Protein AF-A0A7R9A141-F1 (afdb_monomer_lite)

pLDDT: mean 70.67, std 22.71, range [20.81, 96.38]

Organism: NCBI:txid69355

Radius of gyration: 39.09 Å; chains: 1; bounding box: 108×70×106 Å

Secondary structure (DSSP, 8-state):
--------------EEEEEEEEE---SHHHHHHHHHHHHTSTTEEEEEEETTTTEEEEEE-TTT--HHHHHHHHHHTT-EEEEEEEEEE------SPPEEEEEEEEE---SHHHHHHHHHHHHTSTTEEEEEEETTTTEEEEEEETTT--HHHHHHHHHTTT-EEEE----PPPEE--PPP----------------PPPPP--S-PPP--TTEEEEEEETTTTEEEEEE-TTT--HHHHHHHHHHTT--EEEEEE--SSSEEEEEEE------SSSSTTTSSSS-SSS-SS---------PPPPP-----EEEEEEEE---SHHHHHHHHHHHHTSTTEEEEEEETTTTEEEEEE-TTT--HHHHHHHHHHTTGGGT---EEEE---SHHHHHHHHHHHHHHHHHHHHHHHHHHHHHHHHHHHHHHH----EEETTEEHHHHHHHHHHHHIIIIITHHHHHHHHHHHHTT---HHHHHHHHHHHHHHHHHHHHHHHHHHT-SSPPP--TTHHHHHHHHHHHHHHHHHHHHHHTTSTTS---S---S---S--SSHHHHHHHHHHHHTS-SEEEEEEE-TTS-EEEEEEEEGGG--TT-EEEE-TTPBP-SEEEEEE--EEEE-HHHH--SSPEEE-TT-EE-TT-EE-SS-EEEEEEE-GGGSHHHHHHHHHHHHHT---HHHHHHHHHHHHHHHHHHHHHHHHHHHHHHHHHH-GGGT-TT-SS-S--HHHHHHHH-

Foldseek 3Di:
DDDDDDDDDPDQQWKKKWKKQKAPDDDVVLQCVLQVVQVPDPFWDHWHADPVRSMIMTIGRCVRANPVRSQVVSVVVVIHMDTDDMGIDRDPDDDDWFWWKFKKQKADDDDVVLQVVLQVQLVPDPFWPHWHADPVRSMIMTTGTPVRDDPVVSQVSSVVVVIHMDTDPDDDIDTDDDDDDDDDDDDDDDDDDDDDDDDDDDDDDPDDPDDPWWDDWDDDPVQQKIKTKGQVVRDDPVVVQVVVVVVVWNWDFDDWDPDRIIITMIHTDDDDDDPPPPPPPPVPPPDPPPDDDDDDDDDDDDDDDDDDADKDKFKKAKPQDDDVVLQVLLFVQQCVDPFWPGKGADPVRSMIMTIGRQVRDAPLRSQVCNQVVCVVPVRGMHMDGDPPDDVVVVVVLVVQLVVLVVLLVLLCVLLVVLVVLVVCCVPVVDQDAPFQQHTPNLVSLLVSLVCNLPVSLVVLVVVQVVCVVVVFFFPSVLLNVVLVCLNVVQVVSSVVRRVVSHNDYDDGNSSVRSVSSNVVSVVSSVVSCVVVVLVPPPDDPDDDDDDDPDDDPPRNVLNVLLVVLVVLADQKWKFFDADPVRDTPDIDIDGLQRDGAFTKTKAAAFGFANAKWFFQDKWWWKAPCSPPVDPGTDIHDHGDIDAGSIGTHDMMTTTGHHDGDCRGPSNVVSVVSVVVVPPPDVVSVVNGVCSRVVVVVVVVVVVVVLVVLLVVLVVDVCVQPVPPDDPPDDSVVSSVVRD

Structure (mmCIF, N/CA/C/O backbone):
data_AF-A0A7R9A141-F1
#
_entry.id   AF-A0A7R9A141-F1
#
loop_
_atom_site.group_PDB
_atom_site.id
_atom_site.type_symbol
_atom_site.label_atom_id
_atom_site.label_alt_id
_atom_site.label_comp_id
_atom_site.label_asym_id
_atom_site.label_entity_id
_atom_site.label_seq_id
_atom_site.pdbx_PDB_ins_code
_atom_site.Cartn_x
_atom_site.Cartn_y
_atom_site.Cartn_z
_atom_site.occupancy
_atom_site.B_iso_or_equiv
_atom_site.auth_seq_id
_atom_site.auth_comp_id
_atom_site.auth_asym_id
_atom_site.auth_atom_id
_atom_site.pdbx_PDB_model_num
ATOM 1 N N . MET A 1 1 ? -61.158 17.390 47.732 1.00 35.72 1 MET A N 1
ATOM 2 C CA . MET A 1 1 ? -62.314 16.562 47.347 1.00 35.72 1 MET A CA 1
ATOM 3 C C . MET A 1 1 ? -61.801 15.451 46.471 1.00 35.72 1 MET A C 1
ATOM 5 O O . MET A 1 1 ? -61.044 15.692 45.544 1.00 35.72 1 MET A O 1
ATOM 9 N N . GLU A 1 2 ? -62.133 14.261 46.924 1.00 28.91 2 GLU A N 1
ATOM 10 C CA . GLU A 1 2 ? -61.836 12.931 46.427 1.00 28.91 2 GLU A CA 1
ATOM 11 C C . GLU A 1 2 ? -62.301 12.627 44.994 1.00 28.91 2 GLU A C 1
ATOM 13 O O . GLU A 1 2 ? -63.285 13.195 44.532 1.00 28.91 2 GLU A O 1
ATOM 18 N N . PHE A 1 3 ? -61.649 11.590 44.438 1.00 25.16 3 PHE A N 1
ATOM 19 C CA . PHE A 1 3 ? -62.140 10.593 43.466 1.00 25.16 3 PHE A CA 1
ATOM 20 C C . PHE A 1 3 ? -62.285 11.016 41.986 1.00 25.16 3 PHE A C 1
ATOM 22 O O . PHE A 1 3 ? -62.711 12.120 41.697 1.00 25.16 3 PHE A O 1
ATOM 29 N N . LYS A 1 4 ? -62.072 10.178 40.955 1.00 25.84 4 LYS A N 1
ATOM 30 C CA . LYS A 1 4 ? -61.408 8.870 40.699 1.00 25.84 4 LYS A CA 1
ATOM 31 C C . LYS A 1 4 ? -61.807 8.472 39.255 1.00 25.84 4 LYS A C 1
ATOM 33 O O . LYS A 1 4 ? -62.944 8.742 38.897 1.00 25.84 4 LYS A O 1
ATOM 38 N N . ALA A 1 5 ? -60.951 7.717 38.551 1.00 26.98 5 ALA A N 1
ATOM 39 C CA . ALA A 1 5 ? -61.259 6.838 37.399 1.00 26.98 5 ALA A CA 1
ATOM 40 C C . ALA A 1 5 ? -61.773 7.525 36.105 1.00 26.98 5 ALA A C 1
ATOM 42 O O . ALA A 1 5 ? -62.697 8.315 36.118 1.00 26.98 5 ALA A O 1
ATOM 43 N N . GLU A 1 6 ? -61.176 7.284 34.939 1.00 24.45 6 GLU A N 1
ATOM 44 C CA . GLU A 1 6 ? -61.294 5.990 34.262 1.00 24.45 6 GLU A CA 1
ATOM 45 C C . GLU A 1 6 ? -59.982 5.577 33.572 1.00 24.45 6 GLU A C 1
ATOM 47 O O . GLU A 1 6 ? -59.576 6.131 32.552 1.00 24.45 6 GLU A O 1
ATOM 52 N N . MET A 1 7 ? -59.320 4.561 34.131 1.00 24.98 7 MET A N 1
ATOM 53 C CA . MET A 1 7 ? -58.367 3.744 33.387 1.00 24.98 7 MET A CA 1
ATOM 54 C C . MET A 1 7 ? -59.153 2.852 32.423 1.00 24.98 7 MET A C 1
ATOM 56 O O . MET A 1 7 ? -59.833 1.928 32.869 1.00 24.98 7 MET A O 1
ATOM 60 N N . ARG A 1 8 ? -59.009 3.060 31.111 1.00 24.72 8 ARG A N 1
ATOM 61 C CA . ARG A 1 8 ? -59.159 1.962 30.149 1.00 24.72 8 ARG A CA 1
ATOM 62 C C . ARG A 1 8 ? -57.782 1.381 29.882 1.00 24.72 8 ARG A C 1
ATOM 64 O O . ARG A 1 8 ? -56.940 2.020 29.263 1.00 24.72 8 ARG A O 1
ATOM 71 N N . LYS A 1 9 ? -57.588 0.164 30.390 1.00 24.95 9 LYS A N 1
ATOM 72 C CA . LYS A 1 9 ? -56.552 -0.771 29.960 1.00 24.95 9 LYS A CA 1
ATOM 73 C C . LYS A 1 9 ? -56.586 -0.866 28.432 1.00 24.95 9 LYS A C 1
ATOM 75 O O . LYS A 1 9 ? -57.572 -1.350 27.882 1.00 24.95 9 LYS A O 1
ATOM 80 N N . THR A 1 10 ? -55.542 -0.420 27.750 1.00 27.39 10 THR A N 1
ATOM 81 C CA . THR A 1 10 ? -55.168 -1.035 26.478 1.00 27.39 10 THR A CA 1
ATOM 82 C C . THR A 1 10 ? -54.403 -2.291 26.857 1.00 27.39 10 THR A C 1
ATOM 84 O O . THR A 1 10 ? -53.277 -2.209 27.333 1.00 27.39 10 THR A O 1
ATOM 87 N N . GLU A 1 11 ? -55.078 -3.434 26.793 1.00 33.53 11 GLU A N 1
ATOM 88 C CA . GLU A 1 11 ? -54.416 -4.734 26.840 1.00 33.53 11 GLU A CA 1
ATOM 89 C C . GLU A 1 11 ? -53.457 -4.797 25.647 1.00 33.53 11 GLU A C 1
ATOM 91 O O . GLU A 1 11 ? -53.874 -4.593 24.503 1.00 33.53 11 GLU A O 1
ATOM 96 N N . ASP A 1 12 ? -52.171 -5.003 25.923 1.00 36.50 12 ASP A N 1
ATOM 97 C CA . ASP A 1 12 ? -51.152 -5.200 24.900 1.00 36.50 12 ASP A CA 1
ATOM 98 C C . ASP A 1 12 ? -51.543 -6.422 24.056 1.00 36.50 12 ASP A C 1
ATOM 100 O O . ASP A 1 12 ? -51.614 -7.552 24.539 1.00 36.50 12 ASP A O 1
ATOM 104 N N . CYS A 1 13 ? -51.881 -6.188 22.788 1.00 43.84 13 CYS A N 1
ATOM 105 C CA . CYS A 1 13 ? -52.300 -7.234 21.863 1.00 43.84 13 CYS A CA 1
ATOM 106 C C . CYS A 1 13 ? -51.045 -7.936 21.326 1.00 43.84 13 CYS A C 1
ATOM 108 O O . CYS A 1 13 ? -50.529 -7.570 20.268 1.00 43.84 13 CYS A O 1
ATOM 110 N N . GLU A 1 14 ? -50.517 -8.904 22.080 1.00 58.31 14 GLU A N 1
ATOM 111 C CA . GLU A 1 14 ? -49.423 -9.769 21.627 1.00 58.31 14 GLU A CA 1
ATOM 112 C C . GLU A 1 14 ? -49.873 -10.529 20.371 1.00 58.31 14 GLU A C 1
ATOM 114 O O . GLU A 1 14 ? -50.858 -11.265 20.388 1.00 58.31 14 GLU A O 1
ATOM 119 N N . LEU A 1 15 ? -49.185 -10.331 19.246 1.00 72.31 15 LEU A N 1
ATOM 120 C CA . LEU A 1 15 ? -49.476 -11.032 17.996 1.00 72.31 15 LEU A CA 1
ATOM 121 C C . LEU A 1 15 ? -48.422 -12.117 17.799 1.00 72.31 15 LEU A C 1
ATOM 123 O O . LEU A 1 15 ? -47.222 -11.865 17.848 1.00 72.31 15 LEU A O 1
ATOM 127 N N . THR A 1 16 ? -48.878 -13.340 17.568 1.00 75.81 16 THR A N 1
ATOM 128 C CA . THR A 1 16 ? -48.029 -14.511 17.339 1.00 75.81 16 THR A CA 1
ATOM 129 C C . THR A 1 16 ? -48.124 -14.927 15.879 1.00 75.81 16 THR A C 1
ATOM 131 O O . THR A 1 16 ? -49.177 -14.811 15.252 1.00 75.81 16 THR A O 1
ATOM 134 N N . GLN A 1 17 ? -47.019 -15.385 15.306 1.00 85.12 17 GLN A N 1
ATOM 135 C CA . GLN A 1 17 ? -46.953 -15.900 13.949 1.00 85.12 17 GLN A CA 1
ATOM 136 C C . GLN A 1 17 ? -46.653 -17.396 13.978 1.00 85.12 17 GLN A C 1
ATOM 138 O O . GLN A 1 17 ? -45.692 -17.824 14.608 1.00 85.12 17 GLN A O 1
ATOM 143 N N . CYS A 1 18 ? -47.443 -18.199 13.267 1.00 83.62 18 CYS A N 1
ATOM 144 C CA . CYS A 1 18 ? -47.147 -19.611 13.061 1.00 83.62 18 CYS A CA 1
ATOM 145 C C . CYS A 1 18 ? -46.864 -19.911 11.589 1.00 83.62 18 CYS A C 1
ATOM 147 O O . CYS A 1 18 ? -47.471 -19.351 10.668 1.00 83.62 18 CYS A O 1
ATOM 149 N N . LYS A 1 19 ? -45.912 -20.819 11.377 1.00 89.56 19 LYS A N 1
ATOM 150 C CA . LYS A 1 19 ? -45.545 -21.358 10.072 1.00 89.56 19 LYS A CA 1
ATOM 151 C C . LYS A 1 19 ? -46.063 -22.785 9.968 1.00 89.56 19 LYS A C 1
ATOM 153 O O . LYS A 1 19 ? -45.715 -23.639 10.782 1.00 89.56 19 LYS A O 1
ATOM 158 N N . LEU A 1 20 ? -46.879 -23.044 8.955 1.00 89.12 20 LEU A N 1
ATOM 159 C CA . LEU A 1 20 ? -47.494 -24.334 8.670 1.00 89.12 20 LEU A CA 1
ATOM 160 C C . LEU A 1 20 ? -47.002 -24.852 7.320 1.00 89.12 20 LEU A C 1
ATOM 162 O O . LEU A 1 20 ? -46.901 -24.101 6.352 1.00 89.12 20 LEU A O 1
ATOM 166 N N . ARG A 1 21 ? -46.735 -26.148 7.229 1.00 89.81 21 ARG A N 1
ATOM 167 C CA . ARG A 1 21 ? -46.636 -26.860 5.956 1.00 89.81 21 ARG A CA 1
ATOM 168 C C . ARG A 1 21 ? -48.025 -27.352 5.573 1.00 89.81 21 ARG A C 1
ATOM 170 O O . ARG A 1 21 ? -48.675 -27.963 6.412 1.00 89.81 21 ARG A O 1
ATOM 177 N N . ILE A 1 22 ? -48.469 -27.073 4.352 1.00 92.31 22 ILE A N 1
ATOM 178 C CA . ILE A 1 22 ? -49.815 -27.398 3.866 1.00 92.31 22 ILE A CA 1
ATOM 179 C C . ILE A 1 22 ? -49.682 -28.281 2.624 1.00 92.31 22 ILE A C 1
ATOM 181 O O . ILE A 1 22 ? -49.314 -27.816 1.544 1.00 92.31 22 ILE A O 1
ATOM 185 N N . ASP A 1 23 ? -49.975 -29.565 2.778 1.00 87.44 23 ASP A N 1
ATOM 186 C CA . ASP A 1 23 ? -49.982 -30.550 1.706 1.00 87.44 23 ASP A CA 1
ATOM 187 C C . ASP A 1 23 ? -51.404 -30.707 1.116 1.00 87.44 23 ASP A C 1
ATOM 189 O O . ASP A 1 23 ? -52.415 -30.397 1.746 1.00 87.44 23 ASP A O 1
ATOM 193 N N . GLY A 1 24 ? -51.490 -31.110 -0.157 1.00 84.88 24 GLY A N 1
ATOM 194 C CA . GLY A 1 24 ? -52.760 -31.228 -0.897 1.00 84.88 24 GLY A CA 1
ATOM 195 C C . GLY A 1 24 ? -53.168 -30.002 -1.732 1.00 84.88 24 GLY A C 1
ATOM 196 O O . GLY A 1 24 ? -54.146 -30.070 -2.474 1.00 84.88 24 GLY A O 1
ATOM 197 N N . MET A 1 25 ? -52.414 -28.895 -1.695 1.00 90.38 25 MET A N 1
ATOM 198 C CA . MET A 1 25 ? -52.639 -27.761 -2.605 1.00 90.38 25 MET A CA 1
ATOM 199 C C . MET A 1 25 ? -52.146 -28.087 -4.024 1.00 90.38 25 MET A C 1
ATOM 201 O O . MET A 1 25 ? -50.964 -28.362 -4.224 1.00 90.38 25 MET A O 1
ATOM 205 N N . THR A 1 26 ? -53.037 -28.029 -5.017 1.00 84.19 26 THR A N 1
ATOM 206 C CA . THR A 1 26 ? -52.725 -28.372 -6.421 1.00 84.19 26 THR A CA 1
ATOM 207 C C . THR A 1 26 ? -52.767 -27.176 -7.375 1.00 84.19 26 THR A C 1
ATOM 209 O O . THR A 1 26 ? -52.235 -27.259 -8.480 1.00 84.19 26 THR A O 1
ATOM 212 N N . CYS A 1 27 ? -53.363 -26.048 -6.973 1.00 88.25 27 CYS A N 1
ATOM 213 C CA . CYS A 1 27 ? -53.435 -24.839 -7.796 1.00 88.25 27 CYS A CA 1
ATOM 214 C C . CYS A 1 27 ? -53.602 -23.555 -6.962 1.00 88.25 27 CYS A C 1
ATOM 216 O O . CYS A 1 27 ? -53.890 -23.591 -5.765 1.00 88.25 27 CYS A O 1
ATOM 218 N N . GLN A 1 28 ? -53.471 -22.394 -7.613 1.00 86.50 28 GLN A N 1
ATOM 219 C CA . GLN A 1 28 ? -53.653 -21.073 -6.989 1.00 86.50 28 GLN A CA 1
ATOM 220 C C . GLN A 1 28 ? -55.082 -20.832 -6.466 1.00 86.50 28 GLN A C 1
ATOM 222 O O . GLN A 1 28 ? -55.290 -20.002 -5.582 1.00 86.50 28 GLN A O 1
ATOM 227 N N . SER A 1 29 ? -56.075 -21.578 -6.956 1.00 88.62 29 SER A N 1
ATOM 228 C CA . SER A 1 29 ? -57.437 -21.525 -6.415 1.00 88.62 29 SER A CA 1
ATOM 229 C C . SER A 1 29 ? -57.513 -22.107 -4.994 1.00 88.62 29 SER A C 1
ATOM 231 O O . SER A 1 29 ? -58.254 -21.575 -4.171 1.00 88.62 29 SER A O 1
ATOM 233 N N . CYS A 1 30 ? -56.703 -23.125 -4.661 1.00 87.50 30 CYS A N 1
ATOM 234 C CA . CYS A 1 30 ? -56.578 -23.654 -3.294 1.00 87.50 30 CYS A CA 1
ATOM 235 C C . CYS A 1 30 ? -55.985 -22.606 -2.341 1.00 87.50 30 CYS A C 1
ATOM 237 O O . CYS A 1 30 ? -56.501 -22.404 -1.246 1.00 87.50 30 CYS A O 1
ATOM 239 N N . VAL A 1 31 ? -54.951 -21.887 -2.793 1.00 90.06 31 VAL A N 1
ATOM 240 C CA . VAL A 1 31 ? -54.298 -20.803 -2.038 1.00 90.06 31 VAL A CA 1
ATOM 241 C C . VAL A 1 31 ? -55.303 -19.704 -1.693 1.00 90.06 31 VAL A C 1
ATOM 243 O O . VAL A 1 31 ? -55.437 -19.331 -0.529 1.00 90.06 31 VAL A O 1
ATOM 246 N N . LYS A 1 32 ? -56.071 -19.239 -2.688 1.00 88.38 32 LYS A N 1
ATOM 247 C CA . LYS A 1 32 ? -57.111 -18.219 -2.487 1.00 88.38 32 LYS A CA 1
ATOM 248 C C . LYS A 1 32 ? -58.218 -18.688 -1.543 1.00 88.38 32 LYS A C 1
ATOM 250 O O . LYS A 1 32 ? -58.680 -17.892 -0.731 1.00 88.38 32 LYS A O 1
ATOM 255 N N . ASN A 1 33 ? -58.617 -19.960 -1.620 1.00 90.81 33 ASN A N 1
ATOM 256 C CA . ASN A 1 33 ? -59.613 -20.533 -0.714 1.00 90.81 33 ASN A CA 1
ATOM 257 C C . ASN A 1 33 ? -59.126 -20.502 0.747 1.00 90.81 33 ASN A C 1
ATOM 259 O O . ASN A 1 33 ? -59.831 -20.004 1.626 1.00 90.81 33 ASN A O 1
ATOM 263 N N . ILE A 1 34 ? -57.892 -20.957 0.995 1.00 90.31 34 ILE A N 1
ATOM 264 C CA . ILE A 1 34 ? -57.280 -20.975 2.333 1.00 90.31 34 ILE A CA 1
ATOM 265 C C . ILE A 1 34 ? -57.113 -19.548 2.876 1.00 90.31 34 ILE A C 1
ATOM 267 O O . ILE A 1 34 ? -57.523 -19.271 4.002 1.00 90.31 34 ILE A O 1
ATOM 271 N N . GLN A 1 35 ? -56.572 -18.623 2.075 1.00 91.81 35 GLN A N 1
ATOM 272 C CA . GLN A 1 35 ? -56.386 -17.226 2.487 1.00 91.81 35 GLN A CA 1
ATOM 273 C C . GLN A 1 35 ? -57.711 -16.514 2.768 1.00 91.81 35 GLN A C 1
ATOM 275 O O . GLN A 1 35 ? -57.818 -15.803 3.764 1.00 91.81 35 GLN A O 1
ATOM 280 N N . GLY A 1 36 ? -58.722 -16.721 1.920 1.00 85.31 36 GLY A N 1
ATOM 281 C CA . GLY A 1 36 ? -60.043 -16.124 2.099 1.00 85.31 36 GLY A CA 1
ATOM 282 C C . GLY A 1 36 ? -60.745 -16.643 3.351 1.00 85.31 36 GLY A C 1
ATOM 283 O O . GLY A 1 36 ? -61.258 -15.854 4.137 1.00 85.31 36 GLY A O 1
ATOM 284 N N . THR A 1 37 ? -60.717 -17.957 3.583 1.00 86.19 37 THR A N 1
ATOM 285 C CA . THR A 1 37 ? -61.417 -18.570 4.721 1.00 86.19 37 THR A CA 1
ATOM 286 C C . THR A 1 37 ? -60.749 -18.219 6.048 1.00 86.19 37 THR A C 1
ATOM 288 O O . THR A 1 37 ? -61.425 -17.757 6.965 1.00 86.19 37 THR A O 1
ATOM 291 N N . LEU A 1 38 ? -59.421 -18.355 6.152 1.00 88.44 38 LEU A N 1
ATOM 292 C CA . LEU A 1 38 ? -58.694 -17.990 7.373 1.00 88.44 38 LEU A CA 1
ATOM 293 C C . LEU A 1 38 ? -58.725 -16.478 7.634 1.00 88.44 38 LEU A C 1
ATOM 295 O O . LEU A 1 38 ? -58.816 -16.064 8.784 1.00 88.44 38 LEU A O 1
ATOM 299 N N . GLY A 1 39 ? -58.717 -15.646 6.589 1.00 85.12 39 GLY A N 1
ATOM 300 C CA . GLY A 1 39 ? -58.806 -14.190 6.733 1.00 85.12 39 GLY A CA 1
ATOM 301 C C . GLY A 1 39 ? -60.127 -13.693 7.334 1.00 85.12 39 GLY A C 1
ATOM 302 O O . GLY A 1 39 ? -60.173 -12.582 7.849 1.00 85.12 39 GLY A O 1
ATOM 303 N N . THR A 1 40 ? -61.192 -14.504 7.303 1.00 83.56 40 THR A N 1
ATOM 304 C CA . THR A 1 40 ? -62.494 -14.159 7.912 1.00 83.56 40 THR A CA 1
ATOM 305 C C . THR A 1 40 ? -62.623 -14.551 9.385 1.00 83.56 40 THR A C 1
ATOM 307 O O . THR A 1 40 ? -63.607 -14.184 10.026 1.00 83.56 40 THR A O 1
ATOM 310 N N . LEU A 1 41 ? -61.656 -15.289 9.944 1.00 84.19 41 LEU A N 1
ATOM 311 C CA . LEU A 1 41 ? -61.719 -15.757 11.328 1.00 84.19 41 LEU A CA 1
ATOM 312 C C . LEU A 1 41 ? -61.328 -14.652 12.313 1.00 84.19 41 LEU A C 1
ATOM 314 O O . LEU A 1 41 ? -60.280 -14.015 12.191 1.00 84.19 41 LEU A O 1
ATOM 318 N N . SER A 1 42 ? -62.156 -14.467 13.343 1.00 78.12 42 SER A N 1
ATOM 319 C CA . SER A 1 42 ? -61.872 -13.554 14.449 1.00 78.12 42 SER A CA 1
ATOM 320 C C . SER A 1 42 ? -60.611 -13.998 15.191 1.00 78.12 42 SER A C 1
ATOM 322 O O . SER A 1 42 ? -60.575 -15.094 15.742 1.00 78.12 42 SER A O 1
ATOM 324 N N . GLY A 1 43 ? -59.589 -13.144 15.212 1.00 78.81 43 GLY A N 1
ATOM 325 C CA . GLY A 1 43 ? -58.301 -13.428 15.849 1.00 78.81 43 GLY A CA 1
ATOM 326 C C . GLY A 1 43 ? -57.136 -13.574 14.871 1.00 78.81 43 GLY A C 1
ATOM 327 O O . GLY A 1 43 ? -55.992 -13.492 15.308 1.00 78.81 43 GLY A O 1
ATOM 328 N N . ILE A 1 44 ? -57.386 -13.708 13.563 1.00 82.06 44 ILE A N 1
ATOM 329 C CA . ILE A 1 44 ? -56.342 -13.750 12.529 1.00 82.06 44 ILE A CA 1
ATOM 330 C C . ILE A 1 44 ? -56.150 -12.354 11.919 1.00 82.06 44 ILE A C 1
ATOM 332 O O . ILE A 1 44 ? -57.108 -11.721 11.486 1.00 82.06 44 ILE A O 1
ATOM 336 N N . LYS A 1 45 ? -54.903 -11.864 11.878 1.00 83.12 45 LYS A N 1
ATOM 337 C CA . LYS A 1 45 ? -54.549 -10.541 11.334 1.00 83.12 45 LYS A CA 1
ATOM 338 C C . LYS A 1 45 ? -54.048 -10.628 9.894 1.00 83.12 45 LYS A C 1
ATOM 340 O O . LYS A 1 45 ? -54.441 -9.816 9.063 1.00 83.12 45 LYS A O 1
ATOM 345 N N . THR A 1 46 ? -53.177 -11.592 9.589 1.00 82.25 46 THR A N 1
ATOM 346 C CA . THR A 1 46 ? -52.640 -11.788 8.231 1.00 82.25 46 THR A CA 1
ATOM 347 C C . THR A 1 46 ? -52.445 -13.269 7.905 1.00 82.25 46 THR A C 1
ATOM 349 O O . THR A 1 46 ? -52.084 -14.068 8.767 1.00 82.25 46 THR A O 1
ATOM 352 N N . VAL A 1 47 ? -52.681 -13.634 6.639 1.00 85.75 47 VAL A N 1
ATOM 353 C CA . VAL A 1 47 ? -52.541 -15.005 6.118 1.00 85.75 47 VAL A CA 1
ATOM 354 C C . VAL A 1 47 ? -51.821 -14.964 4.772 1.00 85.75 47 VAL A C 1
ATOM 356 O O . VAL A 1 47 ? -52.331 -14.416 3.791 1.00 85.75 47 VAL A O 1
ATOM 359 N N . LYS A 1 48 ? -50.640 -15.574 4.694 1.00 88.75 48 LYS A N 1
ATOM 360 C CA . LYS A 1 48 ? -49.872 -15.723 3.450 1.00 88.75 48 LYS A CA 1
ATOM 361 C C . LYS A 1 48 ? -49.652 -17.198 3.161 1.00 88.75 48 LYS A C 1
ATOM 363 O O . LYS A 1 48 ? -49.134 -17.909 4.009 1.00 88.75 48 LYS A O 1
ATOM 368 N N . VAL A 1 49 ? -50.022 -17.658 1.970 1.00 89.25 49 VAL A N 1
ATOM 369 C CA . VAL A 1 49 ? -49.857 -19.060 1.563 1.00 89.25 49 VAL A CA 1
ATOM 370 C C . VAL A 1 49 ? -49.072 -19.113 0.255 1.00 89.25 49 VAL A C 1
ATOM 372 O O . VAL A 1 49 ? -49.420 -18.443 -0.714 1.00 89.25 49 VAL A O 1
ATOM 375 N N . ASN A 1 50 ? -47.997 -19.895 0.241 1.00 87.44 50 ASN A N 1
ATOM 376 C CA . ASN A 1 50 ? -47.111 -20.107 -0.894 1.00 87.44 50 ASN A CA 1
ATOM 377 C C . ASN A 1 50 ? -47.317 -21.522 -1.454 1.00 87.44 50 ASN A C 1
ATOM 379 O O . ASN A 1 50 ? -47.014 -22.516 -0.790 1.00 87.44 50 ASN A O 1
ATOM 383 N N . LEU A 1 51 ? -47.818 -21.609 -2.691 1.00 85.94 51 LEU A N 1
ATOM 384 C CA . LEU A 1 51 ? -48.062 -22.878 -3.381 1.00 85.94 51 LEU A CA 1
ATOM 385 C C . LEU A 1 51 ? -46.767 -23.630 -3.712 1.00 85.94 51 LEU A C 1
ATOM 387 O O . LEU A 1 51 ? -46.733 -24.850 -3.584 1.00 85.94 51 LEU A O 1
ATOM 391 N N . ALA A 1 52 ? -45.720 -22.915 -4.138 1.00 79.00 52 ALA A N 1
ATOM 392 C CA . ALA A 1 52 ? -44.470 -23.523 -4.600 1.00 79.00 52 ALA A CA 1
ATOM 393 C C . ALA A 1 52 ? -43.704 -24.177 -3.445 1.00 79.00 52 ALA A C 1
ATOM 395 O O . ALA A 1 52 ? -43.178 -25.277 -3.582 1.00 79.00 52 ALA A O 1
ATOM 396 N N . GLU A 1 53 ? -43.701 -23.520 -2.286 1.00 81.81 53 GLU A N 1
ATOM 397 C CA . GLU A 1 53 ? -43.031 -24.021 -1.084 1.00 81.81 53 GLU A CA 1
ATOM 398 C C . GLU A 1 53 ? -43.934 -24.907 -0.216 1.00 81.81 53 GLU A C 1
ATOM 400 O O . GLU A 1 53 ? -43.455 -25.505 0.745 1.00 81.81 53 GLU A O 1
ATOM 405 N N . LYS A 1 54 ? -45.235 -25.002 -0.536 1.00 87.69 54 LYS A N 1
ATOM 406 C CA . LYS A 1 54 ? -46.260 -25.653 0.299 1.00 87.69 54 LYS A CA 1
ATOM 407 C C . LYS A 1 54 ? -46.284 -25.120 1.740 1.00 87.69 54 LYS A C 1
ATOM 409 O O . LYS A 1 54 ? -46.467 -25.874 2.697 1.00 87.69 54 LYS A O 1
ATOM 414 N N . LEU A 1 55 ? -46.079 -23.814 1.903 1.00 88.38 55 LEU A N 1
ATOM 415 C CA . LEU A 1 55 ? -45.966 -23.152 3.204 1.00 88.38 55 LEU A CA 1
ATOM 416 C C . LEU A 1 55 ? -47.075 -22.119 3.402 1.00 88.38 55 LEU A C 1
ATOM 418 O O . LEU A 1 55 ? -47.361 -21.326 2.512 1.00 88.38 55 LEU A O 1
ATOM 422 N N . GLY A 1 56 ? -47.667 -22.099 4.591 1.00 87.56 56 GLY A N 1
ATOM 423 C CA . GLY A 1 56 ? -48.582 -21.069 5.069 1.00 87.56 56 GLY A CA 1
ATOM 424 C C . GLY A 1 56 ? -47.993 -20.347 6.278 1.00 87.56 56 GLY A C 1
ATOM 425 O O . GLY A 1 56 ? -47.492 -20.983 7.198 1.00 87.56 56 GLY A O 1
ATOM 426 N N . ILE A 1 57 ? -48.046 -19.021 6.282 1.00 89.44 57 ILE A N 1
ATOM 427 C CA . ILE A 1 57 ? -47.635 -18.164 7.392 1.00 89.44 57 ILE A CA 1
ATOM 428 C C . ILE A 1 57 ? -48.870 -17.396 7.860 1.00 89.44 57 ILE A C 1
ATOM 430 O O . ILE A 1 57 ? -49.488 -16.674 7.072 1.00 89.44 57 ILE A O 1
ATOM 434 N N . VAL A 1 58 ? -49.228 -17.556 9.133 1.00 87.69 58 VAL A N 1
ATOM 435 C CA . VAL A 1 58 ? -50.423 -16.952 9.732 1.00 87.69 58 VAL A CA 1
ATOM 436 C C . VAL A 1 58 ? -50.022 -16.144 10.955 1.00 87.69 58 VAL A C 1
ATOM 438 O O . VAL A 1 58 ? -49.399 -16.681 11.863 1.00 87.69 58 VAL A O 1
ATOM 441 N N . THR A 1 59 ? -50.395 -14.866 10.993 1.00 85.12 59 THR A N 1
ATOM 442 C CA . THR A 1 59 ? -50.240 -14.011 12.177 1.00 85.12 59 THR A CA 1
ATOM 443 C C . THR A 1 59 ? -51.596 -13.839 12.852 1.00 85.12 59 THR A C 1
ATOM 445 O O . THR A 1 59 ? -52.550 -13.380 12.220 1.00 85.12 59 THR A O 1
ATOM 448 N N . TYR A 1 60 ? -51.686 -14.195 14.130 1.00 84.81 60 TYR A N 1
ATOM 449 C CA . TYR A 1 60 ? -52.919 -14.235 14.913 1.00 84.81 60 TYR A CA 1
ATOM 450 C C . TYR A 1 60 ? -52.686 -13.785 16.359 1.00 84.81 60 TYR A C 1
ATOM 452 O O . TYR A 1 60 ? -51.557 -13.719 16.836 1.00 84.81 60 TYR A O 1
ATOM 460 N N . ASN A 1 61 ? -53.764 -13.452 17.061 1.00 83.06 61 ASN A N 1
ATOM 461 C CA . ASN A 1 61 ? -53.725 -13.178 18.492 1.00 83.06 61 ASN A CA 1
ATOM 462 C C . ASN A 1 61 ? -53.928 -14.501 19.267 1.00 83.06 61 ASN A C 1
ATOM 464 O O . ASN A 1 61 ? -55.014 -15.083 19.159 1.00 83.06 61 ASN A O 1
ATOM 468 N N . PRO A 1 62 ? -52.941 -14.966 20.062 1.00 79.75 62 PRO A N 1
ATOM 46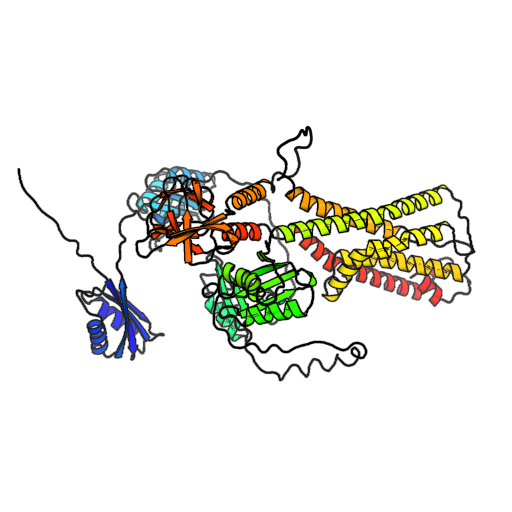9 C CA . PRO A 1 62 ? -53.016 -16.221 20.810 1.00 79.75 62 PRO A CA 1
ATOM 470 C C . PRO A 1 62 ? -54.105 -16.214 21.895 1.00 79.75 62 PRO A C 1
ATOM 472 O O . PRO A 1 62 ? -54.494 -17.275 22.376 1.00 79.75 62 PRO A O 1
ATOM 475 N N . SER A 1 63 ? -54.631 -15.039 22.259 1.00 77.25 63 SER A N 1
ATOM 476 C CA . SER A 1 63 ? -55.739 -14.897 23.212 1.00 77.25 63 SER A CA 1
ATOM 477 C C . SER A 1 63 ? -57.104 -15.246 22.604 1.00 77.25 63 SER A C 1
ATOM 479 O O . SER A 1 63 ? -58.049 -15.501 23.345 1.00 77.25 63 SER A O 1
ATOM 481 N N . LEU A 1 64 ? -57.225 -15.231 21.268 1.00 79.69 64 LEU A N 1
ATOM 482 C CA . LEU A 1 64 ? -58.487 -15.459 20.547 1.00 79.69 64 LEU A CA 1
ATOM 483 C C . LEU A 1 64 ? -58.500 -16.759 19.741 1.00 79.69 64 LEU A C 1
ATOM 485 O O . LEU A 1 64 ? -59.562 -17.351 19.579 1.00 79.69 64 LEU A O 1
ATOM 489 N N . ILE A 1 65 ? -57.352 -17.188 19.218 1.00 83.38 65 ILE A N 1
ATOM 490 C CA . ILE A 1 65 ? -57.231 -18.400 18.404 1.00 83.38 65 ILE A CA 1
ATOM 491 C C . ILE A 1 65 ? -55.842 -19.010 18.603 1.00 83.38 65 ILE A C 1
ATOM 493 O O . ILE A 1 65 ? -54.857 -18.286 18.717 1.00 83.38 65 ILE A O 1
ATOM 497 N N . SER A 1 66 ? -55.744 -20.339 18.664 1.00 86.44 66 SER A N 1
ATOM 498 C CA . SER A 1 66 ? -54.459 -21.031 18.874 1.00 86.44 66 SER A CA 1
ATOM 499 C C . SER A 1 66 ? -53.847 -21.557 17.569 1.00 86.44 66 SER A C 1
ATOM 501 O O . SER A 1 66 ? -54.566 -21.869 16.619 1.00 86.44 66 SER A O 1
ATOM 503 N N . ALA A 1 67 ? -52.522 -21.759 17.527 1.00 85.31 67 ALA A N 1
ATOM 504 C CA . ALA A 1 67 ? -51.830 -22.340 16.363 1.00 85.31 67 ALA A CA 1
ATOM 505 C C . ALA A 1 67 ? -52.423 -23.694 15.928 1.00 85.31 67 ALA A C 1
ATOM 507 O O . ALA A 1 67 ? -52.492 -24.017 14.740 1.00 85.31 67 ALA A O 1
ATOM 508 N N . LYS A 1 68 ? -52.858 -24.495 16.911 1.00 86.00 68 LYS A N 1
ATOM 509 C CA . LYS A 1 68 ? -53.487 -25.804 16.695 1.00 86.00 68 LYS A CA 1
ATOM 510 C C . LYS A 1 68 ? -54.852 -25.662 16.033 1.00 86.00 68 LYS A C 1
ATOM 512 O O . LYS A 1 68 ? -55.144 -26.404 15.108 1.00 86.00 68 LYS A O 1
ATOM 517 N N . GLU A 1 69 ? -55.632 -24.671 16.439 1.00 87.38 69 GLU A N 1
ATOM 518 C CA . GLU A 1 69 ? -56.949 -24.388 15.867 1.00 87.38 69 GLU A CA 1
ATOM 519 C C . GLU A 1 69 ? -56.850 -23.852 14.431 1.00 87.38 69 GLU A C 1
ATOM 521 O O . GLU A 1 69 ? -57.627 -24.252 13.566 1.00 87.38 69 GLU A O 1
ATOM 526 N N . VAL A 1 70 ? -55.828 -23.039 14.133 1.00 88.94 70 VAL A N 1
ATOM 527 C CA . VAL A 1 70 ? -55.507 -22.621 12.755 1.00 88.94 70 VAL A CA 1
ATOM 528 C C . VAL A 1 70 ? -55.169 -23.832 11.879 1.00 88.94 70 VAL A C 1
ATOM 530 O O . VAL A 1 70 ? -55.668 -23.942 10.759 1.00 88.94 70 VAL A O 1
ATOM 533 N N . ARG A 1 71 ? -54.354 -24.766 12.384 1.00 92.25 71 ARG A N 1
ATOM 534 C CA . ARG A 1 71 ? -54.034 -26.022 11.689 1.00 92.25 71 ARG A CA 1
ATOM 535 C C . ARG A 1 71 ? -55.285 -26.871 11.458 1.00 92.25 71 ARG A C 1
ATOM 537 O O . ARG A 1 71 ? -55.501 -27.338 10.343 1.00 92.25 71 ARG A O 1
ATOM 544 N N . ASP A 1 72 ? -56.096 -27.068 12.492 1.00 89.94 72 ASP A N 1
ATOM 545 C CA . ASP A 1 72 ? -57.289 -27.916 12.428 1.00 89.94 72 ASP A CA 1
ATOM 546 C C . ASP A 1 72 ? -58.305 -27.350 11.434 1.00 89.94 72 ASP A C 1
ATOM 548 O O . ASP A 1 72 ? -58.866 -28.091 10.633 1.00 89.94 72 ASP A O 1
ATOM 552 N N . ARG A 1 73 ? -58.412 -26.020 11.346 1.00 89.44 73 ARG A N 1
ATOM 553 C CA . ARG A 1 73 ? -59.270 -25.375 10.355 1.00 89.44 73 ARG A CA 1
ATOM 554 C C . ARG A 1 73 ? -58.789 -25.550 8.915 1.00 89.44 73 ARG A C 1
ATOM 556 O O . ARG A 1 73 ? -59.617 -25.593 8.012 1.00 89.44 73 ARG A O 1
ATOM 563 N N . ILE A 1 74 ? -57.480 -25.662 8.685 1.00 91.44 74 ILE A N 1
ATOM 564 C CA . ILE A 1 74 ? -56.933 -25.998 7.360 1.00 91.44 74 ILE A CA 1
ATOM 565 C C . ILE A 1 74 ? -57.208 -27.476 7.030 1.00 91.44 74 ILE A C 1
ATOM 567 O O . ILE A 1 74 ? -57.589 -27.779 5.897 1.00 91.44 74 ILE A O 1
ATOM 571 N N . ASN A 1 75 ? -57.113 -28.367 8.024 1.00 91.00 75 ASN A N 1
ATOM 572 C CA . ASN A 1 75 ? -57.478 -29.782 7.882 1.00 91.00 75 ASN A CA 1
ATOM 573 C C . ASN A 1 75 ? -58.964 -29.961 7.532 1.00 91.00 75 ASN A C 1
ATOM 575 O O . ASN A 1 75 ? -59.288 -30.724 6.622 1.00 91.00 75 ASN A O 1
ATOM 579 N N . ASP A 1 76 ? -59.857 -29.193 8.162 1.00 89.88 76 ASP A N 1
ATOM 580 C CA . ASP A 1 76 ? -61.301 -29.208 7.880 1.00 89.88 76 ASP A CA 1
ATOM 581 C C . ASP A 1 76 ? -61.643 -28.732 6.458 1.00 89.88 76 ASP A C 1
ATOM 583 O O . ASP A 1 76 ? -62.676 -29.101 5.898 1.00 89.88 76 ASP A O 1
ATOM 587 N N . MET A 1 77 ? -60.768 -27.929 5.842 1.00 86.44 77 MET A N 1
ATOM 588 C CA . MET A 1 77 ? -60.891 -27.507 4.441 1.00 86.44 77 MET A CA 1
ATOM 589 C C . MET A 1 77 ? -60.412 -28.576 3.444 1.00 86.44 77 MET A C 1
ATOM 591 O O . MET A 1 77 ? -60.481 -28.348 2.234 1.00 86.44 77 MET A O 1
ATOM 595 N N . GLY A 1 78 ? -59.944 -29.731 3.931 1.00 86.00 78 GLY A N 1
ATOM 596 C CA . GLY A 1 78 ? -59.464 -30.849 3.120 1.00 86.00 78 GLY A CA 1
ATOM 597 C C . GLY A 1 78 ? -57.981 -30.775 2.741 1.00 86.00 78 GLY A C 1
ATOM 598 O O . GLY A 1 78 ? -57.578 -31.442 1.790 1.00 86.00 78 GLY A O 1
ATOM 599 N N . PHE A 1 79 ? -57.174 -29.973 3.448 1.00 90.94 79 PHE A N 1
ATOM 600 C CA . PHE A 1 79 ? -55.726 -29.854 3.227 1.00 90.94 79 PHE A CA 1
ATOM 601 C C . PHE A 1 79 ? -54.945 -30.331 4.451 1.00 90.94 79 PHE A C 1
ATOM 603 O O . PHE A 1 79 ? -55.245 -29.918 5.563 1.00 90.94 79 PHE A O 1
ATOM 610 N N . GLU A 1 80 ? -53.907 -31.146 4.270 1.00 88.69 80 GLU A N 1
ATOM 611 C CA . GLU A 1 80 ? -53.120 -31.669 5.393 1.00 88.69 80 GLU A CA 1
ATOM 612 C C . GLU A 1 80 ? -52.120 -30.616 5.897 1.00 88.69 80 GLU A C 1
ATOM 614 O O . GLU A 1 80 ? -51.130 -30.312 5.230 1.00 88.69 80 GLU A O 1
ATOM 619 N N . ALA A 1 81 ? -52.360 -30.053 7.084 1.00 90.31 81 ALA A N 1
ATOM 620 C CA . ALA A 1 81 ? -51.519 -29.024 7.688 1.00 90.31 81 ALA A CA 1
ATOM 621 C C . ALA A 1 81 ? -50.668 -29.546 8.859 1.00 90.31 81 ALA A C 1
ATOM 623 O O . ALA A 1 81 ? -51.168 -30.148 9.811 1.00 90.31 81 ALA A O 1
ATOM 624 N N . SER A 1 82 ? -49.369 -29.235 8.833 1.00 87.88 82 SER A N 1
ATOM 625 C CA . SER A 1 82 ? -48.390 -29.552 9.884 1.00 87.88 82 SER A CA 1
ATOM 626 C C . SER A 1 82 ? -47.733 -28.276 10.419 1.00 87.88 82 SER A C 1
ATOM 628 O O . SER A 1 82 ? -47.226 -27.473 9.641 1.00 87.88 82 SER A O 1
ATOM 630 N N . LEU A 1 83 ? -47.705 -28.080 11.739 1.00 86.56 83 LEU A N 1
ATOM 631 C CA . LEU A 1 83 ? -47.047 -26.929 12.377 1.00 86.56 83 LEU A CA 1
ATOM 632 C C . LEU A 1 83 ? -45.520 -27.096 12.349 1.00 86.56 83 LEU A C 1
ATOM 634 O O . LEU A 1 83 ? -45.016 -28.147 12.739 1.00 86.56 83 LEU A O 1
ATOM 638 N N . LEU A 1 84 ? -44.799 -26.067 11.898 1.00 74.94 84 LEU A N 1
ATOM 639 C CA . LEU A 1 84 ? -43.336 -26.057 11.828 1.00 74.94 84 LEU A CA 1
ATOM 640 C C . LEU A 1 84 ? -42.710 -25.219 12.951 1.00 74.94 84 LEU A C 1
ATOM 642 O O . LEU A 1 84 ? -41.795 -25.704 13.608 1.00 74.94 84 LEU A O 1
ATOM 646 N N . ILE A 1 85 ? -43.161 -23.970 13.146 1.00 67.62 85 ILE A N 1
ATOM 647 C CA . ILE A 1 85 ? -42.582 -22.997 14.099 1.00 67.62 85 ILE A CA 1
ATOM 648 C C . ILE A 1 85 ? -43.672 -22.002 14.550 1.00 67.62 85 ILE A C 1
ATOM 650 O O . ILE A 1 85 ? -44.531 -21.641 13.742 1.00 67.62 85 ILE A O 1
ATOM 654 N N . GLU A 1 86 ? -43.631 -21.556 15.810 1.00 66.19 86 GLU A N 1
ATOM 655 C CA . GLU A 1 86 ? -44.467 -20.486 16.383 1.00 66.19 86 GLU A CA 1
ATOM 656 C C . GLU A 1 86 ? -43.551 -19.407 17.003 1.00 66.19 86 GLU A C 1
ATOM 658 O O . GLU A 1 86 ? -42.697 -19.730 17.827 1.00 66.19 86 GLU A O 1
ATOM 663 N N . GLU A 1 87 ? -43.687 -18.146 16.575 1.00 57.94 87 GLU A N 1
ATOM 664 C CA . GLU A 1 87 ? -42.863 -16.996 16.990 1.00 57.94 87 GLU A CA 1
ATOM 665 C C . GLU A 1 87 ? -43.758 -15.858 17.516 1.00 57.94 87 GLU A C 1
ATOM 667 O O . GLU A 1 87 ? -44.679 -15.413 16.828 1.00 57.94 87 GLU A O 1
ATOM 672 N N . THR A 1 88 ? -43.509 -15.370 18.734 1.00 43.84 88 THR A N 1
ATOM 673 C CA . THR A 1 88 ? -44.286 -14.287 19.370 1.00 43.84 88 THR A CA 1
ATOM 674 C C . THR A 1 88 ? -43.628 -12.928 19.118 1.00 43.84 88 THR A C 1
ATOM 676 O O . THR A 1 88 ? -42.440 -12.763 19.392 1.00 43.84 88 THR A O 1
ATOM 679 N N . PHE A 1 89 ? -44.390 -11.939 18.637 1.00 47.84 89 PHE A N 1
ATOM 680 C CA . PHE A 1 89 ? -43.916 -10.567 18.429 1.00 47.84 89 PHE A CA 1
ATOM 681 C C . PHE A 1 89 ? -44.598 -9.590 19.405 1.00 47.84 89 PHE A C 1
ATOM 683 O O . PHE A 1 89 ? -45.825 -9.496 19.451 1.00 47.84 89 PHE A O 1
ATOM 690 N N . CYS A 1 90 ? -43.800 -8.805 20.138 1.00 31.22 90 CYS A N 1
ATOM 691 C CA . CYS A 1 90 ? -44.263 -7.637 20.898 1.00 31.22 90 CYS A CA 1
ATOM 692 C C . CYS A 1 90 ? -44.009 -6.368 20.071 1.00 31.22 90 CYS A C 1
ATOM 694 O O . CYS A 1 90 ? -42.858 -5.977 19.865 1.00 31.22 90 CYS A O 1
ATOM 696 N N . ASP A 1 91 ? -45.072 -5.732 19.578 1.00 29.08 91 ASP A N 1
ATOM 697 C CA . ASP A 1 91 ? -44.978 -4.577 18.681 1.00 29.08 91 ASP A CA 1
ATOM 698 C C . ASP A 1 91 ? -45.086 -3.263 19.471 1.00 29.08 91 ASP A C 1
ATOM 700 O O . ASP A 1 91 ? -46.172 -2.743 19.716 1.00 29.08 91 ASP A O 1
ATOM 704 N N . ASN A 1 92 ? -43.946 -2.722 19.903 1.00 29.98 92 ASN A N 1
ATOM 705 C CA . ASN A 1 92 ? -43.867 -1.418 20.566 1.00 29.98 92 ASN A CA 1
ATOM 706 C C . ASN A 1 92 ? -43.560 -0.320 19.535 1.00 29.98 92 ASN A C 1
ATOM 708 O O . ASN A 1 92 ? -42.473 0.259 19.536 1.00 29.98 92 ASN A O 1
ATOM 712 N N . ARG A 1 93 ? -44.488 -0.055 18.605 1.00 33.91 93 ARG A N 1
ATOM 713 C CA . ARG A 1 93 ? -44.380 1.074 17.661 1.00 33.91 93 ARG A CA 1
ATOM 714 C C . ARG A 1 93 ? -45.737 1.630 17.229 1.00 33.91 93 ARG A C 1
ATOM 716 O O . ARG A 1 93 ? -46.234 1.239 16.184 1.00 33.91 93 ARG A O 1
ATOM 723 N N . VAL A 1 94 ? -46.243 2.655 17.924 1.00 32.66 94 VAL A N 1
ATOM 724 C CA . VAL A 1 94 ? -46.866 3.824 17.266 1.00 32.66 94 VAL A CA 1
ATOM 725 C C . VAL A 1 94 ? -46.668 5.079 18.125 1.00 32.66 94 VAL A C 1
ATOM 727 O O . VAL A 1 94 ? -47.299 5.202 19.166 1.00 32.66 94 VAL A O 1
ATOM 730 N N . SER A 1 95 ? -45.843 6.020 17.645 1.00 34.97 95 SER A N 1
ATOM 731 C CA . SER A 1 95 ? -46.174 7.459 17.549 1.00 34.97 95 SER A CA 1
ATOM 732 C C . SER A 1 95 ? -44.956 8.280 17.086 1.00 34.97 95 SER A C 1
ATOM 734 O O . SER A 1 95 ? -44.266 8.883 17.906 1.00 34.97 95 SER A O 1
ATOM 736 N N . GLN A 1 96 ? -44.693 8.338 15.776 1.00 34.47 96 GLN A N 1
ATOM 737 C CA . GLN A 1 96 ? -43.929 9.436 15.160 1.00 34.47 96 GLN A CA 1
ATOM 738 C C . GLN A 1 96 ? -44.539 9.792 13.788 1.00 34.47 96 GLN A C 1
ATOM 740 O O . GLN A 1 96 ? -45.056 8.895 13.118 1.00 34.47 96 GLN A O 1
ATOM 745 N N . PRO A 1 97 ? -44.544 11.080 13.389 1.00 37.69 97 PRO A N 1
ATOM 746 C CA . PRO A 1 97 ? -45.203 11.543 12.169 1.00 37.69 97 PRO A CA 1
ATOM 747 C C . PRO A 1 97 ? -44.516 10.985 10.916 1.00 37.69 97 PRO A C 1
ATOM 749 O O . PRO A 1 97 ? -43.299 11.083 10.769 1.00 37.69 97 PRO A O 1
ATOM 752 N N . VAL A 1 98 ? -45.309 10.396 10.020 1.00 54.84 98 VAL A N 1
ATOM 753 C CA . VAL A 1 98 ? -44.827 9.772 8.783 1.00 54.84 98 VAL A CA 1
ATOM 754 C C . VAL A 1 98 ? -44.754 10.825 7.679 1.00 54.84 98 VAL A C 1
ATOM 756 O O . VAL A 1 98 ? -45.778 11.396 7.285 1.00 54.84 98 VAL A O 1
ATOM 759 N N . ASN A 1 99 ? -43.542 11.049 7.170 1.00 63.25 99 ASN A N 1
ATOM 760 C CA . ASN A 1 99 ? -43.304 11.792 5.938 1.00 63.25 99 ASN A CA 1
ATOM 761 C C . ASN A 1 99 ? -43.681 10.894 4.748 1.00 63.25 99 ASN A C 1
ATOM 763 O O . ASN A 1 99 ? -43.198 9.765 4.646 1.00 63.25 99 ASN A O 1
ATOM 767 N N . LEU A 1 100 ? -44.575 11.374 3.885 1.00 69.94 100 LEU A N 1
ATOM 768 C CA . LEU A 1 100 ? -45.053 10.689 2.683 1.00 69.94 100 LEU A CA 1
ATOM 769 C C . LEU A 1 100 ? -44.604 11.456 1.441 1.00 69.94 100 LEU A C 1
ATOM 771 O O . LEU A 1 100 ? -44.478 12.676 1.474 1.00 69.94 100 LEU A O 1
ATOM 775 N N . GLN A 1 101 ? -44.413 10.744 0.334 1.00 79.88 101 GLN A N 1
ATOM 776 C CA . GLN A 1 101 ? -44.075 11.335 -0.959 1.00 79.88 101 GLN A CA 1
ATOM 777 C C . GLN A 1 101 ? -45.263 11.250 -1.925 1.00 79.88 101 GLN A C 1
ATOM 779 O O . GLN A 1 101 ? -45.861 10.182 -2.078 1.00 79.88 101 GLN A O 1
ATOM 784 N N . CYS A 1 102 ? -45.584 12.345 -2.619 1.00 78.50 102 CYS A N 1
ATOM 785 C CA . CYS A 1 102 ? -46.511 12.352 -3.754 1.00 78.50 102 CYS A CA 1
ATOM 786 C C . CYS A 1 102 ? -45.848 12.878 -5.034 1.00 78.50 102 CYS A C 1
ATOM 788 O O . CYS A 1 102 ? -44.888 13.651 -5.001 1.00 78.50 102 CYS A O 1
ATOM 790 N N . LYS A 1 103 ? -46.376 12.439 -6.182 1.00 85.25 103 LYS A N 1
ATOM 791 C CA . LYS A 1 103 ? -45.994 12.930 -7.510 1.00 85.25 103 LYS A CA 1
ATOM 792 C C . LYS A 1 103 ? -47.149 13.697 -8.141 1.00 85.25 103 LYS A C 1
ATOM 794 O O . LYS A 1 103 ? -48.277 13.203 -8.200 1.00 85.25 103 LYS A O 1
ATOM 799 N N . VAL A 1 104 ? -46.834 14.888 -8.628 1.00 88.12 104 VAL A N 1
ATOM 800 C CA . VAL A 1 104 ? -47.759 15.841 -9.236 1.00 88.12 104 VAL A CA 1
ATOM 801 C C . VAL A 1 104 ? -47.314 16.096 -10.669 1.00 88.12 104 VAL A C 1
ATOM 803 O O . VAL A 1 104 ? -46.146 16.375 -10.924 1.00 88.12 104 VAL A O 1
ATOM 806 N N . PHE A 1 105 ? -48.230 16.003 -11.620 1.00 90.38 105 PHE A N 1
ATOM 807 C CA . PHE A 1 105 ? -47.994 16.415 -12.998 1.00 90.38 105 PHE A CA 1
ATOM 808 C C . PHE A 1 105 ? -48.324 17.904 -13.135 1.00 90.38 105 PHE A C 1
ATOM 810 O O . PHE A 1 105 ? -49.396 18.310 -12.700 1.00 90.38 105 PHE A O 1
ATOM 817 N N . ILE A 1 106 ? -47.413 18.713 -13.687 1.00 91.12 106 ILE A N 1
ATOM 818 C CA . ILE A 1 106 ? -47.520 20.182 -13.717 1.00 91.12 106 ILE A CA 1
ATOM 819 C C . ILE A 1 106 ? -47.426 20.685 -15.164 1.00 91.12 106 ILE A C 1
ATOM 821 O O . ILE A 1 106 ? -46.366 20.624 -15.796 1.00 91.12 106 ILE A O 1
ATOM 825 N N . GLU A 1 107 ? -48.521 21.231 -15.686 1.00 85.44 107 GLU A N 1
ATOM 826 C CA . GLU A 1 107 ? -48.587 21.864 -17.004 1.00 85.44 107 GLU A CA 1
ATOM 827 C C . GLU A 1 107 ? -48.377 23.388 -16.935 1.00 85.44 107 GLU A C 1
ATOM 829 O O . GLU A 1 107 ? -48.591 24.039 -15.916 1.00 85.44 107 GLU A O 1
ATOM 834 N N . GLY A 1 108 ? -47.912 23.978 -18.043 1.00 82.19 108 GLY A N 1
ATOM 835 C CA . GLY A 1 108 ? -47.660 25.424 -18.152 1.00 82.19 108 GLY A CA 1
ATOM 836 C C . GLY A 1 108 ? -46.229 25.878 -17.824 1.00 82.19 108 GLY A C 1
ATOM 837 O O . GLY A 1 108 ? -45.896 27.041 -18.042 1.00 82.19 108 GLY A O 1
ATOM 838 N N . MET A 1 109 ? -45.339 24.982 -17.379 1.00 87.88 109 MET A N 1
ATOM 839 C CA . MET A 1 109 ? -43.919 25.316 -17.190 1.00 87.88 109 MET A CA 1
ATOM 840 C C . MET A 1 109 ? -43.190 25.440 -18.537 1.00 87.88 109 MET A C 1
ATOM 842 O O . MET A 1 109 ? -43.096 24.474 -19.295 1.00 87.88 109 MET A O 1
ATOM 846 N N . THR A 1 110 ? -42.638 26.621 -18.830 1.00 80.50 110 THR A N 1
ATOM 847 C CA . THR A 1 110 ? -41.960 26.914 -20.113 1.00 80.50 110 THR A CA 1
ATOM 848 C C . THR A 1 110 ? -40.446 27.076 -19.990 1.00 80.50 110 THR A C 1
ATOM 850 O O . THR A 1 110 ? -39.729 26.965 -20.985 1.00 80.50 110 THR A O 1
ATOM 853 N N . CYS A 1 111 ? -39.926 27.308 -18.784 1.00 84.62 111 CYS A N 1
ATOM 854 C CA . CYS A 1 111 ? -38.501 27.525 -18.551 1.00 84.62 111 CYS A CA 1
ATOM 855 C C . CYS A 1 111 ? -38.094 27.223 -17.100 1.00 84.62 111 CYS A C 1
ATOM 857 O O . CYS A 1 111 ? -38.923 26.976 -16.225 1.00 84.62 111 CYS A O 1
ATOM 859 N N . MET A 1 112 ? -36.784 27.261 -16.837 1.00 82.56 112 MET A N 1
ATOM 860 C CA . MET A 1 112 ? -36.210 26.952 -15.521 1.00 82.56 112 MET A CA 1
ATOM 861 C C . MET A 1 112 ? -36.578 27.974 -14.433 1.00 82.56 112 MET A C 1
ATOM 863 O O . MET A 1 112 ? -36.490 27.660 -13.250 1.00 82.56 112 MET A O 1
ATOM 867 N N . SER A 1 113 ? -37.000 29.190 -14.800 1.00 83.31 113 SER A N 1
ATOM 868 C CA . SER A 1 113 ? -37.499 30.151 -13.812 1.00 83.31 113 SER A CA 1
ATOM 869 C C . SER A 1 113 ? -38.866 29.747 -13.254 1.00 83.31 113 SER A C 1
ATOM 871 O O . SER A 1 113 ? -39.073 29.934 -12.064 1.00 83.31 113 SER A O 1
ATOM 873 N N . CYS A 1 114 ? -39.747 29.108 -14.041 1.00 85.06 114 CYS A N 1
ATOM 874 C CA . CYS A 1 114 ? -41.007 28.547 -13.528 1.00 85.06 114 CYS A CA 1
ATOM 875 C C . CYS A 1 114 ? -40.752 27.453 -12.480 1.00 85.06 114 CYS A C 1
ATOM 877 O O . CYS A 1 114 ? -41.392 27.444 -11.436 1.00 85.06 114 CYS A O 1
ATOM 879 N N . VAL A 1 115 ? -39.772 26.579 -12.739 1.00 90.31 115 VAL A N 1
ATOM 880 C CA . VAL A 1 115 ? -39.358 25.504 -11.818 1.00 90.31 115 VAL A CA 1
ATOM 881 C C . VAL A 1 115 ? -38.936 26.082 -10.468 1.00 90.31 115 VAL A C 1
ATOM 883 O O . VAL A 1 115 ? -39.450 25.664 -9.437 1.00 90.31 115 VAL A O 1
ATOM 886 N N . ARG A 1 116 ? -38.061 27.098 -10.475 1.00 87.56 116 ARG A N 1
ATOM 887 C CA . ARG A 1 116 ? -37.591 27.745 -9.241 1.00 87.56 116 ARG A CA 1
ATOM 888 C C . ARG A 1 116 ? -38.708 28.446 -8.484 1.00 87.56 116 ARG A C 1
ATOM 890 O O . ARG A 1 116 ? -38.771 28.315 -7.271 1.00 87.56 116 ARG A O 1
ATOM 897 N N . SER A 1 117 ? -39.597 29.153 -9.185 1.00 87.81 117 SER A N 1
ATOM 898 C CA . SER A 1 117 ? -40.735 29.810 -8.537 1.00 87.81 117 SER A CA 1
ATOM 899 C C . SER A 1 117 ? -41.618 28.804 -7.799 1.00 87.81 117 SER A C 1
ATOM 901 O O . SER A 1 117 ? -42.001 29.068 -6.662 1.00 87.81 117 SER A O 1
ATOM 903 N N . ILE A 1 118 ? -41.896 27.648 -8.415 1.00 90.25 118 ILE A N 1
ATOM 904 C CA . ILE A 1 118 ? -42.679 26.568 -7.798 1.00 90.25 118 ILE A CA 1
ATOM 905 C C . ILE A 1 118 ? -41.931 25.974 -6.596 1.00 90.25 118 ILE A C 1
ATOM 907 O O . ILE A 1 118 ? -42.512 25.878 -5.518 1.00 90.25 118 ILE A O 1
ATOM 911 N N . GLU A 1 119 ? -40.649 25.624 -6.739 1.00 92.06 119 GLU A N 1
ATOM 912 C CA . GLU A 1 119 ? -39.852 25.052 -5.641 1.00 92.06 119 GLU A CA 1
ATOM 913 C C . GLU A 1 119 ? -39.748 26.009 -4.442 1.00 92.06 119 GLU A C 1
ATOM 915 O O . GLU A 1 119 ? -39.989 25.599 -3.307 1.00 92.06 119 GLU A O 1
ATOM 920 N N . GLU A 1 120 ? -39.483 27.298 -4.675 1.00 86.94 120 GLU A N 1
ATOM 921 C CA . GLU A 1 120 ? -39.395 28.304 -3.611 1.00 86.94 120 GLU A CA 1
ATOM 922 C C . GLU A 1 120 ? -40.733 28.488 -2.894 1.00 86.94 120 GLU A C 1
ATOM 924 O O . GLU A 1 120 ? -40.786 28.426 -1.668 1.00 86.94 120 GLU A O 1
ATOM 929 N N . LYS A 1 121 ? -41.839 28.664 -3.625 1.00 87.25 121 LYS A N 1
ATOM 930 C CA . LYS A 1 121 ? -43.132 28.946 -2.992 1.00 87.25 121 LYS A CA 1
ATOM 931 C C . LYS A 1 121 ? -43.685 27.738 -2.239 1.00 87.25 121 LYS A C 1
ATOM 933 O O . LYS A 1 121 ? -44.154 27.889 -1.112 1.00 87.25 121 LYS A O 1
ATOM 938 N N . ILE A 1 122 ? -43.593 26.549 -2.823 1.00 89.06 122 ILE A N 1
ATOM 939 C CA . ILE A 1 122 ? -44.142 25.326 -2.236 1.00 89.06 122 ILE A CA 1
ATOM 940 C C . ILE A 1 122 ? -43.281 24.850 -1.056 1.00 89.06 122 ILE A C 1
ATOM 942 O O . ILE A 1 122 ? -43.830 24.387 -0.060 1.00 89.06 122 ILE A O 1
ATOM 946 N N . SER A 1 123 ? -41.961 25.084 -1.076 1.00 88.31 123 SER A N 1
ATOM 947 C CA . SER A 1 123 ? -41.095 24.819 0.089 1.00 88.31 123 SER A CA 1
ATOM 948 C C . SER A 1 123 ? -41.448 25.654 1.331 1.00 88.31 123 SER A C 1
ATOM 950 O O . SER A 1 123 ? -41.164 25.232 2.448 1.00 88.31 123 SER A O 1
ATOM 952 N N . THR A 1 124 ? -42.101 26.814 1.163 1.00 84.81 124 THR A N 1
ATOM 953 C CA . THR A 1 124 ? -42.511 27.678 2.288 1.00 84.81 124 THR A CA 1
ATOM 954 C C . THR A 1 124 ? -43.837 27.283 2.944 1.00 84.81 124 THR A C 1
ATOM 956 O O . THR A 1 124 ? -44.203 27.870 3.964 1.00 84.81 124 THR A O 1
ATOM 959 N N . LEU A 1 125 ? -44.577 26.316 2.388 1.00 83.31 125 LEU A N 1
ATOM 960 C CA . LEU A 1 125 ? -45.863 25.892 2.946 1.00 83.31 125 LEU A CA 1
ATOM 961 C C . LEU A 1 125 ? -45.672 24.985 4.177 1.00 83.31 125 LEU A C 1
ATOM 963 O O . LEU A 1 125 ? -44.831 24.080 4.161 1.00 83.31 125 LEU A O 1
ATOM 967 N N . PRO A 1 126 ? -46.464 25.183 5.249 1.00 75.56 126 PRO A N 1
ATOM 968 C CA . PRO A 1 126 ? -46.338 24.397 6.468 1.00 75.56 126 PRO A CA 1
ATOM 969 C C . PRO A 1 126 ? -46.724 22.937 6.210 1.00 75.56 126 PRO A C 1
ATOM 971 O O . PRO A 1 126 ? -47.853 22.639 5.834 1.00 75.56 126 PRO A O 1
ATOM 974 N N . GLY A 1 127 ? -45.785 22.022 6.454 1.00 76.50 127 GLY A N 1
ATOM 975 C CA . GLY A 1 127 ? -45.989 20.584 6.267 1.00 76.50 127 GLY A CA 1
ATOM 976 C C . GLY A 1 127 ? -45.264 19.984 5.062 1.00 76.50 127 GLY A C 1
ATOM 977 O O . GLY A 1 127 ? -45.326 18.767 4.903 1.00 76.50 127 GLY A O 1
ATOM 978 N N . ILE A 1 128 ? -44.543 20.776 4.258 1.00 80.88 128 ILE A N 1
ATOM 979 C CA . ILE A 1 128 ? -43.650 20.267 3.205 1.00 80.88 128 ILE A CA 1
ATOM 980 C C . ILE A 1 128 ? -42.228 20.113 3.746 1.00 80.88 128 ILE A C 1
ATOM 982 O O . ILE A 1 128 ? -41.678 21.030 4.347 1.00 80.88 128 ILE A O 1
ATOM 986 N N . VAL A 1 129 ? -41.636 18.942 3.512 1.00 79.06 129 VAL A N 1
ATOM 987 C CA . VAL A 1 129 ? -40.244 18.618 3.857 1.00 79.06 129 VAL A CA 1
ATOM 988 C C . VAL A 1 129 ? -39.323 18.912 2.678 1.00 79.06 129 VAL A C 1
ATOM 990 O O . VAL A 1 129 ? -38.252 19.488 2.852 1.00 79.06 129 VAL A O 1
ATOM 993 N N . ARG A 1 130 ? -39.732 18.524 1.464 1.00 79.19 130 ARG A N 1
ATOM 994 C CA . ARG A 1 130 ? -38.931 18.704 0.250 1.00 79.19 130 ARG A CA 1
ATOM 995 C C . ARG A 1 130 ? -39.815 18.751 -0.990 1.00 79.19 130 ARG A C 1
ATOM 997 O O . ARG A 1 130 ? -40.798 18.027 -1.081 1.00 79.19 130 ARG A O 1
ATOM 1004 N N . ILE A 1 131 ? -39.430 19.556 -1.975 1.00 86.69 131 ILE A N 1
ATOM 1005 C CA . ILE A 1 131 ? -40.013 19.544 -3.319 1.00 86.69 131 ILE A CA 1
ATOM 1006 C C . ILE A 1 131 ? -38.899 19.509 -4.368 1.00 86.69 131 ILE A C 1
ATOM 1008 O O . ILE A 1 131 ? -37.855 20.134 -4.193 1.00 86.69 131 ILE A O 1
ATOM 1012 N N . SER A 1 132 ? -39.109 18.758 -5.448 1.00 86.75 132 SER A N 1
ATOM 1013 C CA . SER A 1 132 ? -38.249 18.770 -6.631 1.00 86.75 132 SER A CA 1
ATOM 1014 C C . SER A 1 132 ? -39.086 18.718 -7.902 1.00 86.75 132 SER A C 1
ATOM 1016 O O . SER A 1 132 ? -39.931 17.835 -8.048 1.00 86.75 132 SER A O 1
ATOM 1018 N N . VAL A 1 133 ? -38.845 19.644 -8.833 1.00 89.44 133 VAL A N 1
ATOM 1019 C CA . VAL A 1 133 ? -39.627 19.774 -10.069 1.00 89.44 133 VAL A CA 1
ATOM 1020 C C . VAL A 1 133 ? -38.756 19.539 -11.307 1.00 89.44 133 VAL A C 1
ATOM 1022 O O . VAL A 1 133 ? -37.701 20.139 -11.500 1.00 89.44 133 VAL A O 1
ATOM 1025 N N . ASN A 1 134 ? -39.209 18.655 -12.195 1.00 87.00 134 ASN A N 1
ATOM 1026 C CA . ASN A 1 134 ? -38.512 18.268 -13.415 1.00 87.00 134 ASN A CA 1
ATOM 1027 C C . ASN A 1 134 ? -39.204 18.841 -14.661 1.00 87.00 134 ASN A C 1
ATOM 1029 O O . ASN A 1 134 ? -40.218 18.319 -15.128 1.00 87.00 134 ASN A O 1
ATOM 1033 N N . LEU A 1 135 ? -38.593 19.866 -15.265 1.00 87.75 135 LEU A N 1
ATOM 1034 C CA . LEU A 1 135 ? -39.117 20.534 -16.464 1.00 87.75 135 LEU A CA 1
ATOM 1035 C C . LEU A 1 135 ? -39.246 19.606 -17.684 1.00 87.75 135 LEU A C 1
ATOM 1037 O O . LEU A 1 135 ? -40.183 19.749 -18.462 1.00 87.75 135 LEU A O 1
ATOM 1041 N N . LYS A 1 136 ? -38.316 18.656 -17.870 1.00 82.06 136 LYS A N 1
ATOM 1042 C CA . LYS A 1 136 ? -38.336 17.744 -19.030 1.00 82.06 136 LYS A CA 1
ATOM 1043 C C . LYS A 1 136 ? -39.472 16.730 -18.938 1.00 82.06 136 LYS A C 1
ATOM 1045 O O . LYS A 1 136 ? -40.012 16.341 -19.967 1.00 82.06 136 LYS A O 1
ATOM 1050 N N . ARG A 1 137 ? -39.798 16.292 -17.718 1.00 79.94 137 ARG A N 1
ATOM 1051 C CA . ARG A 1 137 ? -40.868 15.322 -17.453 1.00 79.94 137 ARG A CA 1
ATOM 1052 C C . ARG A 1 137 ? -42.221 15.965 -17.153 1.00 79.94 137 ARG A C 1
ATOM 1054 O O . ARG A 1 137 ? -43.217 15.262 -17.209 1.00 79.94 137 ARG A O 1
ATOM 1061 N N . LYS A 1 138 ? -42.257 17.279 -16.889 1.00 87.00 138 LYS A N 1
ATOM 1062 C CA . LYS A 1 138 ? -43.441 17.997 -16.382 1.00 87.00 138 LYS A CA 1
ATOM 1063 C C . LYS A 1 138 ? -43.970 17.394 -15.069 1.00 87.00 138 LYS A C 1
ATOM 1065 O O . LYS A 1 138 ? -45.169 17.348 -14.832 1.00 87.00 138 LYS A O 1
ATOM 1070 N N . GLU A 1 139 ? -43.063 16.919 -14.217 1.00 88.25 139 GLU A N 1
ATOM 1071 C CA . GLU A 1 139 ? -43.381 16.206 -12.970 1.00 88.25 139 GLU A CA 1
ATOM 1072 C C . GLU A 1 139 ? -42.750 16.923 -11.769 1.00 88.25 139 GLU A C 1
ATOM 1074 O O . GLU A 1 139 ? -41.579 17.295 -11.822 1.00 88.25 139 GLU A O 1
ATOM 1079 N N . GLY A 1 140 ? -43.500 17.083 -10.681 1.00 87.06 140 GLY A N 1
ATOM 1080 C CA . GLY A 1 140 ? -43.035 17.519 -9.367 1.00 87.06 140 GLY A CA 1
ATOM 1081 C C . GLY A 1 140 ? -43.158 16.390 -8.345 1.00 87.06 140 GLY A C 1
ATOM 1082 O O . GLY A 1 140 ? -44.190 15.733 -8.265 1.00 87.06 140 GLY A O 1
ATOM 1083 N N . THR A 1 141 ? -42.106 16.139 -7.570 1.00 87.62 141 THR A N 1
ATOM 1084 C CA . THR A 1 141 ? -42.112 15.192 -6.444 1.00 87.62 141 THR A CA 1
ATOM 1085 C C . THR A 1 141 ? -42.077 15.980 -5.141 1.00 87.62 141 THR A C 1
ATOM 1087 O O . THR A 1 141 ? -41.201 16.831 -4.978 1.00 87.62 141 THR A O 1
ATOM 1090 N N . VAL A 1 142 ? -43.027 15.724 -4.239 1.00 85.75 142 VAL A N 1
ATOM 1091 C CA . VAL A 1 142 ? -43.199 16.466 -2.982 1.00 85.75 142 VAL A CA 1
ATOM 1092 C C . VAL A 1 142 ? -43.231 15.500 -1.806 1.00 85.75 142 VAL A C 1
ATOM 1094 O O . VAL A 1 142 ? -44.077 14.609 -1.755 1.00 85.75 142 VAL A O 1
ATOM 1097 N N . ASP A 1 143 ? -42.333 15.715 -0.852 1.00 84.81 143 ASP A N 1
ATOM 1098 C CA . ASP A 1 143 ? -42.293 15.032 0.434 1.00 84.81 143 ASP A CA 1
ATOM 1099 C C . ASP A 1 143 ? -43.011 15.916 1.460 1.00 84.81 143 ASP A C 1
ATOM 1101 O O . ASP A 1 143 ? -42.615 17.063 1.688 1.00 84.81 143 ASP A O 1
ATOM 1105 N N . TYR A 1 144 ? -44.078 15.407 2.068 1.00 80.75 144 TYR A N 1
ATOM 1106 C CA . TYR A 1 144 ? -44.931 16.151 2.990 1.00 80.75 144 TYR A CA 1
ATOM 1107 C C . TYR A 1 144 ? -45.313 15.313 4.210 1.00 80.75 144 TYR A C 1
ATOM 1109 O O . TYR A 1 144 ? -45.348 14.082 4.184 1.00 80.75 144 TYR A O 1
ATOM 1117 N N . ASN A 1 145 ? -45.625 15.992 5.306 1.00 76.38 145 ASN A N 1
ATOM 1118 C CA . ASN A 1 145 ? -46.107 15.356 6.518 1.00 76.38 145 ASN A CA 1
ATOM 1119 C C . ASN A 1 145 ? -47.623 15.134 6.426 1.00 76.38 145 ASN A C 1
ATOM 1121 O O . ASN A 1 145 ? -48.403 16.088 6.346 1.00 76.38 145 ASN A O 1
ATOM 1125 N N . SER A 1 146 ? -48.034 13.866 6.483 1.00 71.81 146 SER A N 1
ATOM 1126 C CA . SER A 1 146 ? -49.435 13.436 6.346 1.00 71.81 146 SER A CA 1
ATOM 1127 C C . SER A 1 146 ? -50.391 14.001 7.402 1.00 71.81 146 SER A C 1
ATOM 1129 O O . SER A 1 146 ? -51.598 14.037 7.175 1.00 71.81 146 SER A O 1
ATOM 1131 N N . SER A 1 147 ? -49.863 14.484 8.531 1.00 67.62 147 SER A N 1
ATOM 1132 C CA . SER A 1 147 ? -50.652 15.082 9.613 1.00 67.62 147 SER A CA 1
ATOM 1133 C C . SER A 1 147 ? -50.976 16.567 9.402 1.00 67.62 147 SER A C 1
ATOM 1135 O O . SER A 1 147 ? -51.843 17.092 10.096 1.00 67.62 147 SER A O 1
ATOM 1137 N N . MET A 1 148 ? -50.272 17.263 8.496 1.00 67.12 148 MET A N 1
ATOM 1138 C CA . MET A 1 148 ? -50.395 18.721 8.305 1.00 67.12 148 MET A CA 1
ATOM 1139 C C . MET A 1 148 ? -50.825 19.132 6.894 1.00 67.12 148 MET A C 1
ATOM 1141 O O . MET A 1 148 ? -51.379 20.214 6.726 1.00 67.12 148 MET A O 1
ATOM 1145 N N . MET A 1 149 ? -50.578 18.289 5.891 1.00 77.00 149 MET A N 1
ATOM 1146 C CA . MET A 1 149 ? -50.738 18.634 4.481 1.00 77.00 149 MET A CA 1
ATOM 1147 C C . MET A 1 149 ? -51.343 17.457 3.714 1.00 77.00 149 MET A C 1
ATOM 1149 O O . MET A 1 149 ? -50.970 16.306 3.941 1.00 77.00 149 MET A O 1
ATOM 1153 N N . THR A 1 150 ? -52.258 17.730 2.783 1.00 81.38 150 THR A N 1
ATOM 1154 C CA . THR A 1 150 ? -52.817 16.714 1.882 1.00 81.38 150 THR A CA 1
ATOM 1155 C C . THR A 1 150 ? -52.249 16.871 0.470 1.00 81.38 150 THR A C 1
ATOM 1157 O O . THR A 1 150 ? -51.945 17.986 0.044 1.00 81.38 150 THR A O 1
ATOM 1160 N N . PRO A 1 151 ? -52.122 15.777 -0.304 1.00 80.81 151 PRO A N 1
ATOM 1161 C CA . PRO A 1 151 ? -51.596 15.846 -1.667 1.00 80.81 151 PRO A CA 1
ATOM 1162 C C . PRO A 1 151 ? -52.500 16.667 -2.602 1.00 80.81 151 PRO A C 1
ATOM 1164 O O . PRO A 1 151 ? -52.010 17.247 -3.566 1.00 80.81 151 PRO A O 1
ATOM 1167 N N . SER A 1 152 ? -53.801 16.771 -2.304 1.00 82.25 152 SER A N 1
ATOM 1168 C CA . SER A 1 152 ? -54.711 17.668 -3.025 1.00 82.25 152 SER A CA 1
ATOM 1169 C C . SER A 1 152 ? -54.377 19.140 -2.771 1.00 82.25 152 SER A C 1
ATOM 1171 O O . SER A 1 152 ? -54.247 19.891 -3.726 1.00 82.25 152 SER A O 1
ATOM 1173 N N . ALA A 1 153 ? -54.112 19.524 -1.516 1.00 84.88 153 ALA A N 1
ATOM 1174 C CA . ALA A 1 153 ? -53.760 20.900 -1.160 1.00 84.88 153 ALA A CA 1
ATOM 1175 C C . ALA A 1 153 ? -52.428 21.356 -1.784 1.00 84.88 153 ALA A C 1
ATOM 1177 O O . ALA A 1 153 ? -52.244 22.536 -2.067 1.00 84.88 153 ALA A O 1
ATOM 1178 N N . VAL A 1 154 ? -51.500 20.423 -2.032 1.00 86.69 154 VAL A N 1
ATOM 1179 C CA . VAL A 1 154 ? -50.269 20.695 -2.796 1.00 86.69 154 VAL A CA 1
ATOM 1180 C C . VAL A 1 154 ? -50.590 21.067 -4.246 1.00 86.69 154 VAL A C 1
ATOM 1182 O O . VAL A 1 154 ? -49.964 21.974 -4.787 1.00 86.69 154 VAL A O 1
ATOM 1185 N N . CYS A 1 155 ? -51.550 20.386 -4.878 1.00 87.94 155 CYS A N 1
ATOM 1186 C CA . CYS A 1 155 ? -51.962 20.705 -6.247 1.00 87.94 155 CYS A CA 1
ATOM 1187 C C . CYS A 1 155 ? -52.683 22.051 -6.300 1.00 87.94 155 CYS A C 1
ATOM 1189 O O . CYS A 1 155 ? -52.307 22.886 -7.115 1.00 87.94 155 CYS A O 1
ATOM 1191 N N . ASP A 1 156 ? -53.602 22.301 -5.363 1.00 86.31 156 ASP A N 1
ATOM 1192 C CA . ASP A 1 156 ? -54.328 23.573 -5.262 1.00 86.31 156 ASP A CA 1
ATOM 1193 C C . ASP A 1 156 ? -53.356 24.761 -5.111 1.00 86.31 156 ASP A C 1
ATOM 1195 O O . ASP A 1 156 ? -53.501 25.789 -5.770 1.00 86.31 156 ASP A O 1
ATOM 1199 N N . ALA A 1 157 ? -52.298 24.600 -4.308 1.00 88.31 157 ALA A N 1
ATOM 1200 C CA . ALA A 1 157 ? -51.275 25.630 -4.135 1.00 88.31 157 ALA A CA 1
ATOM 1201 C C . ALA A 1 157 ? -50.451 25.898 -5.407 1.00 88.31 157 ALA A C 1
ATOM 1203 O O . ALA A 1 157 ? -49.992 27.021 -5.613 1.00 88.31 157 ALA A O 1
ATOM 1204 N N . ILE A 1 158 ? -50.241 24.888 -6.255 1.00 91.00 158 ILE A N 1
ATOM 1205 C CA . ILE A 1 158 ? -49.555 25.043 -7.547 1.00 91.00 158 ILE A CA 1
ATOM 1206 C C . ILE A 1 158 ? -50.508 25.671 -8.582 1.00 91.00 158 ILE A C 1
ATOM 1208 O O . ILE A 1 158 ? -50.083 26.542 -9.349 1.00 91.00 158 ILE A O 1
ATOM 1212 N N . ASP A 1 159 ? -51.795 25.320 -8.540 1.00 88.31 159 ASP A N 1
ATOM 1213 C CA . ASP A 1 159 ? -52.849 25.911 -9.372 1.00 88.31 159 ASP A CA 1
ATOM 1214 C C . ASP A 1 159 ? -53.026 27.412 -9.094 1.00 88.31 159 ASP A C 1
ATOM 1216 O O . ASP A 1 159 ? -53.108 28.213 -10.029 1.00 88.31 159 ASP A O 1
ATOM 1220 N N . GLU A 1 160 ? -52.984 27.832 -7.824 1.00 87.50 160 GLU A N 1
ATOM 1221 C CA . GLU A 1 160 ? -53.019 29.249 -7.425 1.00 87.50 160 GLU A CA 1
ATOM 1222 C C . GLU A 1 160 ? -51.823 30.059 -7.957 1.00 87.50 160 GLU A C 1
ATOM 1224 O O . GLU A 1 160 ? -51.917 31.278 -8.130 1.00 87.50 160 GLU A O 1
ATOM 1229 N N . MET A 1 161 ? -50.703 29.397 -8.268 1.00 82.94 161 MET A N 1
ATOM 1230 C CA . MET A 1 161 ? -49.541 30.022 -8.909 1.00 82.94 161 MET A CA 1
ATOM 1231 C C . MET A 1 161 ? -49.689 30.159 -10.432 1.00 82.94 161 MET A C 1
ATOM 1233 O O . MET A 1 161 ? -48.798 30.707 -11.085 1.00 82.94 161 MET A O 1
ATOM 1237 N N . GLY A 1 162 ? -50.805 29.691 -10.998 1.00 81.88 162 GLY A N 1
ATOM 1238 C CA . GLY A 1 162 ? -51.105 29.748 -12.427 1.00 81.88 162 GLY A CA 1
ATOM 1239 C C . GLY A 1 162 ? -50.567 28.563 -13.235 1.00 81.88 162 GLY A C 1
ATOM 1240 O O . GLY A 1 162 ? -50.483 28.670 -14.460 1.00 81.88 162 GLY A O 1
ATOM 1241 N N . PHE A 1 163 ? -50.200 27.452 -12.584 1.00 89.06 163 PHE A N 1
ATOM 1242 C CA . PHE A 1 163 ? -49.743 26.219 -13.235 1.00 89.06 163 PHE A CA 1
ATOM 1243 C C . PHE A 1 163 ? -50.733 25.090 -12.976 1.00 89.06 163 PHE A C 1
ATOM 1245 O O . PHE A 1 163 ? -51.025 24.813 -11.827 1.00 89.06 163 PHE A O 1
ATOM 1252 N N . GLN A 1 164 ? -51.205 24.408 -14.020 1.00 87.31 164 GLN A N 1
ATOM 1253 C CA . GLN A 1 164 ? -52.198 23.341 -13.863 1.00 87.31 164 GLN A CA 1
ATOM 1254 C C . GLN A 1 164 ? -51.548 22.081 -13.277 1.00 87.31 164 GLN A C 1
ATOM 1256 O O . GLN A 1 164 ? -50.684 21.481 -13.920 1.00 87.31 164 GLN A O 1
ATOM 1261 N N . ALA A 1 165 ? -51.958 21.675 -12.078 1.00 89.06 165 ALA A N 1
ATOM 1262 C CA . ALA A 1 165 ? -51.418 20.540 -11.343 1.00 89.06 165 ALA A CA 1
ATOM 1263 C C . ALA A 1 165 ? -52.422 19.378 -11.256 1.00 89.06 165 ALA A C 1
ATOM 1265 O O . ALA A 1 165 ? -53.608 19.554 -10.999 1.00 89.06 165 ALA A O 1
ATOM 1266 N N . THR A 1 166 ? -51.968 18.140 -11.467 1.00 85.94 166 THR A N 1
ATOM 1267 C CA . THR A 1 166 ? -52.816 16.941 -11.343 1.00 85.94 166 THR A CA 1
ATOM 1268 C C . THR A 1 166 ? -52.083 15.812 -10.625 1.00 85.94 166 THR A C 1
ATOM 1270 O O . THR A 1 166 ? -50.923 15.519 -10.918 1.00 85.94 166 THR A O 1
ATOM 1273 N N . LEU A 1 167 ? -52.766 15.139 -9.694 1.00 85.19 167 LEU A N 1
ATOM 1274 C CA . LEU A 1 167 ? -52.220 13.984 -8.976 1.00 85.19 167 LEU A CA 1
ATOM 1275 C C . LEU A 1 167 ? -52.145 12.748 -9.873 1.00 85.19 167 LEU A C 1
ATOM 1277 O O . LEU A 1 167 ? -53.135 12.335 -10.477 1.00 85.19 167 LEU A O 1
ATOM 1281 N N . GLN A 1 168 ? -50.981 12.103 -9.897 1.00 72.44 168 GLN A N 1
ATOM 1282 C CA . GLN A 1 168 ? -50.797 10.852 -10.625 1.00 72.44 168 GLN A CA 1
ATOM 1283 C C . GLN A 1 168 ? -51.304 9.680 -9.759 1.00 72.44 168 GLN A C 1
ATOM 1285 O O . GLN A 1 168 ? -50.624 9.232 -8.836 1.00 72.44 168 GLN A O 1
ATOM 1290 N N . GLN A 1 169 ? -52.528 9.195 -10.011 1.00 41.28 169 GLN A N 1
ATOM 1291 C CA . GLN A 1 169 ? -53.087 8.032 -9.305 1.00 41.28 169 GLN A CA 1
ATOM 1292 C C . GLN A 1 169 ? -52.403 6.742 -9.781 1.00 41.28 169 GLN A C 1
ATOM 1294 O O . GLN A 1 169 ? -52.574 6.328 -10.925 1.00 41.28 169 GLN A O 1
ATOM 1299 N N . GLY A 1 170 ? -51.620 6.109 -8.902 1.00 39.06 170 GLY A N 1
ATOM 1300 C CA . GLY A 1 170 ? -50.964 4.831 -9.207 1.00 39.06 170 GLY A CA 1
ATOM 1301 C C . GLY A 1 170 ? -49.932 4.315 -8.201 1.00 39.06 170 GLY A C 1
ATOM 1302 O O . GLY A 1 170 ? -49.378 3.246 -8.428 1.00 39.06 170 GLY A O 1
ATOM 1303 N N . PHE A 1 171 ? -49.670 5.018 -7.096 1.00 33.47 171 PHE A N 1
ATOM 1304 C CA . PHE A 1 171 ? -48.712 4.574 -6.080 1.00 33.47 171 PHE A CA 1
ATOM 1305 C C . PHE A 1 171 ? -49.309 4.744 -4.679 1.00 33.47 171 PHE A C 1
ATOM 1307 O O . PHE A 1 171 ? -49.707 5.846 -4.306 1.00 33.47 171 PHE A O 1
ATOM 1314 N N . GLU A 1 172 ? -49.389 3.651 -3.914 1.00 29.58 172 GLU A N 1
ATOM 1315 C CA . GLU A 1 172 ? -49.617 3.713 -2.466 1.00 29.58 172 GLU A CA 1
ATOM 1316 C C . GLU A 1 172 ? -48.479 4.513 -1.814 1.00 29.58 172 GLU A C 1
ATOM 1318 O O . GLU A 1 172 ? -47.312 4.373 -2.188 1.00 29.58 172 GLU A O 1
ATOM 1323 N N . CYS A 1 173 ? -48.825 5.394 -0.873 1.00 32.03 173 CYS A N 1
ATOM 1324 C CA . CYS A 1 173 ? -47.880 6.311 -0.247 1.00 32.03 173 CYS A CA 1
ATOM 1325 C C . CYS A 1 173 ? -46.776 5.538 0.493 1.00 32.03 173 CYS A C 1
ATOM 1327 O O . CYS A 1 173 ? -47.054 4.785 1.426 1.00 32.03 173 CYS A O 1
ATOM 1329 N N . ILE A 1 174 ? -45.520 5.745 0.092 1.00 41.25 174 ILE A N 1
ATOM 1330 C CA . ILE A 1 174 ? -44.358 5.115 0.726 1.00 41.25 174 ILE A CA 1
ATOM 1331 C C . ILE A 1 174 ? -44.003 5.921 1.991 1.00 41.25 174 ILE A C 1
ATOM 1333 O O . ILE A 1 174 ? -43.792 7.132 1.880 1.00 41.25 174 ILE A O 1
ATOM 1337 N N . PRO A 1 175 ? -43.922 5.299 3.184 1.00 34.34 175 PRO A N 1
ATOM 1338 C CA . PRO A 1 175 ? -43.395 5.950 4.379 1.00 34.34 175 PRO A CA 1
ATOM 1339 C C . PRO A 1 175 ? -41.898 6.224 4.206 1.00 34.34 175 PRO A C 1
ATOM 1341 O O . PRO A 1 175 ? -41.122 5.295 3.977 1.00 34.34 175 PRO A O 1
ATOM 1344 N N . ILE A 1 176 ? -41.471 7.476 4.361 1.00 40.59 176 ILE A N 1
ATOM 1345 C CA . ILE A 1 176 ? -40.050 7.824 4.431 1.00 40.59 176 ILE A CA 1
ATOM 1346 C C . ILE A 1 176 ? -39.586 7.585 5.873 1.00 40.59 176 ILE A C 1
ATOM 1348 O O . ILE A 1 176 ? -40.021 8.268 6.802 1.00 40.59 176 ILE A O 1
ATOM 1352 N N . LEU A 1 177 ? -38.709 6.599 6.075 1.00 34.56 177 LEU A N 1
ATOM 1353 C CA . LEU A 1 177 ? -37.976 6.434 7.332 1.00 34.56 177 LEU A CA 1
ATOM 1354 C C . LEU A 1 177 ? -37.002 7.611 7.481 1.00 34.56 177 LEU A C 1
ATOM 1356 O O . LEU A 1 177 ? -36.145 7.815 6.623 1.00 34.56 177 LEU A O 1
ATOM 1360 N N . ASN A 1 178 ? -37.142 8.392 8.555 1.00 29.69 178 ASN A N 1
ATOM 1361 C CA . ASN A 1 178 ? -36.262 9.526 8.842 1.00 29.69 178 ASN A CA 1
ATOM 1362 C C . ASN A 1 178 ? -34.813 9.043 9.045 1.00 29.69 178 ASN A C 1
ATOM 1364 O O . ASN A 1 178 ? -34.496 8.448 10.073 1.00 29.69 178 ASN A O 1
ATOM 1368 N N . GLY A 1 179 ? -33.934 9.330 8.083 1.00 31.08 179 GLY A N 1
ATOM 1369 C CA . GLY A 1 179 ? -32.503 9.515 8.337 1.00 31.08 179 GLY A CA 1
ATOM 1370 C C . GLY A 1 179 ? -32.246 10.958 8.798 1.00 31.08 179 GLY A C 1
ATOM 1371 O O . GLY A 1 179 ? -33.043 11.841 8.464 1.00 31.08 179 GLY A O 1
ATOM 1372 N N . PRO A 1 180 ? -31.193 11.232 9.586 1.00 29.20 180 PRO A N 1
ATOM 1373 C CA . PRO A 1 180 ? -30.944 12.576 10.090 1.00 29.20 180 PRO A CA 1
ATOM 1374 C C . PRO A 1 180 ? -30.579 13.542 8.953 1.00 29.20 180 PRO A C 1
ATOM 1376 O O . PRO A 1 180 ? -29.850 13.204 8.021 1.00 29.20 180 PRO A O 1
ATOM 1379 N N . ALA A 1 181 ? -31.146 14.745 9.050 1.00 25.84 181 ALA A N 1
ATOM 1380 C CA . ALA A 1 181 ? -31.032 15.848 8.109 1.00 25.84 181 ALA A CA 1
ATOM 1381 C C . ALA A 1 181 ? -29.603 16.414 8.025 1.00 25.84 181 ALA A C 1
ATOM 1383 O O . ALA A 1 181 ? -28.949 16.621 9.044 1.00 25.84 181 ALA A O 1
ATOM 1384 N N . GLY A 1 182 ? -29.163 16.728 6.805 1.00 25.55 182 GLY A N 1
ATOM 1385 C CA . GLY A 1 182 ? -27.968 17.519 6.527 1.00 25.55 182 GLY A CA 1
ATOM 1386 C C . GLY A 1 182 ? -28.290 18.571 5.472 1.00 25.55 182 GLY A C 1
ATOM 1387 O O . GLY A 1 182 ? -28.540 18.232 4.315 1.00 25.55 182 GLY A O 1
ATOM 1388 N N . ASP A 1 183 ? -28.318 19.833 5.898 1.00 26.56 183 ASP A N 1
ATOM 1389 C CA . ASP A 1 183 ? -28.528 21.004 5.052 1.00 26.56 183 ASP A CA 1
ATOM 1390 C C . ASP A 1 183 ? -27.333 21.270 4.125 1.00 26.56 183 ASP A C 1
ATOM 1392 O O . ASP A 1 183 ? -26.165 21.259 4.514 1.00 26.56 183 ASP A O 1
ATOM 1396 N N . THR A 1 184 ? -27.681 21.555 2.876 1.00 24.05 184 THR A N 1
ATOM 1397 C CA . THR A 1 184 ? -26.846 21.980 1.747 1.00 24.05 184 THR A CA 1
ATOM 1398 C C . THR A 1 184 ? -26.569 23.483 1.725 1.00 24.05 184 THR A C 1
ATOM 1400 O O . THR A 1 184 ? -27.513 24.250 1.886 1.00 24.05 184 THR A O 1
ATOM 1403 N N . LYS A 1 185 ? -25.351 23.878 1.313 1.00 20.81 185 LYS A N 1
ATOM 1404 C CA . LYS A 1 185 ? -24.987 24.998 0.395 1.00 20.81 185 LYS A CA 1
ATOM 1405 C C . LYS A 1 185 ? -23.590 24.637 -0.171 1.00 20.81 185 LYS A C 1
ATOM 1407 O O . LYS A 1 185 ? -22.754 24.227 0.616 1.00 20.81 185 LYS A O 1
ATOM 1412 N N . GLU A 1 186 ? -23.233 24.612 -1.459 1.00 21.55 186 GLU A N 1
ATOM 1413 C CA . GLU A 1 186 ? -23.503 25.471 -2.621 1.00 21.55 186 GLU A CA 1
ATOM 1414 C C . GLU A 1 186 ? -23.267 24.714 -3.960 1.00 21.55 186 GLU A C 1
ATOM 1416 O O . GLU A 1 186 ? -22.668 23.643 -4.015 1.00 21.55 186 GLU A O 1
ATOM 1421 N N . SER A 1 187 ? -23.776 25.301 -5.046 1.00 21.14 187 SER A N 1
ATOM 1422 C CA . SER A 1 187 ? -23.990 24.788 -6.412 1.00 21.14 187 SER A CA 1
ATOM 1423 C C . SER A 1 187 ? -22.763 24.599 -7.332 1.00 21.14 187 SER A C 1
ATOM 1425 O O . SER A 1 187 ? -21.843 25.414 -7.277 1.00 21.14 187 SER A O 1
ATOM 1427 N N . PRO A 1 188 ? -22.835 23.693 -8.338 1.00 23.45 188 PRO A N 1
ATOM 1428 C CA . PRO A 1 188 ? -21.975 23.691 -9.522 1.00 23.45 188 PRO A CA 1
ATOM 1429 C C . PRO A 1 188 ? -22.691 24.235 -10.781 1.00 23.45 188 PRO A C 1
ATOM 1431 O O . PRO A 1 188 ? -23.880 24.016 -11.014 1.00 23.45 188 PRO A O 1
ATOM 1434 N N . THR A 1 189 ? -21.966 24.926 -11.658 1.00 22.91 189 THR A N 1
ATOM 1435 C CA . THR A 1 189 ? -22.305 25.127 -13.087 1.00 22.91 189 THR A CA 1
ATOM 1436 C C . THR A 1 189 ? -20.983 25.467 -13.801 1.00 22.91 189 THR A C 1
ATOM 1438 O O . THR A 1 189 ? -20.185 26.199 -13.237 1.00 22.91 189 THR A O 1
ATOM 1441 N N . LYS A 1 190 ? -20.607 24.980 -14.991 1.00 23.52 190 LYS A N 1
ATOM 1442 C CA . LYS A 1 190 ? -21.348 24.633 -16.211 1.00 23.52 190 LYS A CA 1
ATOM 1443 C C . LYS A 1 190 ? -20.605 23.577 -17.054 1.00 23.52 190 LYS A C 1
ATOM 1445 O O . LYS A 1 190 ? -19.385 23.550 -17.120 1.00 23.52 190 LYS A O 1
ATOM 1450 N N . LEU A 1 191 ? -21.442 22.813 -17.755 1.00 23.06 191 LEU A N 1
ATOM 1451 C CA . LEU A 1 191 ? -21.290 22.012 -18.980 1.00 23.06 191 LEU A CA 1
ATOM 1452 C C . LEU A 1 191 ? -20.239 22.457 -20.019 1.00 23.06 191 LEU A C 1
ATOM 1454 O O . LEU A 1 191 ? -20.149 23.649 -20.302 1.00 23.06 191 LEU A O 1
ATOM 1458 N N . LEU A 1 192 ? -19.714 21.481 -20.784 1.00 22.06 192 LEU A N 1
ATOM 1459 C CA . LEU A 1 192 ? -19.920 21.463 -22.244 1.00 22.06 192 LEU A CA 1
ATOM 1460 C C . LEU A 1 192 ? -19.795 20.060 -22.898 1.00 22.06 192 LEU A C 1
ATOM 1462 O O . LEU A 1 192 ? -18.786 19.381 -22.766 1.00 22.06 192 LEU A O 1
ATOM 1466 N N . SER A 1 193 ? -20.860 19.709 -23.634 1.00 21.62 193 SER A N 1
ATOM 1467 C CA . SER A 1 193 ? -20.945 18.984 -24.922 1.00 21.62 193 SER A CA 1
ATOM 1468 C C . SER A 1 193 ? -20.281 17.612 -25.154 1.00 21.62 193 SER A C 1
ATOM 1470 O O . SER A 1 193 ? -19.068 17.488 -25.272 1.00 21.62 193 SER A O 1
ATOM 1472 N N . SER A 1 194 ? -21.136 16.627 -25.460 1.00 24.72 194 SER A N 1
ATOM 1473 C CA . SER A 1 194 ? -20.886 15.515 -26.399 1.00 24.72 194 SER A CA 1
ATOM 1474 C C . SER A 1 194 ? -20.686 16.020 -27.846 1.00 24.72 194 SER A C 1
ATOM 1476 O O . SER A 1 194 ? -21.273 17.056 -28.176 1.00 24.72 194 SER A O 1
ATOM 1478 N N . PRO A 1 195 ? -19.990 15.283 -28.741 1.00 26.94 195 PRO A N 1
ATOM 1479 C CA . PRO A 1 195 ? -20.708 14.305 -29.579 1.00 26.94 195 PRO A CA 1
ATOM 1480 C C . PRO A 1 195 ? -19.931 13.012 -29.952 1.00 26.94 195 PRO A C 1
ATOM 1482 O O . PRO A 1 195 ? -18.718 13.011 -30.107 1.00 26.94 195 PRO A O 1
ATOM 1485 N N . SER A 1 196 ? -20.706 11.930 -30.130 1.00 25.84 196 SER A N 1
ATOM 1486 C CA . SER A 1 196 ? -20.543 10.778 -31.052 1.00 25.84 196 SER A CA 1
ATOM 1487 C C . SER A 1 196 ? -19.170 10.106 -31.264 1.00 25.84 196 SER A C 1
ATOM 1489 O O . SER A 1 196 ? -18.280 10.688 -31.876 1.00 25.84 196 SER A O 1
ATOM 1491 N N . PHE A 1 197 ? -19.094 8.797 -30.972 1.00 22.84 197 PHE A N 1
ATOM 1492 C CA . PHE A 1 197 ? -18.109 7.875 -31.562 1.00 22.84 197 PHE A CA 1
ATOM 1493 C C . PHE A 1 197 ? -18.787 6.696 -32.295 1.00 22.84 197 PHE A C 1
ATOM 1495 O O . PHE A 1 197 ? -19.890 6.301 -31.907 1.00 22.84 197 PHE A O 1
ATOM 1502 N N . PRO A 1 198 ? -18.151 6.160 -33.358 1.00 24.33 198 PRO A N 1
ATOM 1503 C CA . PRO A 1 198 ? -18.710 5.162 -34.259 1.00 24.33 198 PRO A CA 1
ATOM 1504 C C . PRO A 1 198 ? -18.521 3.719 -33.762 1.00 24.33 198 PRO A C 1
ATOM 1506 O O . PRO A 1 198 ? -17.711 3.412 -32.892 1.00 24.33 198 PRO A O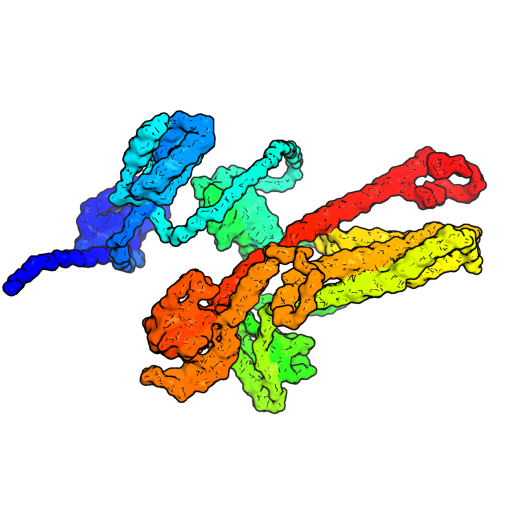 1
ATOM 1509 N N . SER A 1 199 ? -19.304 2.844 -34.383 1.00 23.47 199 SER A N 1
ATOM 1510 C CA . SER A 1 199 ? -19.366 1.384 -34.290 1.00 23.47 199 SER A CA 1
ATOM 1511 C C . SER A 1 199 ? -18.017 0.646 -34.347 1.00 23.47 199 SER A C 1
ATOM 1513 O O . SER A 1 199 ? -17.237 0.849 -35.277 1.00 23.47 199 SER A O 1
ATOM 1515 N N . PHE A 1 200 ? -17.815 -0.303 -33.423 1.00 24.67 200 PHE A N 1
ATOM 1516 C CA . PHE A 1 200 ? -16.768 -1.334 -33.484 1.00 24.67 200 PHE A CA 1
ATOM 1517 C C . PHE A 1 200 ? -17.221 -2.563 -34.303 1.00 24.67 200 PHE A C 1
ATOM 1519 O O . PHE A 1 200 ? -18.392 -2.941 -34.216 1.00 24.67 200 PHE A O 1
ATOM 1526 N N . PRO A 1 201 ? -16.317 -3.228 -35.052 1.00 23.47 201 PRO A N 1
ATOM 1527 C CA . PRO A 1 201 ? -16.593 -4.495 -35.722 1.00 23.47 201 PRO A CA 1
ATOM 1528 C C . PRO A 1 201 ? -16.443 -5.710 -34.785 1.00 23.47 201 PRO A C 1
ATOM 1530 O O . PRO A 1 201 ? -15.561 -5.780 -33.932 1.00 23.47 201 PRO A O 1
ATOM 1533 N N . SER A 1 202 ? -17.322 -6.686 -35.009 1.00 24.17 202 SER A N 1
ATOM 1534 C CA . SER A 1 202 ? -17.403 -8.046 -34.452 1.00 24.17 202 SER A CA 1
ATOM 1535 C C . SER A 1 202 ? -16.187 -8.922 -34.808 1.00 24.17 202 SER A C 1
ATOM 1537 O O . SER A 1 202 ? -15.791 -8.941 -35.974 1.00 24.17 202 SER A O 1
ATOM 1539 N N . SER A 1 203 ? -15.614 -9.736 -33.905 1.00 23.59 203 SER A N 1
ATOM 1540 C CA . SER A 1 203 ? -15.950 -11.169 -33.644 1.00 23.59 203 SER A CA 1
ATOM 1541 C C . SER A 1 203 ? -14.800 -11.843 -32.843 1.00 23.59 203 SER A C 1
ATOM 1543 O O . SER A 1 203 ? -13.704 -11.287 -32.842 1.00 23.59 203 SER A O 1
ATOM 1545 N N . PRO A 1 204 ? -14.898 -13.097 -32.336 1.00 29.14 204 PRO A N 1
ATOM 1546 C CA . PRO A 1 204 ? -16.012 -13.787 -31.694 1.00 29.14 204 PRO A CA 1
ATOM 1547 C C . PRO A 1 204 ? -15.585 -14.329 -30.305 1.00 29.14 204 PRO A C 1
ATOM 1549 O O . PRO A 1 204 ? -14.727 -15.203 -30.192 1.00 29.14 204 PRO A O 1
ATOM 1552 N N . VAL A 1 205 ? -16.240 -13.894 -29.233 1.00 23.66 205 VAL A N 1
ATOM 1553 C CA . VAL A 1 205 ? -16.296 -14.672 -27.985 1.00 23.66 205 VAL A CA 1
ATOM 1554 C C . VAL A 1 205 ? -17.759 -15.039 -27.815 1.00 23.66 205 VAL A C 1
ATOM 1556 O O . VAL A 1 205 ? -18.611 -14.164 -27.944 1.00 23.66 205 VAL A O 1
ATOM 1559 N N . LYS A 1 206 ? -18.043 -16.338 -27.648 1.00 25.73 206 LYS A N 1
ATOM 1560 C CA . LYS A 1 206 ? -19.396 -16.907 -27.535 1.00 25.73 206 LYS A CA 1
ATOM 1561 C C . LYS A 1 206 ? -20.293 -15.984 -26.706 1.00 25.73 206 LYS A C 1
ATOM 1563 O O . LYS A 1 206 ? -20.101 -15.852 -25.502 1.00 25.73 206 LYS A O 1
ATOM 1568 N N . SER A 1 207 ? -21.239 -15.341 -27.381 1.00 26.00 207 SER A N 1
ATOM 1569 C CA . SER A 1 207 ? -22.246 -14.476 -26.785 1.00 26.00 207 SER A CA 1
ATOM 1570 C C . SER A 1 207 ? -23.103 -15.290 -25.819 1.00 26.00 207 SER A C 1
ATOM 1572 O O . SER A 1 207 ? -23.737 -16.260 -26.244 1.00 26.00 207 SER A O 1
ATOM 1574 N N . LEU A 1 208 ? -23.148 -14.891 -24.544 1.00 31.05 208 LEU A N 1
ATOM 1575 C CA . LEU A 1 208 ? -24.303 -15.205 -23.705 1.00 31.05 208 LEU A CA 1
ATOM 1576 C C . LEU A 1 208 ? -25.543 -14.613 -24.401 1.00 31.05 208 LEU A C 1
ATOM 1578 O O . LEU A 1 208 ? -25.455 -13.488 -24.906 1.00 31.05 208 LEU A O 1
ATOM 1582 N N . PRO A 1 209 ? -26.678 -15.327 -24.478 1.00 31.69 209 PRO A N 1
ATOM 1583 C CA . PRO A 1 209 ? -27.914 -14.703 -24.914 1.00 31.69 209 PRO A CA 1
ATOM 1584 C C . PRO A 1 209 ? -28.236 -13.552 -23.957 1.00 31.69 209 PRO A C 1
ATOM 1586 O O . PRO A 1 209 ? -28.094 -13.674 -22.742 1.00 31.69 209 PRO A O 1
ATOM 1589 N N . SER A 1 210 ? -28.622 -12.418 -24.532 1.00 39.69 210 SER A N 1
ATOM 1590 C CA . SER A 1 210 ? -29.103 -11.242 -23.821 1.00 39.69 210 SER A CA 1
ATOM 1591 C C . SER A 1 210 ? -30.375 -11.599 -23.052 1.00 39.69 210 SER A C 1
ATOM 1593 O O . SER A 1 210 ? -31.474 -11.527 -23.606 1.00 39.69 210 SER A O 1
ATOM 1595 N N . GLU A 1 211 ? -30.240 -12.013 -21.796 1.00 46.06 211 GLU A N 1
ATOM 1596 C CA . GLU A 1 211 ? -31.375 -12.010 -20.882 1.00 46.06 211 GLU A CA 1
ATOM 1597 C C . GLU A 1 211 ? -31.812 -10.559 -20.652 1.00 46.06 211 GLU A C 1
ATOM 1599 O O . GLU A 1 211 ? -30.991 -9.655 -20.460 1.00 46.06 211 GLU A O 1
ATOM 1604 N N . SER A 1 212 ? -33.120 -10.320 -20.746 1.00 47.75 212 SER A N 1
ATOM 1605 C CA . SER A 1 212 ? -33.727 -9.006 -20.553 1.00 47.75 212 SER A CA 1
ATOM 1606 C C . SER A 1 212 ? -33.366 -8.470 -19.168 1.00 47.75 212 SER A C 1
ATOM 1608 O O . SER A 1 212 ? -33.817 -9.022 -18.170 1.00 47.75 212 SER A O 1
ATOM 1610 N N . GLY A 1 213 ? -32.560 -7.406 -19.115 1.00 53.62 213 GLY A N 1
ATOM 1611 C CA . GLY A 1 213 ? -32.216 -6.713 -17.871 1.00 53.62 213 GLY A CA 1
ATOM 1612 C C . GLY A 1 213 ? -30.727 -6.653 -17.518 1.00 53.62 213 GLY A C 1
ATOM 1613 O O . GLY A 1 213 ? -30.398 -5.959 -16.567 1.00 53.62 213 GLY A O 1
ATOM 1614 N N . VAL A 1 214 ? -29.808 -7.301 -18.249 1.00 56.03 214 VAL A N 1
ATOM 1615 C CA . VAL A 1 214 ? -28.353 -7.187 -17.987 1.00 56.03 214 VAL A CA 1
ATOM 1616 C C . VAL A 1 214 ? -27.690 -6.213 -18.967 1.00 56.03 214 VAL A C 1
ATOM 1618 O O . VAL A 1 214 ? -27.739 -6.406 -20.179 1.00 56.03 214 VAL A O 1
ATOM 1621 N N . TYR A 1 215 ? -27.046 -5.170 -18.439 1.00 52.25 215 TYR A N 1
ATOM 1622 C CA . TYR A 1 215 ? -26.422 -4.093 -19.215 1.00 52.25 215 TYR A CA 1
ATOM 1623 C C . TYR A 1 215 ? -24.965 -4.388 -19.594 1.00 52.25 215 TYR A C 1
ATOM 1625 O O . TYR A 1 215 ? -24.542 -4.087 -20.709 1.00 52.25 215 TYR A O 1
ATOM 1633 N N . SER A 1 216 ? -24.176 -4.956 -18.675 1.00 48.19 216 SER A N 1
ATOM 1634 C CA . SER A 1 216 ? -22.764 -5.279 -18.924 1.00 48.19 216 SER A CA 1
ATOM 1635 C C . SER A 1 216 ? -22.215 -6.291 -17.922 1.00 48.19 216 SER A C 1
ATOM 1637 O O . SER A 1 216 ? -22.568 -6.240 -16.747 1.00 48.19 216 SER A O 1
ATOM 1639 N N . ILE A 1 217 ? -21.290 -7.143 -18.366 1.00 53.03 217 ILE A N 1
ATOM 1640 C CA . ILE A 1 217 ? -20.572 -8.110 -17.525 1.00 53.03 217 ILE A CA 1
ATOM 1641 C C . ILE A 1 217 ? -19.070 -7.896 -17.724 1.00 53.03 217 ILE A C 1
ATOM 1643 O O . ILE A 1 217 ? -18.583 -7.964 -18.853 1.00 53.03 217 ILE A O 1
ATOM 1647 N N . LEU A 1 218 ? -18.333 -7.658 -16.641 1.00 46.91 218 LEU A N 1
ATOM 1648 C CA . LEU A 1 218 ? -16.888 -7.452 -16.652 1.00 46.91 218 LEU A CA 1
ATOM 1649 C C . LEU A 1 218 ? -16.219 -8.519 -15.781 1.00 46.91 218 LEU A C 1
ATOM 1651 O O . LEU A 1 218 ? -16.472 -8.613 -14.584 1.00 46.91 218 LEU A O 1
ATOM 1655 N N . VAL A 1 219 ? -15.390 -9.369 -16.389 1.00 46.78 219 VAL A N 1
ATOM 1656 C CA . VAL A 1 219 ? -14.794 -10.532 -15.712 1.00 46.78 219 VAL A CA 1
ATOM 1657 C C . VAL A 1 219 ? -13.305 -10.305 -15.492 1.00 46.78 219 VAL A C 1
ATOM 1659 O O . VAL A 1 219 ? -12.547 -10.136 -16.447 1.00 46.78 219 VAL A O 1
ATOM 1662 N N . SER A 1 220 ? -12.868 -10.370 -14.236 1.00 42.34 220 SER A N 1
ATOM 1663 C CA . SER A 1 220 ? -11.456 -10.363 -13.862 1.00 42.34 220 SER A CA 1
ATOM 1664 C C . SER A 1 220 ? -10.977 -11.789 -13.595 1.00 42.34 220 SER A C 1
ATOM 1666 O O . SER A 1 220 ? -11.185 -12.363 -12.523 1.00 42.34 220 SER A O 1
ATOM 1668 N N . LEU A 1 221 ? -10.314 -12.374 -14.597 1.00 42.28 221 LEU A N 1
ATOM 1669 C CA . LEU A 1 221 ? -9.831 -13.761 -14.559 1.00 42.28 221 LEU A CA 1
ATOM 1670 C C . LEU A 1 221 ? -8.770 -14.007 -13.474 1.00 42.28 221 LEU A C 1
ATOM 1672 O O . LEU A 1 221 ? -8.727 -15.093 -12.906 1.00 42.28 221 LEU A O 1
ATOM 1676 N N . MET A 1 222 ? -7.938 -13.007 -13.164 1.00 35.44 222 MET A N 1
ATOM 1677 C CA . MET A 1 222 ? -6.894 -13.105 -12.131 1.00 35.44 222 MET A CA 1
ATOM 1678 C C . MET A 1 222 ? -7.467 -13.057 -10.706 1.00 35.44 222 MET A C 1
ATOM 1680 O O . MET A 1 222 ? -6.866 -13.614 -9.794 1.00 35.44 222 MET A O 1
ATOM 1684 N N . ALA A 1 223 ? -8.629 -12.421 -10.523 1.00 36.28 223 ALA A N 1
ATOM 1685 C CA . ALA A 1 223 ? -9.269 -12.232 -9.219 1.00 36.28 223 ALA A CA 1
ATOM 1686 C C . ALA A 1 223 ? -10.442 -13.196 -8.959 1.00 36.28 223 ALA A C 1
ATOM 1688 O O . ALA A 1 223 ? -11.077 -13.106 -7.912 1.00 36.28 223 ALA A O 1
ATOM 1689 N N . ALA A 1 224 ? -10.756 -14.086 -9.914 1.00 50.81 224 ALA A N 1
ATOM 1690 C CA . ALA A 1 224 ? -11.938 -14.957 -9.884 1.00 50.81 224 ALA A CA 1
ATOM 1691 C C . ALA A 1 224 ? -13.254 -14.198 -9.590 1.00 50.81 224 ALA A C 1
ATOM 1693 O O . ALA A 1 224 ? -14.159 -14.732 -8.947 1.00 50.81 224 ALA A O 1
ATOM 1694 N N . LYS A 1 225 ? -13.341 -12.953 -10.081 1.00 53.16 225 LYS A N 1
ATOM 1695 C CA . LYS A 1 225 ? -14.409 -11.988 -9.798 1.00 53.16 225 LYS A CA 1
ATOM 1696 C C . LYS A 1 225 ? -15.110 -11.578 -11.092 1.00 53.16 225 LYS A C 1
ATOM 1698 O O . LYS A 1 225 ? -14.436 -11.301 -12.087 1.00 53.16 225 LYS A O 1
ATOM 1703 N N . ALA A 1 226 ? -16.437 -11.506 -11.075 1.00 57.09 226 ALA A N 1
ATOM 1704 C CA . ALA A 1 226 ? -17.227 -10.906 -12.148 1.00 57.09 226 ALA A CA 1
ATOM 1705 C C . ALA A 1 226 ? -18.100 -9.775 -11.595 1.00 57.09 226 ALA A C 1
ATOM 1707 O O . ALA A 1 226 ? -18.755 -9.945 -10.570 1.00 57.09 226 ALA A O 1
ATOM 1708 N N . GLU A 1 227 ? -18.091 -8.636 -12.278 1.00 60.72 227 GLU A N 1
ATOM 1709 C CA . GLU A 1 227 ? -18.929 -7.473 -11.993 1.00 60.72 227 GLU A CA 1
ATOM 1710 C C . GLU A 1 227 ? -20.041 -7.413 -13.038 1.00 60.72 227 GLU A C 1
ATOM 1712 O O . GLU A 1 227 ? -19.776 -7.363 -14.243 1.00 60.72 227 GLU A O 1
ATOM 1717 N N . VAL A 1 228 ? -21.290 -7.476 -12.582 1.00 64.50 228 VAL A N 1
ATOM 1718 C CA . VAL A 1 228 ? -22.470 -7.493 -13.449 1.00 64.50 228 VAL A CA 1
ATOM 1719 C C . VAL A 1 228 ? -23.322 -6.268 -13.163 1.00 64.50 228 VAL A C 1
ATOM 1721 O O . VAL A 1 228 ? -23.745 -6.053 -12.029 1.00 64.50 228 VAL A O 1
ATOM 1724 N N . ARG A 1 229 ? -23.604 -5.485 -14.208 1.00 62.38 229 ARG A N 1
ATOM 1725 C CA . ARG A 1 229 ? -24.558 -4.373 -14.165 1.00 62.38 229 ARG A CA 1
ATOM 1726 C C . ARG A 1 229 ? -25.882 -4.811 -14.746 1.00 62.38 229 ARG A C 1
ATOM 1728 O O . ARG A 1 229 ? -25.924 -5.314 -15.871 1.00 62.38 229 ARG A O 1
ATOM 1735 N N . TYR A 1 230 ? -26.950 -4.582 -14.001 1.00 67.69 230 TYR A N 1
ATOM 1736 C CA . TYR A 1 230 ? -28.286 -5.054 -14.333 1.00 67.69 230 TYR A CA 1
ATOM 1737 C C . TYR A 1 230 ? -29.349 -4.065 -13.853 1.00 67.69 230 TYR A C 1
ATOM 1739 O O . TYR A 1 230 ? -29.104 -3.191 -13.018 1.00 67.69 230 TYR A O 1
ATOM 1747 N N . ASP A 1 231 ? -30.536 -4.196 -14.425 1.00 62.72 231 ASP A N 1
ATOM 1748 C CA . ASP A 1 231 ? -31.717 -3.474 -14.002 1.00 62.72 231 ASP A CA 1
ATOM 1749 C C . ASP A 1 231 ? -32.384 -4.222 -12.848 1.00 62.72 231 ASP A C 1
ATOM 1751 O O . ASP A 1 231 ? -32.963 -5.298 -13.033 1.00 62.72 231 ASP A O 1
ATOM 1755 N N . ALA A 1 232 ? -32.319 -3.632 -11.655 1.00 56.91 232 ALA A N 1
ATOM 1756 C CA . ALA A 1 232 ? -32.898 -4.204 -10.446 1.00 56.91 232 ALA A CA 1
ATOM 1757 C C . ALA A 1 232 ? -34.436 -4.289 -10.495 1.00 56.91 232 ALA A C 1
ATOM 1759 O O . ALA A 1 232 ? -35.037 -4.967 -9.664 1.00 56.91 232 ALA A O 1
ATOM 1760 N N . SER A 1 233 ? -35.083 -3.628 -11.466 1.00 51.03 233 SER A N 1
ATOM 1761 C CA . SER A 1 233 ? -36.528 -3.735 -11.691 1.00 51.03 233 SER A CA 1
ATOM 1762 C C . SER A 1 233 ? -36.931 -4.929 -12.564 1.00 51.03 233 SER A C 1
ATOM 1764 O O . SER A 1 233 ? -38.096 -5.329 -12.540 1.00 51.03 233 SER A O 1
ATOM 1766 N N . VAL A 1 234 ? -35.986 -5.514 -13.311 1.00 53.88 234 VAL A N 1
ATOM 1767 C CA . VAL A 1 234 ? -36.257 -6.563 -14.310 1.00 53.88 234 VAL A CA 1
ATOM 1768 C C . VAL A 1 234 ? -35.722 -7.930 -13.880 1.00 53.88 234 VAL A C 1
ATOM 1770 O O . VAL A 1 234 ? -36.390 -8.934 -14.120 1.00 53.88 234 VAL A O 1
ATOM 1773 N N . ILE A 1 235 ? -34.547 -7.995 -13.242 1.00 59.03 235 ILE A N 1
ATOM 1774 C CA . ILE A 1 235 ? -33.897 -9.263 -12.877 1.00 59.03 235 ILE A CA 1
ATOM 1775 C C . ILE A 1 235 ? -33.258 -9.189 -11.486 1.00 59.03 235 ILE A C 1
ATOM 1777 O O . ILE A 1 235 ? -32.668 -8.179 -11.107 1.00 59.03 235 ILE A O 1
ATOM 1781 N N . LEU A 1 236 ? -33.380 -10.265 -10.704 1.00 68.25 236 LEU A N 1
ATOM 1782 C CA . LEU A 1 236 ? -32.813 -10.342 -9.355 1.00 68.25 236 LEU A CA 1
ATOM 1783 C C . LEU A 1 236 ? -31.361 -10.861 -9.381 1.00 68.25 236 LEU A C 1
ATOM 1785 O O . LEU A 1 236 ? -31.051 -11.766 -10.161 1.00 68.25 236 LEU A O 1
ATOM 1789 N N . PRO A 1 237 ? -30.486 -10.407 -8.463 1.00 64.06 237 PRO A N 1
ATOM 1790 C CA . PRO A 1 237 ? -29.106 -10.888 -8.342 1.00 64.06 237 PRO A CA 1
ATOM 1791 C C . PRO A 1 237 ? -28.945 -12.405 -8.291 1.00 64.06 237 PRO A C 1
ATOM 1793 O O . PRO A 1 237 ? -28.046 -12.979 -8.906 1.00 64.06 237 PRO A O 1
ATOM 1796 N N . ALA A 1 238 ? -29.850 -13.067 -7.571 1.00 67.12 238 ALA A N 1
ATOM 1797 C CA . ALA A 1 238 ? -29.855 -14.516 -7.429 1.00 67.12 238 ALA A CA 1
ATOM 1798 C C . ALA A 1 238 ? -30.134 -15.234 -8.760 1.00 67.12 238 ALA A C 1
ATOM 1800 O O . ALA A 1 238 ? -29.600 -16.315 -8.994 1.00 67.12 238 ALA A O 1
ATOM 1801 N N . GLN A 1 239 ? -30.928 -14.628 -9.651 1.00 65.31 239 GLN A N 1
ATOM 1802 C CA . GLN A 1 239 ? -31.219 -15.188 -10.974 1.00 65.31 239 GLN A CA 1
ATOM 1803 C C . GLN A 1 239 ? -29.999 -15.088 -11.894 1.00 65.31 239 GLN A C 1
ATOM 1805 O O . GLN A 1 239 ? -29.687 -16.049 -12.588 1.00 65.31 239 GLN A O 1
ATOM 1810 N N . ILE A 1 240 ? -29.243 -13.988 -11.816 1.00 68.94 240 ILE A N 1
ATOM 1811 C CA . ILE A 1 240 ? -27.977 -13.818 -12.546 1.00 68.94 240 ILE A CA 1
ATOM 1812 C C . ILE A 1 240 ? -26.939 -14.853 -12.079 1.00 68.94 240 ILE A C 1
ATOM 1814 O O . ILE A 1 240 ? -26.292 -15.507 -12.898 1.00 68.94 240 ILE A O 1
ATOM 1818 N N . ALA A 1 241 ? -26.804 -15.045 -10.762 1.00 64.62 241 ALA A N 1
ATOM 1819 C CA . ALA A 1 241 ? -25.903 -16.046 -10.189 1.00 64.62 241 ALA A CA 1
ATOM 1820 C C . ALA A 1 241 ? -26.319 -17.492 -10.535 1.00 64.62 241 ALA A C 1
ATOM 1822 O O . ALA A 1 241 ? -25.465 -18.348 -10.778 1.00 64.62 241 ALA A O 1
ATOM 1823 N N . SER A 1 242 ? -27.625 -17.772 -10.598 1.00 59.81 242 SER A N 1
ATOM 1824 C CA . SER A 1 242 ? -28.143 -19.065 -11.061 1.00 59.81 242 SER A CA 1
ATOM 1825 C C . SER A 1 242 ? -27.837 -19.286 -12.541 1.00 59.81 242 SER A C 1
ATOM 1827 O O . SER A 1 242 ? -27.293 -20.328 -12.891 1.00 59.81 242 SER A O 1
ATOM 1829 N N . GLY A 1 243 ? -28.082 -18.286 -13.395 1.00 63.16 243 GLY A N 1
ATOM 1830 C CA . GLY A 1 243 ? -27.810 -18.380 -14.829 1.00 63.16 243 GLY A CA 1
ATOM 1831 C C . GLY A 1 243 ? -26.334 -18.650 -15.128 1.00 63.16 243 GLY A C 1
ATOM 1832 O O . GLY A 1 243 ? -26.010 -19.509 -15.939 1.00 63.16 243 GLY A O 1
ATOM 1833 N N . ILE A 1 244 ? -25.411 -17.995 -14.416 1.00 63.41 244 ILE A N 1
ATOM 1834 C CA . ILE A 1 244 ? -23.964 -18.247 -14.555 1.00 63.41 244 ILE A CA 1
ATOM 1835 C C . ILE A 1 244 ? -23.578 -19.649 -14.048 1.00 63.41 244 ILE A C 1
ATOM 1837 O O . ILE A 1 244 ? -22.716 -20.308 -14.645 1.00 63.41 244 ILE A O 1
ATOM 1841 N N . SER A 1 245 ? -24.261 -20.139 -13.009 1.00 59.22 245 SER A N 1
ATOM 1842 C CA . SER A 1 245 ? -24.096 -21.505 -12.499 1.00 59.22 245 SER A CA 1
ATOM 1843 C C . SER A 1 245 ? -24.561 -22.563 -13.501 1.00 59.22 245 SER A C 1
ATOM 1845 O O . SER A 1 245 ? -23.869 -23.571 -13.673 1.00 59.22 245 SER A O 1
ATOM 1847 N N . ASP A 1 246 ? -25.637 -22.298 -14.243 1.00 55.28 246 ASP A N 1
ATOM 1848 C CA . ASP A 1 246 ? -26.146 -23.176 -15.304 1.00 55.28 246 ASP A CA 1
ATOM 1849 C C . ASP A 1 246 ? -25.169 -23.296 -16.490 1.00 55.28 246 ASP A C 1
ATOM 1851 O O . ASP A 1 246 ? -25.109 -24.332 -17.155 1.00 55.28 246 ASP A O 1
ATOM 1855 N N . PHE A 1 247 ? -24.310 -22.291 -16.706 1.00 50.06 247 PHE A N 1
ATOM 1856 C CA . PHE A 1 247 ? -23.213 -22.345 -17.684 1.00 50.06 247 PHE A CA 1
ATOM 1857 C C . PHE A 1 247 ? -21.955 -23.085 -17.186 1.00 50.06 247 PHE A C 1
ATOM 1859 O O . PHE A 1 247 ? -20.935 -23.111 -17.881 1.00 50.06 247 PHE A O 1
ATOM 1866 N N . GLY A 1 248 ? -22.006 -23.716 -16.008 1.00 45.84 248 GLY A N 1
ATOM 1867 C CA . GLY A 1 248 ? -20.917 -24.529 -15.458 1.00 45.84 248 GLY A CA 1
ATOM 1868 C C . GLY A 1 248 ? -19.920 -23.760 -14.583 1.00 45.84 248 GLY A C 1
ATOM 1869 O O . GLY A 1 248 ? -18.826 -24.263 -14.308 1.00 45.84 248 GLY A O 1
ATOM 1870 N N . TYR A 1 249 ? -20.275 -22.555 -14.130 1.00 56.22 249 TYR A N 1
ATOM 1871 C CA . TYR A 1 249 ? -19.464 -21.739 -13.225 1.00 56.22 249 TYR A CA 1
ATOM 1872 C C . TYR A 1 249 ? -20.220 -21.501 -11.916 1.00 56.22 249 TYR A C 1
ATOM 1874 O O . TYR A 1 249 ? -21.061 -20.618 -11.863 1.00 56.22 249 TYR A O 1
ATOM 1882 N N . GLN A 1 250 ? -19.910 -22.238 -10.841 1.00 53.19 250 GLN A N 1
ATOM 1883 C CA . GLN A 1 250 ? -20.521 -21.958 -9.532 1.00 53.19 250 GLN A CA 1
ATOM 1884 C C . GLN A 1 250 ? -20.241 -20.511 -9.113 1.00 53.19 250 GLN A C 1
ATOM 1886 O O . GLN A 1 250 ? -19.078 -20.173 -8.881 1.00 53.19 250 GLN A O 1
ATOM 1891 N N . SER A 1 251 ? -21.286 -19.687 -9.013 1.00 55.47 251 SER A N 1
ATOM 1892 C CA . SER A 1 251 ? -21.178 -18.263 -8.682 1.00 55.47 251 SER A CA 1
ATOM 1893 C C . SER A 1 251 ? -22.067 -17.863 -7.507 1.00 55.47 251 SER A C 1
ATOM 1895 O O . SER A 1 251 ? -23.229 -18.260 -7.456 1.00 55.47 251 SER A O 1
ATOM 1897 N N . PHE A 1 252 ? -21.536 -17.042 -6.598 1.00 57.81 252 PHE A N 1
ATOM 1898 C CA . PHE A 1 252 ? -22.238 -16.545 -5.405 1.00 57.81 252 PHE A CA 1
ATOM 1899 C C . PHE A 1 252 ? -22.245 -15.016 -5.369 1.00 57.81 252 PHE A C 1
ATOM 1901 O O . PHE A 1 252 ? -21.229 -14.406 -5.696 1.00 57.81 252 PHE A O 1
ATOM 1908 N N . VAL A 1 253 ? -23.369 -14.419 -4.956 1.00 59.91 253 VAL A N 1
ATOM 1909 C CA . VAL A 1 253 ? -23.537 -12.967 -4.759 1.00 59.91 253 VAL A CA 1
ATOM 1910 C C . VAL A 1 253 ? -22.778 -12.542 -3.505 1.00 59.91 253 VAL A C 1
ATOM 1912 O O . VAL A 1 253 ? -23.096 -13.007 -2.415 1.00 59.91 253 VAL A O 1
ATOM 1915 N N . MET A 1 254 ? -21.762 -11.694 -3.671 1.00 49.16 254 MET A N 1
ATOM 1916 C CA . MET A 1 254 ? -20.923 -11.198 -2.572 1.00 49.16 254 MET A CA 1
ATOM 1917 C C . MET A 1 254 ? -21.456 -9.894 -1.981 1.00 49.16 254 MET A C 1
ATOM 1919 O O . MET A 1 254 ? -21.479 -9.733 -0.766 1.00 49.16 254 MET A O 1
ATOM 1923 N N . GLU A 1 255 ? -21.871 -8.967 -2.840 1.00 48.03 255 GLU A N 1
ATOM 1924 C CA . GLU A 1 255 ? -22.283 -7.622 -2.450 1.00 48.03 255 GLU A CA 1
ATOM 1925 C C . GLU A 1 255 ? -23.281 -7.101 -3.489 1.00 48.03 255 GLU A C 1
ATOM 1927 O O . GLU A 1 255 ? -23.068 -7.284 -4.694 1.00 48.03 255 GLU A O 1
ATOM 1932 N N . ASP A 1 256 ? -24.382 -6.518 -3.015 1.00 49.34 256 ASP A N 1
ATOM 1933 C CA . ASP A 1 256 ? -25.458 -5.959 -3.835 1.00 49.34 256 ASP A CA 1
ATOM 1934 C C . ASP A 1 256 ? -25.656 -4.490 -3.445 1.00 49.34 256 ASP A C 1
ATOM 1936 O O . ASP A 1 256 ? -25.947 -4.175 -2.287 1.00 49.34 256 ASP A O 1
ATOM 1940 N N . THR A 1 257 ? -25.447 -3.579 -4.394 1.00 44.91 257 THR A N 1
ATOM 1941 C CA . THR A 1 257 ? -25.647 -2.141 -4.171 1.00 44.91 257 THR A CA 1
ATOM 1942 C C . THR A 1 257 ? -27.029 -1.736 -4.671 1.00 44.91 257 THR A C 1
ATOM 1944 O O . THR A 1 257 ? -27.261 -1.605 -5.872 1.00 44.91 257 THR A O 1
ATOM 1947 N N . LEU A 1 258 ? -27.955 -1.513 -3.733 1.00 39.00 258 LEU A N 1
ATOM 1948 C CA . LEU A 1 258 ? -29.337 -1.106 -4.004 1.00 39.00 258 LEU A CA 1
ATOM 1949 C C . LEU A 1 258 ? -29.410 0.346 -4.509 1.00 39.00 258 LEU A C 1
ATOM 1951 O O . LEU A 1 258 ? -29.682 1.277 -3.753 1.00 39.00 258 LEU A O 1
ATOM 1955 N N . CYS A 1 259 ? -29.202 0.528 -5.810 1.00 34.84 259 CYS A N 1
ATOM 1956 C CA . CYS A 1 259 ? -29.520 1.739 -6.563 1.00 34.84 259 CYS A CA 1
ATOM 1957 C C . CYS A 1 259 ? -30.311 1.358 -7.825 1.00 34.84 259 CYS A C 1
ATOM 1959 O O . CYS A 1 259 ? -30.309 0.204 -8.242 1.00 34.84 259 CYS A O 1
ATOM 1961 N N . CYS A 1 260 ? -30.988 2.325 -8.457 1.00 37.94 260 CYS A N 1
ATOM 1962 C CA . CYS A 1 260 ? -31.892 2.109 -9.602 1.00 37.94 260 CYS A CA 1
ATOM 1963 C C . CYS A 1 260 ? -31.259 1.341 -10.786 1.00 37.94 260 CYS A C 1
ATOM 1965 O O . CYS A 1 260 ? -31.986 0.796 -11.606 1.00 37.94 260 CYS A O 1
ATOM 1967 N N . ASN A 1 261 ? -29.923 1.291 -10.845 1.00 41.88 261 ASN A N 1
ATOM 1968 C CA . ASN A 1 261 ? -29.128 0.324 -11.595 1.00 41.88 261 ASN A CA 1
ATOM 1969 C C . ASN A 1 261 ? -28.219 -0.386 -10.580 1.00 41.88 261 ASN A C 1
ATOM 1971 O O . ASN A 1 261 ? -27.450 0.296 -9.897 1.00 41.88 261 ASN A O 1
ATOM 1975 N N . GLY A 1 262 ? -28.319 -1.710 -10.469 1.00 44.50 262 GLY A N 1
ATOM 1976 C CA . GLY A 1 262 ? -27.555 -2.488 -9.494 1.00 44.50 262 GLY A CA 1
ATOM 1977 C C . GLY A 1 262 ? -26.203 -2.936 -10.051 1.00 44.50 262 GLY A C 1
ATOM 1978 O O . GLY A 1 262 ? -26.070 -3.216 -11.249 1.00 44.50 262 GLY A O 1
ATOM 1979 N N . GLU A 1 263 ? -25.199 -3.024 -9.180 1.00 35.69 263 GLU A N 1
ATOM 1980 C CA . GLU A 1 263 ? -23.902 -3.644 -9.463 1.00 35.69 263 GLU A CA 1
ATOM 1981 C C . GLU A 1 263 ? -23.720 -4.828 -8.505 1.00 35.69 263 GLU A C 1
ATOM 1983 O O . GLU A 1 263 ? -23.728 -4.658 -7.286 1.00 35.69 263 GLU A O 1
ATOM 1988 N N . ILE A 1 264 ? -23.603 -6.038 -9.061 1.00 48.34 264 ILE A N 1
ATOM 1989 C CA . ILE A 1 264 ? -23.382 -7.268 -8.289 1.00 48.34 264 ILE A CA 1
ATOM 1990 C C . ILE A 1 264 ? -21.969 -7.769 -8.523 1.00 48.34 264 ILE A C 1
ATOM 1992 O O . ILE A 1 264 ? -21.509 -7.879 -9.664 1.00 48.34 264 ILE A O 1
ATOM 1996 N N . GLN A 1 265 ? -21.325 -8.178 -7.434 1.00 43.53 265 GLN A N 1
ATOM 1997 C CA . GLN A 1 265 ? -20.067 -8.911 -7.479 1.00 43.53 265 GLN A CA 1
ATOM 1998 C C . GLN A 1 265 ? -20.307 -10.410 -7.282 1.00 43.53 265 GLN A C 1
ATOM 2000 O O . GLN A 1 265 ? -20.918 -10.827 -6.296 1.00 43.53 265 GLN A O 1
ATOM 2005 N N . LEU A 1 266 ? -19.799 -11.225 -8.210 1.00 50.75 266 LEU A N 1
ATOM 2006 C CA . LEU A 1 266 ? -19.877 -12.686 -8.157 1.00 50.75 266 LEU A CA 1
ATOM 2007 C C . LEU A 1 266 ? -18.493 -13.321 -8.000 1.00 50.75 266 LEU A C 1
ATOM 2009 O O . LEU A 1 266 ? -17.539 -12.900 -8.661 1.00 50.75 266 LEU A O 1
ATOM 2013 N N . TRP A 1 267 ? -18.397 -14.369 -7.175 1.00 39.41 267 TRP A N 1
ATOM 2014 C CA . TRP A 1 267 ? -17.162 -15.142 -6.965 1.00 39.41 267 TRP A CA 1
ATOM 2015 C C . TRP A 1 267 ? -17.289 -16.591 -7.444 1.00 39.41 267 TRP A C 1
ATOM 2017 O O . TRP A 1 267 ? -18.344 -17.201 -7.266 1.00 39.41 267 TRP A O 1
ATOM 2027 N N . LYS A 1 268 ? -16.220 -17.159 -8.023 1.00 42.81 268 LYS A N 1
ATOM 2028 C CA . LYS A 1 268 ? -16.210 -18.546 -8.524 1.00 42.81 268 LYS A CA 1
ATOM 2029 C C . LYS A 1 268 ? -15.755 -19.550 -7.459 1.00 42.81 268 LYS A C 1
ATOM 2031 O O . LYS A 1 268 ? -14.596 -19.523 -7.059 1.00 42.81 268 LYS A O 1
ATOM 2036 N N . SER A 1 269 ? -16.601 -20.519 -7.107 1.00 34.22 269 SER A N 1
ATOM 2037 C CA . SER A 1 269 ? -16.175 -21.697 -6.328 1.00 34.22 269 SER A CA 1
ATOM 2038 C C . SER A 1 269 ? -15.639 -22.800 -7.248 1.00 34.22 269 SER A C 1
ATOM 2040 O O . SER A 1 269 ? -16.211 -23.078 -8.304 1.00 34.22 269 SER A O 1
ATOM 2042 N N . PHE A 1 270 ? -14.526 -23.435 -6.872 1.00 29.05 270 PHE A N 1
ATOM 2043 C CA . PHE A 1 270 ? -14.021 -24.633 -7.547 1.00 29.05 270 PHE A CA 1
ATOM 2044 C C . PHE A 1 270 ? -14.654 -25.887 -6.927 1.00 29.05 270 PHE A C 1
ATOM 2046 O O . PHE A 1 270 ? -14.309 -26.230 -5.796 1.00 29.05 270 PHE A O 1
ATOM 2053 N N . PRO A 1 271 ? -15.494 -26.646 -7.651 1.00 28.16 271 PRO A N 1
ATOM 2054 C CA . PRO A 1 271 ? -15.763 -28.023 -7.279 1.00 28.16 271 PRO A CA 1
ATOM 2055 C C . PRO A 1 271 ? -14.600 -28.910 -7.748 1.00 28.16 271 PRO A C 1
ATOM 2057 O O . PRO A 1 271 ? -14.151 -28.828 -8.894 1.00 28.16 271 PRO A O 1
ATOM 2060 N N . ASN A 1 272 ? -14.118 -29.782 -6.861 1.00 34.69 272 ASN A N 1
ATOM 2061 C CA . ASN A 1 272 ? -13.246 -30.901 -7.214 1.00 34.69 272 ASN A CA 1
ATOM 2062 C C . ASN A 1 272 ? -13.942 -31.768 -8.278 1.00 34.69 272 ASN A C 1
ATOM 2064 O O . ASN A 1 272 ? -14.824 -32.560 -7.954 1.00 34.69 272 ASN A O 1
ATOM 2068 N N . ALA A 1 273 ? -13.548 -31.625 -9.544 1.00 28.20 273 ALA A N 1
ATOM 2069 C CA . ALA A 1 273 ? -14.016 -32.472 -10.633 1.00 28.20 273 ALA A CA 1
ATOM 2070 C C . ALA A 1 273 ? -12.881 -32.784 -11.625 1.00 28.20 273 ALA A C 1
ATOM 2072 O O . ALA A 1 273 ? -12.476 -31.961 -12.441 1.00 28.20 273 ALA A O 1
ATOM 2073 N N . ASN A 1 274 ? -12.428 -34.034 -11.533 1.00 27.45 274 ASN A N 1
ATOM 2074 C CA . ASN A 1 274 ? -11.917 -34.909 -12.588 1.00 27.45 274 ASN A CA 1
ATOM 2075 C C . ASN A 1 274 ? -10.634 -34.528 -13.356 1.00 27.45 274 ASN A C 1
ATOM 2077 O O . ASN A 1 274 ? -10.600 -33.838 -14.372 1.00 27.45 274 ASN A O 1
ATOM 2081 N N . LEU A 1 275 ? -9.589 -35.202 -12.887 1.00 33.91 275 LEU A N 1
ATOM 2082 C CA . LEU A 1 275 ? -8.204 -35.359 -13.324 1.00 33.91 275 LEU A CA 1
ATOM 2083 C C . LEU A 1 275 ? -7.962 -35.942 -14.740 1.00 33.91 275 LEU A C 1
ATOM 2085 O O . LEU A 1 275 ? -6.879 -36.458 -14.976 1.00 33.91 275 LEU A O 1
ATOM 2089 N N . LEU A 1 276 ? -8.891 -35.881 -15.702 1.00 31.31 276 LEU A N 1
ATOM 2090 C CA . LEU A 1 276 ? -8.771 -36.693 -16.937 1.00 31.31 276 LEU A CA 1
ATOM 2091 C C . LEU A 1 276 ? -8.689 -35.959 -18.286 1.00 31.31 276 LEU A C 1
ATOM 2093 O O . LEU A 1 276 ? -8.661 -36.625 -19.313 1.00 31.31 276 LEU A O 1
ATOM 2097 N N . ASN A 1 277 ? -8.579 -34.625 -18.336 1.00 31.31 277 ASN A N 1
ATOM 2098 C CA . ASN A 1 277 ? -8.496 -33.920 -19.634 1.00 31.31 277 ASN A CA 1
ATOM 2099 C C . ASN A 1 277 ? -7.378 -32.873 -19.786 1.00 31.31 277 ASN A C 1
ATOM 2101 O O . ASN A 1 277 ? -7.352 -32.147 -20.778 1.00 31.31 277 ASN A O 1
ATOM 2105 N N . LYS A 1 278 ? -6.407 -32.815 -18.863 1.00 30.19 278 LYS A N 1
ATOM 2106 C CA . LYS A 1 278 ? -5.221 -31.941 -18.997 1.00 30.19 278 LYS A CA 1
ATOM 2107 C C . LYS A 1 278 ? -3.980 -32.621 -19.594 1.00 30.19 278 LYS A C 1
ATOM 2109 O O . LYS A 1 278 ? -3.075 -31.914 -20.024 1.00 30.19 278 LYS A O 1
ATOM 2114 N N . GLU A 1 279 ? -3.949 -33.950 -19.715 1.00 35.31 279 GLU A N 1
ATOM 2115 C CA . GLU A 1 279 ? -2.780 -34.671 -20.259 1.00 35.31 279 GLU A CA 1
ATOM 2116 C C . GLU A 1 279 ? -2.640 -34.614 -21.791 1.00 35.31 279 GLU A C 1
ATOM 2118 O O . GLU A 1 279 ? -1.555 -34.853 -22.309 1.00 35.31 279 GLU A O 1
ATOM 2123 N N . LYS A 1 280 ? -3.682 -34.253 -22.554 1.00 34.88 280 LYS A N 1
ATOM 2124 C CA . LYS A 1 280 ? -3.603 -34.258 -24.032 1.00 34.88 280 LYS A CA 1
ATOM 2125 C C . LYS A 1 280 ? -3.255 -32.925 -24.694 1.00 34.88 280 LYS A C 1
ATOM 2127 O O . LYS A 1 280 ? -2.935 -32.925 -25.875 1.00 34.88 280 LYS A O 1
ATOM 2132 N N . ILE A 1 281 ? -3.266 -31.808 -23.964 1.00 36.41 281 ILE A N 1
ATOM 2133 C CA . ILE A 1 281 ? -2.992 -30.476 -24.546 1.00 36.41 281 ILE A CA 1
ATOM 2134 C C . ILE A 1 281 ? -1.606 -29.941 -24.140 1.00 36.41 281 ILE A C 1
ATOM 2136 O O . ILE A 1 281 ? -1.066 -29.067 -24.809 1.00 36.41 281 ILE A O 1
ATOM 2140 N N . MET A 1 282 ? -0.965 -30.524 -23.120 1.00 32.97 282 MET A N 1
ATOM 2141 C CA . MET A 1 282 ? 0.327 -30.047 -22.598 1.00 32.97 282 MET A CA 1
ATOM 2142 C C . MET A 1 282 ? 1.529 -30.952 -22.931 1.00 32.97 282 MET A C 1
ATOM 2144 O O . MET A 1 282 ? 2.652 -30.634 -22.557 1.00 32.97 282 MET A O 1
ATOM 2148 N N . ASN A 1 283 ? 1.318 -32.027 -23.701 1.00 33.22 283 ASN A N 1
ATOM 2149 C CA . ASN A 1 283 ? 2.382 -32.945 -24.140 1.00 33.22 283 ASN A CA 1
ATOM 2150 C C . ASN A 1 283 ? 2.937 -32.639 -25.548 1.00 33.22 283 ASN A C 1
ATOM 2152 O O . ASN A 1 283 ? 3.816 -33.348 -26.024 1.00 33.22 283 ASN A O 1
ATOM 2156 N N . GLY A 1 284 ? 2.464 -31.574 -26.208 1.00 34.22 284 GLY A N 1
ATOM 2157 C CA . GLY A 1 284 ? 2.984 -31.121 -27.510 1.00 34.22 284 GLY A CA 1
ATOM 2158 C C . GLY A 1 284 ? 4.050 -30.022 -27.436 1.00 34.22 284 GLY A C 1
ATOM 2159 O O . GLY A 1 284 ? 4.703 -29.748 -28.435 1.00 34.22 284 GLY A O 1
ATOM 2160 N N . PHE A 1 285 ? 4.242 -29.394 -26.272 1.00 32.50 285 PHE A N 1
ATOM 2161 C CA . PHE A 1 285 ? 5.117 -28.217 -26.133 1.00 32.50 285 PHE A CA 1
ATOM 2162 C C . PHE A 1 285 ? 6.187 -28.357 -25.034 1.00 32.50 285 PHE A C 1
ATOM 2164 O O . PHE A 1 285 ? 6.998 -27.459 -24.833 1.00 32.50 285 PHE A O 1
ATOM 2171 N N . GLN A 1 286 ? 6.236 -29.510 -24.358 1.00 33.09 286 GLN A N 1
ATOM 2172 C CA . GLN A 1 286 ? 7.086 -29.774 -23.192 1.00 33.09 286 GLN A CA 1
ATOM 2173 C C . GLN A 1 286 ? 8.130 -30.872 -23.473 1.00 33.09 286 GLN A C 1
ATOM 2175 O O . GLN A 1 286 ? 8.294 -31.791 -22.677 1.00 33.09 286 GLN A O 1
ATOM 2180 N N . MET A 1 287 ? 8.831 -30.819 -24.612 1.00 30.58 287 MET A N 1
ATOM 2181 C CA . MET A 1 287 ? 9.916 -31.778 -24.901 1.00 30.58 287 MET A CA 1
ATOM 2182 C C . MET A 1 287 ? 11.255 -31.136 -25.301 1.00 30.58 287 MET A C 1
ATOM 2184 O O . MET A 1 287 ? 12.180 -31.851 -25.662 1.00 30.58 287 MET A O 1
ATOM 2188 N N . ILE A 1 288 ? 11.400 -29.806 -25.203 1.00 32.38 288 ILE A N 1
ATOM 2189 C CA . ILE A 1 288 ? 12.660 -29.118 -25.567 1.00 32.38 288 ILE A CA 1
ATOM 2190 C C . ILE A 1 288 ? 13.252 -28.267 -24.423 1.00 32.38 288 ILE A C 1
ATOM 2192 O O . ILE A 1 288 ? 14.416 -27.895 -24.488 1.00 32.38 288 ILE A O 1
ATOM 2196 N N . PHE A 1 289 ? 12.532 -28.018 -23.321 1.00 29.70 289 PHE A N 1
ATOM 2197 C CA . PHE A 1 289 ? 12.970 -27.014 -22.330 1.00 29.70 289 PHE A CA 1
ATOM 2198 C C . PHE A 1 289 ? 13.360 -27.522 -20.929 1.00 29.70 289 PHE A C 1
ATOM 2200 O O . PHE A 1 289 ? 13.664 -26.710 -20.064 1.00 29.70 289 PHE A O 1
ATOM 2207 N N . ASN A 1 290 ? 13.412 -28.837 -20.688 1.00 30.73 290 ASN A N 1
ATOM 2208 C CA . ASN A 1 290 ? 13.781 -29.401 -19.379 1.00 30.73 290 ASN A CA 1
ATOM 2209 C C . ASN A 1 290 ? 14.956 -30.384 -19.484 1.00 30.73 290 ASN A C 1
ATOM 2211 O O . ASN A 1 290 ? 14.772 -31.589 -19.329 1.00 30.73 290 ASN A O 1
ATOM 2215 N N . PHE A 1 291 ? 16.170 -29.876 -19.718 1.00 30.47 291 PHE A N 1
ATOM 2216 C CA . PHE A 1 291 ? 17.380 -30.685 -19.506 1.00 30.47 291 PHE A CA 1
ATOM 2217 C C . PHE A 1 291 ? 18.439 -30.078 -18.586 1.00 30.47 291 PHE A C 1
ATOM 2219 O O . PHE A 1 291 ? 19.442 -30.726 -18.317 1.00 30.47 291 PHE A O 1
ATOM 2226 N N . LEU A 1 292 ? 18.226 -28.898 -18.005 1.00 29.67 292 LEU A N 1
ATOM 2227 C CA . LEU A 1 292 ? 19.125 -28.391 -16.969 1.00 29.67 292 LEU A CA 1
ATOM 2228 C C . LEU A 1 292 ? 18.297 -27.691 -15.887 1.00 29.67 292 LEU A C 1
ATOM 2230 O O . LEU A 1 292 ? 17.550 -26.773 -16.197 1.00 29.67 292 LEU A O 1
ATOM 2234 N N . PHE A 1 293 ? 18.478 -28.135 -14.637 1.00 26.16 293 PHE A N 1
ATOM 2235 C CA . PHE A 1 293 ? 17.937 -27.603 -13.372 1.00 26.16 293 PHE A CA 1
ATOM 2236 C C . PHE A 1 293 ? 16.621 -28.210 -12.823 1.00 26.16 293 PHE A C 1
ATOM 2238 O O . PHE 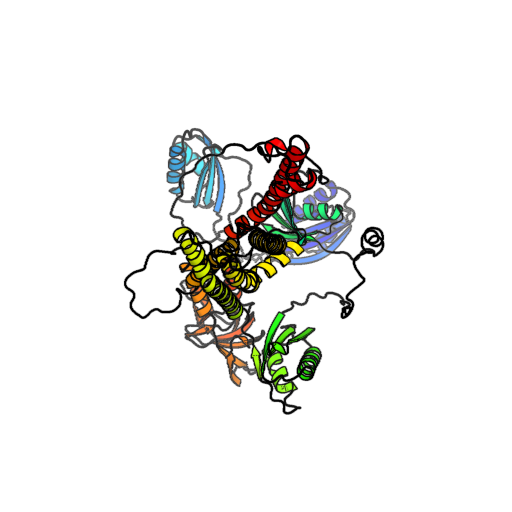A 1 293 ? 15.574 -27.577 -12.771 1.00 26.16 293 PHE A O 1
ATOM 2245 N N . PHE A 1 294 ? 16.730 -29.431 -12.288 1.00 27.88 294 PHE A N 1
ATOM 2246 C CA . PHE A 1 294 ? 16.082 -29.860 -11.023 1.00 27.88 294 PHE A CA 1
ATOM 2247 C C . PHE A 1 294 ? 17.131 -29.736 -9.878 1.00 27.88 294 PHE A C 1
ATOM 2249 O O . PHE A 1 294 ? 18.305 -29.577 -10.228 1.00 27.88 294 PHE A O 1
ATOM 2256 N N . PRO A 1 295 ? 16.837 -29.912 -8.559 1.00 40.84 295 PRO A N 1
ATOM 2257 C CA . PRO A 1 295 ? 15.570 -30.187 -7.845 1.00 40.84 295 PRO A CA 1
ATOM 2258 C C . PRO A 1 295 ? 15.371 -29.351 -6.533 1.00 40.84 295 PRO A C 1
ATOM 2260 O O . PRO A 1 295 ? 16.165 -28.469 -6.232 1.00 40.84 295 PRO A O 1
ATOM 2263 N N . TYR A 1 296 ? 14.355 -29.723 -5.727 1.00 28.62 296 TYR A N 1
ATOM 2264 C CA . TYR A 1 296 ? 13.966 -29.283 -4.360 1.00 28.62 296 TYR A CA 1
ATOM 2265 C C . TYR A 1 296 ? 13.024 -28.058 -4.325 1.00 28.62 296 TYR A C 1
ATOM 2267 O O . TYR A 1 296 ? 13.362 -27.003 -4.828 1.00 28.62 296 TYR A O 1
ATOM 2275 N N . PHE A 1 297 ? 11.816 -28.058 -3.753 1.00 26.66 297 PHE A N 1
ATOM 2276 C CA . PHE A 1 297 ? 11.180 -28.898 -2.738 1.00 26.66 297 PHE A CA 1
ATOM 2277 C C . PHE A 1 297 ? 9.660 -28.610 -2.828 1.00 26.66 297 PHE A C 1
ATOM 2279 O O . PHE A 1 297 ? 9.242 -27.495 -2.530 1.00 26.66 297 PHE A O 1
ATOM 2286 N N . PHE A 1 298 ? 8.817 -29.553 -3.262 1.00 25.41 298 PHE A N 1
ATOM 2287 C CA . PHE A 1 298 ? 7.353 -29.398 -3.188 1.00 25.41 298 PHE A CA 1
ATOM 2288 C C . PHE A 1 298 ? 6.823 -30.440 -2.207 1.00 25.41 298 PHE A C 1
ATOM 2290 O O . PHE A 1 298 ? 6.767 -31.632 -2.511 1.00 25.41 298 PHE A O 1
ATOM 2297 N N . ARG A 1 299 ? 6.500 -29.995 -0.991 1.00 25.78 299 ARG A N 1
ATOM 2298 C CA . ARG A 1 299 ? 5.847 -30.820 0.025 1.00 25.78 299 ARG A CA 1
ATOM 2299 C C . ARG A 1 299 ? 4.342 -30.614 -0.110 1.00 25.78 299 ARG A C 1
ATOM 2301 O O . ARG A 1 299 ? 3.855 -29.498 0.034 1.00 25.78 299 ARG A O 1
ATOM 2308 N N . LEU A 1 300 ? 3.639 -31.697 -0.434 1.00 26.45 300 LEU A N 1
ATOM 2309 C CA . LEU A 1 300 ? 2.182 -31.796 -0.376 1.00 26.45 300 LEU A CA 1
ATOM 2310 C C . LEU A 1 300 ? 1.685 -31.349 1.009 1.00 26.45 300 LEU A C 1
ATOM 2312 O O . LEU A 1 300 ? 2.060 -31.959 2.010 1.00 26.45 300 LEU A O 1
ATOM 2316 N N . CYS A 1 301 ? 0.787 -30.365 1.047 1.00 26.14 301 CYS A N 1
ATOM 2317 C CA . CYS A 1 301 ? -0.146 -30.183 2.156 1.00 26.14 301 CYS A CA 1
ATOM 2318 C C . CYS A 1 301 ? -1.539 -30.610 1.686 1.00 26.14 301 CYS A C 1
ATOM 2320 O O . CYS A 1 301 ? -2.130 -30.006 0.795 1.00 26.14 301 CYS A O 1
ATOM 2322 N N . ILE A 1 302 ? -2.027 -31.693 2.284 1.00 25.41 302 ILE A N 1
ATOM 2323 C CA . ILE A 1 302 ? -3.416 -32.144 2.220 1.00 25.41 302 ILE A CA 1
ATOM 2324 C C . ILE A 1 302 ? -4.200 -31.249 3.188 1.00 25.41 302 ILE A C 1
ATOM 2326 O O . ILE A 1 302 ? -3.877 -31.221 4.373 1.00 25.41 302 ILE A O 1
ATOM 2330 N N . ALA A 1 303 ? -5.198 -30.510 2.700 1.00 28.06 303 ALA A N 1
ATOM 2331 C CA . ALA A 1 303 ? -6.096 -29.728 3.551 1.00 28.06 303 ALA A CA 1
ATOM 2332 C C . ALA A 1 303 ? -7.229 -30.626 4.106 1.00 28.06 303 ALA A C 1
ATOM 2334 O O . ALA A 1 303 ? -7.890 -31.303 3.313 1.00 28.06 303 ALA A O 1
ATOM 2335 N N . PRO A 1 304 ? -7.469 -30.665 5.433 1.00 29.23 304 PRO A N 1
ATOM 2336 C CA . PRO A 1 304 ? -8.665 -31.264 6.031 1.00 29.23 304 PRO A CA 1
ATOM 2337 C C . PRO A 1 304 ? -9.859 -30.271 5.994 1.00 29.23 304 PRO A C 1
ATOM 2339 O O . PRO A 1 304 ? -9.677 -29.117 5.603 1.00 29.23 304 PRO A O 1
ATOM 2342 N N . PRO A 1 305 ? -11.099 -30.702 6.317 1.00 28.36 305 PRO A N 1
ATOM 2343 C CA . PRO A 1 305 ? -12.324 -29.999 5.931 1.00 28.36 305 PRO A CA 1
ATOM 2344 C C . PRO A 1 305 ? -12.571 -28.708 6.723 1.00 28.36 305 PRO A C 1
ATOM 2346 O O . PRO A 1 305 ? -12.212 -28.586 7.893 1.00 28.36 305 PRO A O 1
ATOM 2349 N N . ILE A 1 306 ? -13.231 -27.760 6.055 1.00 27.34 306 ILE A N 1
ATOM 2350 C CA . ILE A 1 306 ? -13.548 -26.413 6.538 1.00 27.34 306 ILE A CA 1
ATOM 2351 C C . ILE A 1 306 ? -14.665 -26.485 7.590 1.00 27.34 306 ILE A C 1
ATOM 2353 O O . ILE A 1 306 ? -15.796 -26.851 7.274 1.00 27.34 306 ILE A O 1
ATOM 2357 N N . TYR A 1 307 ? -14.349 -26.072 8.818 1.00 28.34 307 TYR A N 1
ATOM 2358 C CA . TYR A 1 307 ? -15.312 -25.520 9.773 1.00 28.34 307 TYR A CA 1
ATOM 2359 C C . TYR A 1 307 ? -15.059 -24.013 9.868 1.00 28.34 307 TYR A C 1
ATOM 2361 O O . TYR A 1 307 ? -13.918 -23.586 10.049 1.00 28.34 307 TYR A O 1
ATOM 2369 N N . THR A 1 308 ? -16.112 -23.209 9.744 1.00 32.09 308 THR A N 1
ATOM 2370 C CA . THR A 1 308 ? -16.099 -21.749 9.894 1.00 32.09 308 THR A CA 1
ATOM 2371 C C . THR A 1 308 ? -15.728 -21.369 11.330 1.00 32.09 308 THR A C 1
ATOM 2373 O O . THR A 1 308 ? -16.575 -21.319 12.214 1.00 32.09 308 THR A O 1
ATOM 2376 N N . THR A 1 309 ? -14.446 -21.108 11.569 1.00 38.19 309 THR A N 1
ATOM 2377 C CA . THR A 1 309 ? -13.950 -20.389 12.751 1.00 38.19 309 THR A CA 1
ATOM 2378 C C . THR A 1 309 ? -13.176 -19.179 12.247 1.00 38.19 309 THR A C 1
ATOM 2380 O O . THR A 1 309 ? -12.343 -19.320 11.352 1.00 38.19 309 THR A O 1
ATOM 2383 N N . TYR A 1 310 ? -13.501 -17.988 12.749 1.00 54.50 310 TYR A N 1
ATOM 2384 C CA . TYR A 1 310 ? -12.812 -16.754 12.381 1.00 54.50 310 TYR A CA 1
ATOM 2385 C C . TYR A 1 310 ? -11.315 -16.878 12.707 1.00 54.50 310 TYR A C 1
ATOM 2387 O O . TYR A 1 310 ? -10.937 -17.306 13.794 1.00 54.50 310 TYR A O 1
ATOM 2395 N N . GLU A 1 311 ? -10.450 -16.597 11.734 1.00 63.34 311 GLU A N 1
ATOM 2396 C CA . GLU A 1 311 ? -9.002 -16.756 11.891 1.00 63.34 311 GLU A CA 1
ATOM 2397 C C . GLU A 1 311 ? -8.359 -15.402 12.149 1.00 63.34 311 GLU A C 1
ATOM 2399 O O . GLU A 1 311 ? -8.311 -14.553 11.257 1.00 63.34 311 GLU A O 1
ATOM 2404 N N . MET A 1 312 ? -7.836 -15.205 13.361 1.00 66.94 312 MET A N 1
ATOM 2405 C CA . MET A 1 312 ? -7.007 -14.046 13.669 1.00 66.94 312 MET A CA 1
ATOM 2406 C C . MET A 1 312 ? -5.528 -14.373 13.515 1.00 66.94 312 MET A C 1
ATOM 2408 O O . MET A 1 312 ? -5.047 -15.483 13.753 1.00 66.94 312 MET A O 1
ATOM 2412 N N . GLN A 1 313 ? -4.813 -13.342 13.093 1.00 77.94 313 GLN A N 1
ATOM 2413 C CA . GLN A 1 313 ? -3.432 -13.378 12.666 1.00 77.94 313 GLN A CA 1
ATOM 2414 C C . GLN A 1 313 ? -2.619 -12.484 13.607 1.00 77.94 313 GLN A C 1
ATOM 2416 O O . GLN A 1 313 ? -2.881 -11.284 13.692 1.00 77.94 313 GLN A O 1
ATOM 2421 N N . LEU A 1 314 ? -1.668 -13.075 14.339 1.00 78.06 314 LEU A N 1
ATOM 2422 C CA . LEU A 1 314 ? -0.844 -12.376 15.326 1.00 78.06 314 LEU A CA 1
ATOM 2423 C C . LEU A 1 314 ? 0.622 -12.312 14.887 1.00 78.06 314 LEU A C 1
ATOM 2425 O O . LEU A 1 314 ? 1.326 -13.323 14.979 1.00 78.06 314 LEU A O 1
ATOM 2429 N N . PRO A 1 315 ? 1.106 -11.143 14.451 1.00 77.81 315 PRO A N 1
ATOM 2430 C CA . PRO A 1 315 ? 2.517 -10.934 14.191 1.00 77.81 315 PRO A CA 1
ATOM 2431 C C . PRO A 1 315 ? 3.252 -10.665 15.513 1.00 77.81 315 PRO A C 1
ATOM 2433 O O . PRO A 1 315 ? 2.816 -9.876 16.357 1.00 77.81 315 PRO A O 1
ATOM 2436 N N . TYR A 1 316 ? 4.385 -11.329 15.718 1.00 79.69 316 TYR A N 1
ATOM 2437 C CA . TYR A 1 316 ? 5.172 -11.215 16.946 1.00 79.69 316 TYR A CA 1
ATOM 2438 C C . TYR A 1 316 ? 6.670 -11.206 16.653 1.00 79.69 316 TYR A C 1
ATOM 2440 O O . TYR A 1 316 ? 7.135 -11.766 15.660 1.00 79.69 316 TYR A O 1
ATOM 2448 N N . THR A 1 317 ? 7.436 -10.570 17.536 1.00 78.38 317 THR A N 1
ATOM 2449 C CA . THR A 1 317 ? 8.897 -10.482 17.446 1.00 78.38 317 THR A CA 1
ATOM 2450 C C . THR A 1 317 ? 9.515 -11.166 18.655 1.00 78.38 317 THR A C 1
ATOM 2452 O O . THR A 1 317 ? 9.105 -10.918 19.790 1.00 78.38 317 THR A O 1
ATOM 2455 N N . ILE A 1 318 ? 10.521 -12.010 18.421 1.00 78.06 318 ILE A N 1
ATOM 2456 C CA . ILE A 1 318 ? 11.197 -12.797 19.456 1.00 78.06 318 ILE A CA 1
ATOM 2457 C C . ILE A 1 318 ? 12.680 -12.452 19.452 1.00 78.06 318 ILE A C 1
ATOM 2459 O O . ILE A 1 318 ? 13.398 -12.726 18.490 1.00 78.06 318 ILE A O 1
ATOM 2463 N N . ARG A 1 319 ? 13.177 -11.893 20.555 1.00 73.31 319 ARG A N 1
ATOM 2464 C CA . ARG A 1 319 ? 14.612 -11.640 20.727 1.00 73.31 319 ARG A CA 1
ATOM 2465 C C . ARG A 1 319 ? 15.289 -12.840 21.381 1.00 73.31 319 ARG A C 1
ATOM 2467 O O . ARG A 1 319 ? 14.780 -13.380 22.359 1.00 73.31 319 ARG A O 1
ATOM 2474 N N . GLY A 1 320 ? 16.457 -13.208 20.851 1.00 70.56 320 GLY A N 1
ATOM 2475 C CA . GLY A 1 320 ? 17.331 -14.254 21.395 1.00 70.56 320 GLY A CA 1
ATOM 2476 C C . GLY A 1 320 ? 17.425 -15.532 20.557 1.00 70.56 320 GLY A C 1
ATOM 2477 O O . GLY A 1 320 ? 18.273 -16.364 20.852 1.00 70.56 320 GLY A O 1
ATOM 2478 N N . MET A 1 321 ? 16.615 -15.706 19.504 1.00 73.44 321 MET A N 1
ATOM 2479 C CA . MET A 1 321 ? 16.714 -16.882 18.622 1.00 73.44 321 MET A CA 1
ATOM 2480 C C . MET A 1 321 ? 18.055 -16.899 17.878 1.00 73.44 321 MET A C 1
ATOM 2482 O O . MET A 1 321 ? 18.362 -15.952 17.163 1.00 73.44 321 MET A O 1
ATOM 2486 N N . THR A 1 322 ? 18.837 -17.970 18.014 1.00 73.94 322 THR A N 1
ATOM 2487 C CA . THR A 1 322 ? 20.190 -18.063 17.432 1.00 73.94 322 THR A CA 1
ATOM 2488 C C . THR A 1 322 ? 20.316 -19.094 16.313 1.00 73.94 322 THR A C 1
ATOM 2490 O O . THR A 1 322 ? 21.255 -19.021 15.523 1.00 73.94 322 THR A O 1
ATOM 2493 N N . CYS A 1 323 ? 19.393 -20.052 16.207 1.00 77.88 323 CYS A N 1
ATOM 2494 C CA . CYS A 1 323 ? 19.496 -21.156 15.253 1.00 77.88 323 CYS A CA 1
ATOM 2495 C C . CYS A 1 323 ? 18.129 -21.705 14.812 1.00 77.88 323 CYS A C 1
ATOM 2497 O O . CYS A 1 323 ? 17.089 -21.428 15.412 1.00 77.88 323 CYS A O 1
ATOM 2499 N N . SER A 1 324 ? 18.131 -22.526 13.758 1.00 74.56 324 SER A N 1
ATOM 2500 C CA . SER A 1 324 ? 16.930 -23.176 13.206 1.00 74.56 324 SER A CA 1
ATOM 2501 C C . SER A 1 324 ? 16.251 -24.144 14.182 1.00 74.56 324 SER A C 1
ATOM 2503 O O . SER A 1 324 ? 15.042 -24.348 14.104 1.00 74.56 324 SER A O 1
ATOM 2505 N N . SER A 1 325 ? 16.984 -24.707 15.146 1.00 76.25 325 SER A N 1
ATOM 2506 C CA . SER A 1 325 ? 16.380 -25.524 16.202 1.00 76.25 325 SER A CA 1
ATOM 2507 C C . SER A 1 325 ? 15.529 -24.696 17.170 1.00 76.25 325 SER A C 1
ATOM 2509 O O . SER A 1 325 ? 14.515 -25.203 17.644 1.00 76.25 325 SER A O 1
ATOM 2511 N N . CYS A 1 326 ? 15.863 -23.419 17.415 1.00 76.06 326 CYS A N 1
ATOM 2512 C CA . CYS A 1 326 ? 14.995 -22.508 18.175 1.00 76.06 326 CYS A CA 1
ATOM 2513 C C . CYS A 1 326 ? 13.670 -22.268 17.438 1.00 76.06 326 CYS A C 1
ATOM 2515 O O . CYS A 1 326 ? 12.612 -22.322 18.058 1.00 76.06 326 CYS A O 1
ATOM 2517 N N . VAL A 1 327 ? 13.727 -22.065 16.116 1.00 81.56 327 VAL A N 1
ATOM 2518 C CA . VAL A 1 327 ? 12.543 -21.884 15.255 1.00 81.56 327 VAL A CA 1
ATOM 2519 C C . VAL A 1 327 ? 11.607 -23.085 15.368 1.00 81.56 327 VAL A C 1
ATOM 2521 O O . VAL A 1 327 ? 10.456 -22.927 15.767 1.00 81.56 327 VAL A O 1
ATOM 2524 N N . HIS A 1 328 ? 12.113 -24.296 15.121 1.00 81.50 328 HIS A N 1
ATOM 2525 C CA . HIS A 1 328 ? 11.292 -25.505 15.215 1.00 81.50 328 HIS A CA 1
ATOM 2526 C C . HIS A 1 328 ? 10.785 -25.785 16.632 1.00 81.50 328 HIS A C 1
ATOM 2528 O O . HIS A 1 328 ? 9.671 -26.289 16.785 1.00 81.50 328 HIS A O 1
ATOM 2534 N N . GLY A 1 329 ? 11.565 -25.452 17.664 1.00 82.12 329 GLY A N 1
ATOM 2535 C CA . GLY A 1 329 ? 11.134 -25.563 19.056 1.00 82.12 329 GLY A CA 1
ATOM 2536 C C . GLY A 1 329 ? 9.934 -24.667 19.362 1.00 82.12 329 GLY A C 1
ATOM 2537 O O . GLY A 1 329 ? 8.955 -25.133 19.941 1.00 82.12 329 GLY A O 1
ATOM 2538 N N . ILE A 1 330 ? 9.977 -23.408 18.919 1.00 83.62 330 ILE A N 1
ATOM 2539 C CA . ILE A 1 330 ? 8.897 -22.434 19.120 1.00 83.62 330 ILE A CA 1
ATOM 2540 C C . ILE A 1 330 ? 7.657 -22.824 18.310 1.00 83.62 330 ILE A C 1
ATOM 2542 O O . ILE A 1 330 ? 6.563 -22.880 18.867 1.00 83.62 330 ILE A O 1
ATOM 2546 N N . GLU A 1 331 ? 7.815 -23.164 17.028 1.00 86.88 331 GLU A N 1
ATOM 2547 C CA . GLU A 1 331 ? 6.702 -23.598 16.172 1.00 86.88 331 GLU A CA 1
ATOM 2548 C C . GLU A 1 331 ? 6.007 -24.842 16.732 1.00 86.88 331 GLU A C 1
ATOM 2550 O O . GLU A 1 331 ? 4.782 -24.881 16.825 1.00 86.88 331 GLU A O 1
ATOM 2555 N N . SER A 1 332 ? 6.777 -25.850 17.150 1.00 83.44 332 SER A N 1
ATOM 2556 C CA . SER A 1 332 ? 6.217 -27.094 17.689 1.00 83.44 332 SER A CA 1
ATOM 2557 C C . SER A 1 332 ? 5.510 -26.867 19.026 1.00 83.44 332 SER A C 1
ATOM 2559 O O . SER A 1 332 ? 4.452 -27.447 19.267 1.00 83.44 332 SER A O 1
ATOM 2561 N N . ASN A 1 333 ? 6.060 -26.004 19.889 1.00 85.12 333 ASN A N 1
ATOM 2562 C CA . ASN A 1 333 ? 5.458 -25.674 21.179 1.00 85.12 333 ASN A CA 1
ATOM 2563 C C . ASN A 1 333 ? 4.130 -24.921 20.997 1.00 85.12 333 ASN A C 1
ATOM 2565 O O . ASN A 1 333 ? 3.121 -25.309 21.587 1.00 85.12 333 ASN A O 1
ATOM 2569 N N . LEU A 1 334 ? 4.092 -23.933 20.098 1.00 85.56 334 LEU A N 1
ATOM 2570 C CA . LEU A 1 334 ? 2.870 -23.194 19.776 1.00 85.56 334 LEU A CA 1
ATOM 2571 C C . LEU A 1 334 ? 1.805 -24.106 19.151 1.00 85.56 334 LEU A C 1
ATOM 2573 O O . LEU A 1 334 ? 0.675 -24.131 19.630 1.00 85.56 334 LEU A O 1
ATOM 2577 N N . LYS A 1 335 ? 2.164 -24.938 18.165 1.00 86.62 335 LYS A N 1
ATOM 2578 C CA . LYS A 1 335 ? 1.217 -25.878 17.528 1.00 86.62 335 LYS A CA 1
ATOM 2579 C C . LYS A 1 335 ? 0.676 -26.941 18.486 1.00 86.62 335 LYS A C 1
ATOM 2581 O O . LYS A 1 335 ? -0.397 -27.486 18.253 1.00 86.62 335 LYS A O 1
ATOM 2586 N N . SER A 1 336 ? 1.395 -27.249 19.567 1.00 84.31 336 SER A N 1
ATOM 2587 C CA . SER A 1 336 ? 0.929 -28.212 20.572 1.00 84.31 336 SER A CA 1
ATOM 2588 C C . SER A 1 336 ? -0.210 -27.679 21.453 1.00 84.31 336 SER A C 1
ATOM 2590 O O . SER A 1 336 ? -0.878 -28.458 22.140 1.00 84.31 336 SER A O 1
ATOM 2592 N N . LYS A 1 337 ? -0.448 -26.359 21.461 1.00 84.75 337 LYS A N 1
ATOM 2593 C CA . LYS A 1 337 ? -1.428 -25.729 22.345 1.00 84.75 337 LYS A CA 1
ATOM 2594 C C . LYS A 1 337 ? -2.818 -25.690 21.714 1.00 84.75 337 LYS A C 1
ATOM 2596 O O . LYS A 1 337 ? -3.006 -25.286 20.571 1.00 84.75 337 LYS A O 1
ATOM 2601 N N . LYS A 1 338 ? -3.829 -26.041 22.512 1.00 84.19 338 LYS A N 1
ATOM 2602 C CA . LYS A 1 338 ? -5.239 -25.918 22.124 1.00 84.19 338 LYS A CA 1
ATOM 2603 C C . LYS A 1 338 ? -5.586 -24.444 21.872 1.00 84.19 338 LYS A C 1
ATOM 2605 O O . LYS A 1 338 ? -5.382 -23.621 22.758 1.00 84.19 338 LYS A O 1
ATOM 2610 N N . GLY A 1 339 ? -6.123 -24.145 20.690 1.00 83.56 339 GLY A N 1
ATOM 2611 C CA . GLY A 1 339 ? -6.472 -22.787 20.253 1.00 83.56 339 GLY A CA 1
ATOM 2612 C C . GLY A 1 339 ? -5.516 -22.203 19.207 1.00 83.56 339 GLY A C 1
ATOM 2613 O O . GLY A 1 339 ? -5.885 -21.250 18.531 1.00 83.56 339 GLY A O 1
ATOM 2614 N N . ILE A 1 340 ? -4.328 -22.791 19.012 1.00 86.94 340 ILE A N 1
ATOM 2615 C CA . ILE A 1 340 ? -3.400 -22.410 17.939 1.00 86.94 340 ILE A CA 1
ATOM 2616 C C . ILE A 1 340 ? -3.592 -23.375 16.767 1.00 86.94 340 ILE A C 1
ATOM 2618 O O . ILE A 1 340 ? -3.482 -24.589 16.934 1.00 86.94 340 ILE A O 1
ATOM 2622 N N . LYS A 1 341 ? -3.904 -22.839 15.584 1.00 84.75 341 LYS A N 1
ATOM 2623 C CA . LYS A 1 341 ? -4.074 -23.629 14.355 1.00 84.75 341 LYS A CA 1
ATOM 2624 C C . LYS A 1 341 ? -2.736 -23.855 13.666 1.00 84.75 341 LYS A C 1
ATOM 2626 O O . LYS A 1 341 ? -2.406 -24.982 13.308 1.00 84.75 341 LYS A O 1
ATOM 2631 N N . ASP A 1 342 ? -1.971 -22.780 13.499 1.00 85.94 342 ASP A N 1
ATOM 2632 C CA . ASP A 1 342 ? -0.651 -22.831 12.884 1.00 85.94 342 ASP A CA 1
ATOM 2633 C C . ASP A 1 342 ? 0.264 -21.730 13.438 1.00 85.94 342 ASP A C 1
ATOM 2635 O O . ASP A 1 342 ? -0.194 -20.734 14.006 1.00 85.94 342 ASP A O 1
ATOM 2639 N N . ALA A 1 343 ? 1.570 -21.916 13.275 1.00 85.06 343 ALA A N 1
ATOM 2640 C CA . ALA A 1 343 ? 2.595 -20.952 13.652 1.00 85.06 343 ALA A CA 1
ATOM 2641 C C . ALA A 1 343 ? 3.796 -21.077 12.710 1.00 85.06 343 ALA A C 1
ATOM 2643 O O . ALA A 1 343 ? 4.248 -22.192 12.426 1.00 85.06 343 ALA A O 1
ATOM 2644 N N . ALA A 1 344 ? 4.309 -19.936 12.255 1.00 83.06 344 ALA A N 1
ATOM 2645 C CA . ALA A 1 344 ? 5.476 -19.837 11.386 1.00 83.06 344 ALA A CA 1
ATOM 2646 C C . ALA A 1 344 ? 6.461 -18.808 11.944 1.00 83.06 344 ALA A C 1
ATOM 2648 O O . ALA A 1 344 ? 6.059 -17.702 12.306 1.00 83.06 344 ALA A O 1
ATOM 2649 N N . VAL A 1 345 ? 7.751 -19.144 11.996 1.00 82.81 345 VAL A N 1
ATOM 2650 C CA . VAL A 1 345 ? 8.791 -18.243 12.517 1.00 82.81 345 VAL A CA 1
ATOM 2651 C C . VAL A 1 345 ? 9.936 -18.093 11.523 1.00 82.81 345 VAL A C 1
ATOM 2653 O O . VAL A 1 345 ? 10.500 -19.065 11.029 1.00 82.81 345 VAL A O 1
ATOM 2656 N N . ALA A 1 346 ? 10.326 -16.849 11.261 1.00 78.06 346 ALA A N 1
ATOM 2657 C CA . ALA A 1 346 ? 11.459 -16.504 10.421 1.00 78.06 346 ALA A CA 1
ATOM 2658 C C . ALA A 1 346 ? 12.666 -16.104 11.283 1.00 78.06 346 ALA A C 1
ATOM 2660 O O . ALA A 1 346 ? 12.660 -15.086 11.981 1.00 78.06 346 ALA A O 1
ATOM 2661 N N . LEU A 1 347 ? 13.744 -16.894 11.202 1.00 75.31 347 LEU A N 1
ATOM 2662 C CA . LEU A 1 347 ? 14.993 -16.616 11.922 1.00 75.31 347 LEU A CA 1
ATOM 2663 C C . LEU A 1 347 ? 15.649 -15.310 11.453 1.00 75.31 347 LEU A C 1
ATOM 2665 O O . LEU A 1 347 ? 16.159 -14.558 12.274 1.00 75.31 347 LEU A O 1
ATOM 2669 N N . SER A 1 348 ? 15.615 -15.028 10.146 1.00 70.62 348 SER A N 1
ATOM 2670 C CA . SER A 1 348 ? 16.282 -13.867 9.538 1.00 70.62 348 SER A CA 1
ATOM 2671 C C . SER A 1 348 ? 15.729 -12.527 10.017 1.00 70.62 348 SER A C 1
ATOM 2673 O O . SER A 1 348 ? 16.471 -11.555 10.104 1.00 70.62 348 SER A O 1
ATOM 2675 N N . THR A 1 349 ? 14.431 -12.467 10.314 1.00 69.19 349 THR A N 1
ATOM 2676 C CA . THR A 1 349 ? 13.736 -11.248 10.750 1.00 69.19 349 THR A CA 1
ATOM 2677 C C . THR A 1 349 ? 13.446 -11.242 12.247 1.00 69.19 349 THR A C 1
ATOM 2679 O O . THR A 1 349 ? 12.858 -10.284 12.743 1.00 69.19 349 THR A O 1
ATOM 2682 N N . HIS A 1 350 ? 13.838 -12.299 12.973 1.00 72.75 350 HIS A N 1
ATOM 2683 C CA . HIS A 1 350 ? 13.483 -12.519 14.378 1.00 72.75 350 HIS A CA 1
ATOM 2684 C C . HIS A 1 350 ? 11.978 -12.352 14.662 1.00 72.75 350 HIS A C 1
ATOM 2686 O O . HIS A 1 350 ? 11.579 -11.937 15.752 1.00 72.75 350 HIS A O 1
ATOM 2692 N N . SER A 1 351 ? 11.134 -12.669 13.681 1.00 76.19 351 SER A N 1
ATOM 2693 C CA . SER A 1 351 ? 9.692 -12.447 13.737 1.00 76.19 351 SER A CA 1
ATOM 2694 C C . SER A 1 351 ? 8.924 -13.682 13.296 1.00 76.19 351 SER A C 1
ATOM 2696 O O . SER A 1 351 ? 9.452 -14.546 12.597 1.00 76.19 351 SER A O 1
ATOM 2698 N N . GLY A 1 352 ? 7.676 -13.784 13.730 1.00 77.88 352 GLY A N 1
ATOM 2699 C CA . GLY A 1 352 ? 6.800 -14.894 13.403 1.00 77.88 352 GLY A CA 1
ATOM 2700 C C . GLY A 1 352 ? 5.349 -14.465 13.274 1.00 77.88 352 GLY A C 1
ATOM 2701 O O . GLY A 1 352 ? 4.974 -13.344 13.622 1.00 77.88 352 GLY A O 1
ATOM 2702 N N . MET A 1 353 ? 4.550 -15.394 12.768 1.00 80.88 353 MET A N 1
ATOM 2703 C CA . MET A 1 353 ? 3.115 -15.268 12.590 1.00 80.88 353 MET A CA 1
ATOM 2704 C C . MET A 1 353 ? 2.411 -16.447 13.258 1.00 80.88 353 MET A C 1
ATOM 2706 O O . MET A 1 353 ? 2.776 -17.598 13.011 1.00 80.88 353 MET A O 1
ATOM 2710 N N . VAL A 1 354 ? 1.414 -16.169 14.101 1.00 86.50 354 VAL A N 1
ATOM 2711 C CA . VAL A 1 354 ? 0.544 -17.199 14.692 1.00 86.50 354 VAL A CA 1
ATOM 2712 C C . VAL A 1 354 ? -0.879 -17.030 14.181 1.00 86.50 354 VAL A C 1
ATOM 2714 O O . VAL A 1 354 ? -1.423 -15.925 14.206 1.00 86.50 354 VAL A O 1
ATOM 2717 N N . TRP A 1 355 ? -1.489 -18.140 13.774 1.00 86.12 355 TRP A N 1
ATOM 2718 C CA . TRP A 1 355 ? -2.916 -18.237 13.484 1.00 86.12 355 TRP A CA 1
ATOM 2719 C C . TRP A 1 355 ? -3.600 -18.919 14.659 1.00 86.12 355 TRP A C 1
ATOM 2721 O O . TRP A 1 355 ? -3.295 -20.069 14.994 1.00 86.12 355 TRP A O 1
ATOM 2731 N N . TYR A 1 356 ? -4.511 -18.204 15.304 1.00 87.19 356 TYR A N 1
ATOM 2732 C CA . TYR A 1 356 ? -5.136 -18.654 16.541 1.00 87.19 356 TYR A CA 1
ATOM 2733 C C . TYR A 1 356 ? -6.619 -18.296 16.576 1.00 87.19 356 TYR A C 1
ATOM 2735 O O . TYR A 1 356 ? -7.080 -17.430 15.831 1.00 87.19 356 TYR A O 1
ATOM 2743 N N . ASP A 1 357 ? -7.346 -19.005 17.434 1.00 83.75 357 ASP A N 1
ATOM 2744 C CA . ASP A 1 357 ? -8.743 -18.739 17.755 1.00 83.75 357 ASP A CA 1
ATOM 2745 C C . ASP A 1 357 ? -8.822 -17.848 19.014 1.00 83.75 357 ASP A C 1
ATOM 2747 O O . ASP A 1 357 ? -8.478 -18.316 20.111 1.00 83.75 357 ASP A O 1
ATOM 2751 N N . PRO A 1 358 ? -9.245 -16.578 18.887 1.00 75.06 358 PRO A N 1
ATOM 2752 C CA . PRO A 1 358 ? -9.284 -15.630 20.002 1.00 75.06 358 PRO A CA 1
ATOM 2753 C C . PRO A 1 358 ? -10.345 -15.929 21.056 1.00 75.06 358 PRO A C 1
ATOM 2755 O O . PRO A 1 358 ? -10.284 -15.343 22.138 1.00 75.06 358 PRO A O 1
ATOM 2758 N N . ASP A 1 359 ? -11.283 -16.841 20.789 1.00 76.88 359 ASP A N 1
ATOM 2759 C CA . ASP A 1 359 ? -12.246 -17.276 21.804 1.00 76.88 359 ASP A CA 1
ATOM 2760 C C . ASP A 1 359 ? -11.612 -18.263 22.802 1.00 76.88 359 ASP A C 1
ATOM 2762 O O . ASP A 1 359 ? -12.119 -18.446 23.910 1.00 76.88 359 ASP A O 1
ATOM 2766 N N . ILE A 1 360 ? -10.498 -18.906 22.423 1.00 82.44 360 ILE A N 1
ATOM 2767 C CA . ILE A 1 360 ? -9.835 -19.959 23.209 1.00 82.44 360 ILE A CA 1
ATOM 2768 C C . ILE A 1 360 ? -8.529 -19.464 23.836 1.00 82.44 360 ILE A C 1
ATOM 2770 O O . ILE A 1 360 ? -8.234 -19.803 24.983 1.00 82.44 360 ILE A O 1
ATOM 2774 N N . ILE A 1 361 ? -7.722 -18.714 23.085 1.00 84.06 361 ILE A N 1
ATOM 2775 C CA . ILE A 1 361 ? -6.407 -18.236 23.522 1.00 84.06 361 ILE A CA 1
ATOM 2776 C C . ILE A 1 361 ? -6.211 -16.798 23.055 1.00 84.06 361 ILE A C 1
ATOM 2778 O O . ILE A 1 361 ? -6.539 -16.480 21.920 1.00 84.06 361 ILE A O 1
ATOM 2782 N N . GLY A 1 362 ? -5.680 -15.911 23.897 1.00 79.88 362 GLY A N 1
ATOM 2783 C CA . GLY A 1 362 ? -5.444 -14.525 23.485 1.00 79.88 362 GLY A CA 1
ATOM 2784 C C . GLY A 1 362 ? -3.959 -14.166 23.319 1.00 79.88 362 GLY A C 1
ATOM 2785 O O . GLY A 1 362 ? -3.081 -14.923 23.738 1.00 79.88 362 GLY A O 1
ATOM 2786 N N . PRO A 1 363 ? -3.644 -12.957 22.809 1.00 81.56 363 PRO A N 1
ATOM 2787 C CA . PRO A 1 363 ? -2.268 -12.510 22.553 1.00 81.56 363 PRO A CA 1
ATOM 2788 C C . PRO A 1 363 ? -1.316 -12.609 23.752 1.00 81.56 363 PRO A C 1
ATOM 2790 O O . PRO A 1 363 ? -0.180 -13.059 23.617 1.00 81.56 363 PRO A O 1
ATOM 2793 N N . ARG A 1 364 ? -1.784 -12.233 24.948 1.00 83.81 364 ARG A N 1
ATOM 2794 C CA . ARG A 1 364 ? -1.015 -12.313 26.200 1.00 83.81 364 ARG A CA 1
ATOM 2795 C C . ARG A 1 364 ? -0.643 -13.749 26.585 1.00 83.81 364 ARG A C 1
ATOM 2797 O O . ARG A 1 364 ? 0.470 -13.976 27.057 1.00 83.81 364 ARG A O 1
ATOM 2804 N N . ASP A 1 365 ? -1.525 -14.717 26.357 1.00 84.00 365 ASP A N 1
ATOM 2805 C CA . ASP A 1 365 ? -1.231 -16.130 26.623 1.00 84.00 365 ASP A CA 1
ATOM 2806 C C . ASP A 1 365 ? -0.184 -16.659 25.645 1.00 84.00 365 ASP A C 1
ATOM 2808 O O . ASP A 1 365 ? 0.718 -17.385 26.043 1.00 84.00 365 ASP A O 1
ATOM 2812 N N . ILE A 1 366 ? -0.242 -16.229 24.382 1.00 84.69 366 ILE A N 1
ATOM 2813 C CA . ILE A 1 366 ? 0.743 -16.597 23.358 1.00 84.69 366 ILE A CA 1
ATOM 2814 C C . ILE A 1 366 ? 2.123 -16.018 23.701 1.00 84.69 366 ILE A C 1
ATOM 2816 O O . ILE A 1 366 ? 3.113 -16.747 23.695 1.00 84.69 366 ILE A O 1
ATOM 2820 N N . ILE A 1 367 ? 2.201 -14.732 24.063 1.00 82.94 367 ILE A N 1
ATOM 2821 C CA . ILE A 1 367 ? 3.464 -14.079 24.452 1.00 82.94 367 ILE A CA 1
ATOM 2822 C C . ILE A 1 367 ? 4.033 -14.716 25.719 1.00 82.94 367 ILE A C 1
ATOM 2824 O O . ILE A 1 367 ? 5.196 -15.115 25.731 1.00 82.94 367 ILE A O 1
ATOM 2828 N N . SER A 1 368 ? 3.208 -14.891 26.756 1.00 78.12 368 SER A N 1
ATOM 2829 C CA . SER A 1 368 ? 3.652 -15.553 27.985 1.00 78.12 368 SER A CA 1
ATOM 2830 C C . SER A 1 368 ? 4.057 -17.004 27.740 1.00 78.12 368 SER A C 1
ATOM 2832 O O . SER A 1 368 ? 4.956 -17.494 28.406 1.00 78.12 368 SER A O 1
ATOM 2834 N N . MET A 1 369 ? 3.479 -17.697 26.758 1.00 77.56 369 MET A N 1
ATOM 2835 C CA . MET A 1 369 ? 3.893 -19.052 26.404 1.00 77.56 369 MET A CA 1
ATOM 2836 C C . MET A 1 369 ? 5.256 -19.084 25.709 1.00 77.56 369 MET A C 1
ATOM 2838 O O . MET A 1 369 ? 6.044 -19.992 25.972 1.00 77.56 369 MET A O 1
ATOM 2842 N N . ILE A 1 370 ? 5.567 -18.087 24.881 1.00 77.62 370 ILE A N 1
ATOM 2843 C CA . ILE A 1 370 ? 6.898 -17.944 24.277 1.00 77.62 370 ILE A CA 1
ATOM 2844 C C . ILE A 1 370 ? 7.942 -17.611 25.354 1.00 77.62 370 ILE A C 1
ATOM 2846 O O . ILE A 1 370 ? 9.046 -18.151 25.320 1.00 77.62 370 ILE A O 1
ATOM 2850 N N . GLU A 1 371 ? 7.589 -16.774 26.333 1.00 72.88 371 GLU A N 1
ATOM 2851 C CA . GLU A 1 371 ? 8.479 -16.409 27.444 1.00 72.88 371 GLU A CA 1
ATOM 2852 C C . GLU A 1 371 ? 8.662 -17.565 28.448 1.00 72.88 371 GLU A C 1
ATOM 2854 O O . GLU A 1 371 ? 9.784 -17.943 28.780 1.00 72.88 371 GLU A O 1
ATOM 2859 N N . VAL A 1 372 ? 7.569 -18.182 28.911 1.00 63.31 372 VAL A N 1
ATOM 2860 C CA . VAL A 1 372 ? 7.552 -19.203 29.977 1.00 63.31 372 VAL A CA 1
ATOM 2861 C C . VAL A 1 372 ? 7.887 -20.599 29.457 1.00 63.31 372 VAL A C 1
ATOM 2863 O O . VAL A 1 372 ? 8.574 -21.358 30.142 1.00 63.31 372 VAL A O 1
ATOM 2866 N N . GLY A 1 373 ? 7.453 -20.953 28.244 1.00 56.47 373 GLY A N 1
ATOM 2867 C CA . GLY A 1 373 ? 7.671 -22.278 27.652 1.00 56.47 373 GLY A CA 1
ATOM 2868 C C . GLY A 1 373 ? 9.148 -22.649 27.492 1.00 56.47 373 GLY A C 1
ATOM 2869 O O . GLY A 1 373 ? 9.470 -23.831 27.399 1.00 56.47 373 GLY A O 1
ATOM 2870 N N . PHE A 1 374 ? 10.044 -21.658 27.525 1.00 52.25 374 PHE A N 1
ATOM 2871 C CA . PHE A 1 374 ? 11.493 -21.846 27.455 1.00 52.25 374 PHE A CA 1
ATOM 2872 C C . PHE A 1 374 ? 12.259 -21.435 28.721 1.00 52.25 374 PHE A C 1
ATOM 2874 O O . PHE A 1 374 ? 13.471 -21.642 28.780 1.00 52.25 374 PHE A O 1
ATOM 2881 N N . HIS A 1 375 ? 11.582 -20.950 29.769 1.00 41.72 375 HIS A N 1
ATOM 2882 C CA . HIS A 1 375 ? 12.203 -20.773 31.090 1.00 41.72 375 HIS A CA 1
ATOM 2883 C C . HIS A 1 375 ? 12.640 -22.111 31.715 1.00 41.72 375 HIS A C 1
ATOM 2885 O O . HIS A 1 375 ? 13.522 -22.125 32.564 1.00 41.72 375 HIS A O 1
ATOM 2891 N N . VAL A 1 376 ? 12.086 -23.240 31.254 1.00 41.97 376 VAL A N 1
ATOM 2892 C CA . VAL A 1 376 ? 12.512 -24.600 31.642 1.00 41.97 376 VAL A CA 1
ATOM 2893 C C . VAL A 1 376 ? 13.865 -24.993 31.004 1.00 41.97 376 VAL A C 1
ATOM 2895 O O . VAL A 1 376 ? 14.463 -25.986 31.403 1.00 41.97 376 VAL A O 1
ATOM 2898 N N . LEU A 1 377 ? 14.375 -24.214 30.036 1.00 42.00 377 LEU A N 1
ATOM 2899 C CA . LEU A 1 377 ? 15.620 -24.470 29.292 1.00 42.00 377 LEU A CA 1
ATOM 2900 C C . LEU A 1 377 ? 16.679 -23.349 29.444 1.00 42.00 377 LEU A C 1
ATOM 2902 O O . LEU A 1 377 ? 17.606 -23.298 28.643 1.00 42.00 377 LEU A O 1
ATOM 2906 N N . ASP A 1 378 ? 16.555 -22.449 30.432 1.00 39.62 378 ASP A N 1
ATOM 2907 C CA . ASP A 1 378 ? 17.509 -21.352 30.741 1.00 39.62 378 ASP A CA 1
ATOM 2908 C C . ASP A 1 378 ? 17.809 -20.338 29.606 1.00 39.62 378 ASP A C 1
ATOM 2910 O O . ASP A 1 378 ? 18.715 -19.513 29.720 1.00 39.62 378 ASP A O 1
ATOM 2914 N N . LEU A 1 379 ? 17.039 -20.324 28.509 1.00 48.50 379 LEU A N 1
ATOM 2915 C CA . LEU A 1 379 ? 17.383 -19.540 27.306 1.00 48.50 379 LEU A CA 1
ATOM 2916 C C . LEU A 1 379 ? 16.737 -18.143 27.194 1.00 48.50 379 LEU A C 1
ATOM 2918 O O . LEU A 1 379 ? 17.031 -17.424 26.243 1.00 48.50 379 LEU A O 1
ATOM 2922 N N . GLY A 1 380 ? 15.926 -17.708 28.166 1.00 51.91 380 GLY A N 1
ATOM 2923 C CA . GLY A 1 380 ? 15.598 -16.286 28.386 1.00 51.91 380 GLY A CA 1
ATOM 2924 C C . GLY A 1 380 ? 15.129 -15.480 27.161 1.00 51.91 380 GLY A C 1
ATOM 2925 O O . GLY A 1 380 ? 15.634 -14.381 26.919 1.00 51.91 380 GLY A O 1
ATOM 2926 N N . TYR A 1 381 ? 14.180 -16.000 26.377 1.00 62.56 381 TYR A N 1
ATOM 2927 C CA . TYR A 1 381 ? 13.614 -15.267 25.239 1.00 62.56 381 TYR A CA 1
ATOM 2928 C C . TYR A 1 381 ? 12.668 -14.154 25.701 1.00 62.56 381 TYR A C 1
ATOM 2930 O O . TYR A 1 381 ? 11.860 -14.348 26.605 1.00 62.56 381 TYR A O 1
ATOM 2938 N N . LYS A 1 382 ? 12.740 -12.991 25.042 1.00 57.28 382 LYS A N 1
ATOM 2939 C CA . LYS A 1 382 ? 11.774 -11.894 25.217 1.00 57.28 382 LYS A CA 1
ATOM 2940 C C . LYS A 1 382 ? 10.904 -11.796 23.973 1.00 57.28 382 LYS A C 1
ATOM 2942 O O . LYS A 1 382 ? 11.444 -11.623 22.875 1.00 57.28 382 LYS A O 1
ATOM 2947 N N . ALA A 1 383 ? 9.590 -11.892 24.146 1.00 59.78 383 ALA A N 1
ATOM 2948 C CA . ALA A 1 383 ? 8.623 -11.809 23.059 1.00 59.78 383 ALA A CA 1
ATOM 2949 C C . ALA A 1 383 ? 7.776 -10.539 23.189 1.00 59.78 383 ALA A C 1
ATOM 2951 O O . ALA A 1 383 ? 7.406 -10.129 24.282 1.00 59.78 383 ALA A O 1
ATOM 2952 N N . GLY A 1 384 ? 7.477 -9.897 22.063 1.00 61.50 384 GLY A N 1
ATOM 2953 C CA . GLY A 1 384 ? 6.609 -8.722 22.016 1.00 61.50 384 GLY A CA 1
ATOM 2954 C C . GLY A 1 384 ? 5.717 -8.736 20.782 1.00 61.50 384 GLY A C 1
ATOM 2955 O O . GLY A 1 384 ? 6.013 -9.425 19.803 1.00 61.50 384 GLY A O 1
ATOM 2956 N N . MET A 1 385 ? 4.630 -7.962 20.822 1.00 61.66 385 MET A N 1
ATOM 2957 C CA . MET A 1 385 ? 3.803 -7.703 19.641 1.00 61.66 385 MET A CA 1
ATOM 2958 C C . MET A 1 385 ? 4.649 -7.012 18.572 1.00 61.66 385 MET A C 1
ATOM 2960 O O . MET A 1 385 ? 5.353 -6.040 18.862 1.00 61.66 385 MET A O 1
ATOM 2964 N N . ALA A 1 386 ? 4.585 -7.501 17.336 1.00 57.97 386 ALA A N 1
ATOM 2965 C CA . ALA A 1 386 ? 5.098 -6.733 16.215 1.00 57.97 386 ALA A CA 1
ATOM 2966 C C . ALA A 1 386 ? 4.076 -5.625 15.916 1.00 57.97 386 ALA A C 1
ATOM 2968 O O . ALA A 1 386 ? 2.914 -5.918 15.642 1.00 57.97 386 ALA A O 1
ATOM 2969 N N . LYS A 1 387 ? 4.486 -4.351 15.996 1.00 53.44 387 LYS A N 1
ATOM 2970 C CA . LYS A 1 387 ? 3.676 -3.228 15.498 1.00 53.44 387 LYS A CA 1
ATOM 2971 C C . LYS A 1 387 ? 3.580 -3.360 13.978 1.00 53.44 387 LYS A C 1
ATOM 2973 O O . LYS A 1 387 ? 4.550 -3.074 13.281 1.00 53.44 387 LYS A O 1
ATOM 2978 N N . ASP A 1 388 ? 2.452 -3.865 13.488 1.00 48.69 388 ASP A N 1
ATOM 2979 C CA . ASP A 1 388 ? 2.315 -4.368 12.118 1.00 48.69 388 ASP A CA 1
ATOM 2980 C C . ASP A 1 388 ? 1.265 -3.567 11.324 1.00 48.69 388 ASP A C 1
ATOM 2982 O O . ASP A 1 388 ? 0.100 -3.966 11.237 1.00 48.69 388 ASP A O 1
ATOM 2986 N N . SER A 1 389 ? 1.706 -2.422 10.783 1.00 45.38 389 SER A N 1
ATOM 2987 C CA . SER A 1 389 ? 1.198 -1.776 9.550 1.00 45.38 389 SER A CA 1
ATOM 2988 C C . SER A 1 389 ? 2.004 -0.511 9.206 1.00 45.38 389 SER A C 1
ATOM 2990 O O . SER A 1 389 ? 2.609 -0.442 8.139 1.00 45.38 389 SER A O 1
ATOM 2992 N N . ASP A 1 390 ? 2.120 0.439 10.137 1.00 47.09 390 ASP A N 1
ATOM 2993 C CA . ASP A 1 390 ? 2.486 1.827 9.783 1.00 47.09 390 ASP A CA 1
ATOM 2994 C C . ASP A 1 390 ? 3.985 2.046 9.561 1.00 47.09 390 ASP A C 1
ATOM 2996 O O . ASP A 1 390 ? 4.407 2.843 8.727 1.00 47.09 390 ASP A O 1
ATOM 3000 N N . HIS A 1 391 ? 4.830 1.318 10.294 1.00 41.31 391 HIS A N 1
ATOM 3001 C CA . HIS A 1 391 ? 6.279 1.450 10.131 1.00 41.31 391 HIS A CA 1
ATOM 3002 C C . HIS A 1 391 ? 6.792 0.726 8.885 1.00 41.31 391 HIS A C 1
ATOM 3004 O O . HIS A 1 391 ? 7.776 1.161 8.304 1.00 41.31 391 HIS A O 1
ATOM 3010 N N . ARG A 1 392 ? 6.143 -0.358 8.440 1.00 37.44 392 ARG A N 1
ATOM 3011 C CA . ARG A 1 392 ? 6.578 -1.094 7.241 1.00 37.44 392 ARG A CA 1
ATOM 3012 C C . ARG A 1 392 ? 6.336 -0.291 5.965 1.00 37.44 392 ARG A C 1
ATOM 3014 O O . ARG A 1 392 ? 7.232 -0.233 5.134 1.00 37.44 392 ARG A O 1
ATOM 3021 N N . SER A 1 393 ? 5.193 0.386 5.846 1.00 44.41 393 SER A N 1
ATOM 3022 C CA . SER A 1 393 ? 4.900 1.253 4.696 1.00 44.41 393 SER A CA 1
ATOM 3023 C C . SER A 1 393 ? 5.805 2.493 4.653 1.00 44.41 393 SER A C 1
ATOM 3025 O O . SER A 1 393 ? 6.289 2.867 3.585 1.00 44.41 393 SER A O 1
ATOM 3027 N N . MET A 1 394 ? 6.113 3.099 5.807 1.00 44.53 394 MET A N 1
ATOM 3028 C CA . MET A 1 394 ? 7.074 4.208 5.882 1.00 44.53 394 MET A CA 1
ATOM 3029 C C . MET A 1 394 ? 8.515 3.774 5.581 1.00 44.53 394 MET A C 1
ATOM 3031 O O . MET A 1 394 ? 9.227 4.495 4.879 1.00 44.53 394 MET A O 1
ATOM 3035 N N . LEU A 1 395 ? 8.948 2.608 6.070 1.00 47.19 395 LEU A N 1
ATOM 3036 C CA . LEU A 1 395 ? 10.287 2.078 5.794 1.00 47.19 395 LEU A CA 1
ATOM 3037 C C . LEU A 1 395 ? 10.446 1.682 4.317 1.00 47.19 395 LEU A C 1
ATOM 3039 O O . LEU A 1 395 ? 11.450 2.055 3.712 1.00 47.19 395 LEU A O 1
ATOM 3043 N N . ASP A 1 396 ? 9.442 1.041 3.708 1.00 53.09 396 ASP A N 1
ATOM 3044 C CA . ASP A 1 396 ? 9.457 0.698 2.276 1.00 53.09 396 ASP A CA 1
ATOM 3045 C C . ASP A 1 396 ? 9.583 1.958 1.398 1.00 53.09 396 ASP A C 1
ATOM 3047 O O . ASP A 1 396 ? 10.394 2.001 0.467 1.00 53.09 396 ASP A O 1
ATOM 3051 N N . ASN A 1 397 ? 8.858 3.030 1.742 1.00 59.97 397 ASN A N 1
ATOM 3052 C CA . ASN A 1 397 ? 8.957 4.310 1.036 1.00 59.97 397 ASN A CA 1
ATOM 3053 C C . ASN A 1 397 ? 10.349 4.957 1.195 1.00 59.97 397 ASN A C 1
ATOM 3055 O O . ASN A 1 397 ? 10.886 5.524 0.240 1.00 59.97 397 ASN A O 1
ATOM 3059 N N . GLN A 1 398 ? 10.972 4.858 2.375 1.00 62.62 398 GLN A N 1
ATOM 3060 C CA . GLN A 1 398 ? 12.327 5.377 2.610 1.00 62.62 398 GLN A CA 1
ATOM 3061 C C . GLN A 1 398 ? 13.409 4.588 1.860 1.00 62.62 398 GLN A C 1
ATOM 3063 O O . GLN A 1 398 ? 14.367 5.180 1.336 1.00 62.62 398 GLN A O 1
ATOM 3068 N N . GLU A 1 399 ? 13.269 3.265 1.777 1.00 69.81 399 GLU A N 1
ATOM 3069 C CA . GLU A 1 399 ? 14.167 2.417 0.995 1.00 69.81 399 GLU A CA 1
ATOM 30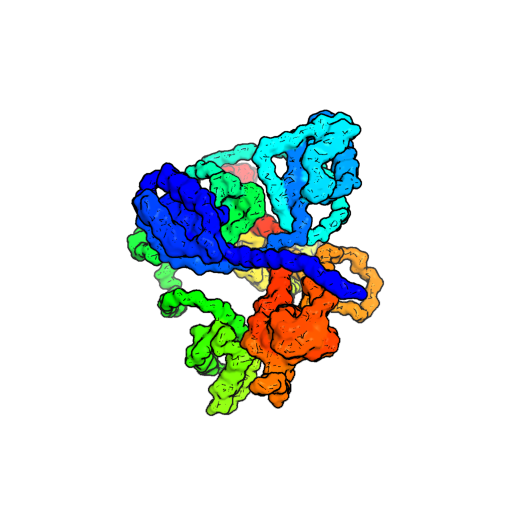70 C C . GLU A 1 399 ? 14.076 2.743 -0.500 1.00 69.81 399 GLU A C 1
ATOM 3072 O O . GLU A 1 399 ? 15.108 2.858 -1.175 1.00 69.81 399 GLU A O 1
ATOM 3077 N N . GLU A 1 400 ? 12.866 2.980 -1.016 1.00 69.00 400 GLU A N 1
ATOM 3078 C CA . GLU A 1 400 ? 12.654 3.341 -2.417 1.00 69.00 400 GLU A CA 1
ATOM 3079 C C . GLU A 1 400 ? 13.274 4.706 -2.768 1.00 69.00 400 GLU A C 1
ATOM 3081 O O . GLU A 1 400 ? 13.995 4.817 -3.768 1.00 69.00 400 GLU A O 1
ATOM 3086 N N . ILE A 1 401 ? 13.110 5.722 -1.909 1.00 76.38 401 ILE A N 1
ATOM 3087 C CA . ILE A 1 401 ? 13.770 7.028 -2.083 1.00 76.38 401 ILE A CA 1
ATOM 3088 C C . ILE A 1 401 ? 15.289 6.869 -2.109 1.00 76.38 401 ILE A C 1
ATOM 3090 O O . ILE A 1 401 ? 15.971 7.420 -2.978 1.00 76.38 401 ILE A O 1
ATOM 3094 N N . THR A 1 402 ? 15.839 6.123 -1.149 1.00 78.81 402 THR A N 1
ATOM 3095 C CA . THR A 1 402 ? 17.291 5.968 -1.009 1.00 78.81 402 THR A CA 1
ATOM 3096 C C . THR A 1 402 ? 17.881 5.246 -2.214 1.00 78.81 402 THR A C 1
ATOM 3098 O O . THR A 1 402 ? 18.953 5.622 -2.702 1.00 78.81 402 THR A O 1
ATOM 3101 N N . LYS A 1 403 ? 17.163 4.249 -2.737 1.00 84.19 403 LYS A N 1
ATOM 3102 C CA . LYS A 1 403 ? 17.524 3.526 -3.954 1.00 84.19 403 LYS A CA 1
ATOM 3103 C C . LYS A 1 403 ? 17.607 4.463 -5.158 1.00 84.19 403 LYS A C 1
ATOM 3105 O O . LYS A 1 403 ? 18.659 4.501 -5.796 1.00 84.19 403 LYS A O 1
ATOM 3110 N N . TRP A 1 404 ? 16.556 5.235 -5.448 1.00 85.62 404 TRP A N 1
ATOM 3111 C CA . TRP A 1 404 ? 16.539 6.128 -6.614 1.00 85.62 404 TRP A CA 1
ATOM 3112 C C . TRP A 1 404 ? 17.524 7.285 -6.482 1.00 85.62 404 TRP A C 1
ATOM 3114 O O . TRP A 1 404 ? 18.226 7.586 -7.446 1.00 85.62 404 TRP A O 1
ATOM 3124 N N . ARG A 1 405 ? 17.685 7.843 -5.276 1.00 87.75 405 ARG A N 1
ATOM 3125 C CA . ARG A 1 405 ? 18.722 8.841 -4.985 1.00 87.75 405 ARG A CA 1
ATOM 3126 C C . ARG A 1 405 ? 20.116 8.299 -5.287 1.00 87.75 405 ARG A C 1
ATOM 3128 O O . ARG A 1 405 ? 20.897 8.956 -5.963 1.00 87.75 405 ARG A O 1
ATOM 3135 N N . ARG A 1 406 ? 20.438 7.087 -4.819 1.00 87.62 406 ARG A N 1
ATOM 3136 C CA . ARG A 1 406 ? 21.749 6.465 -5.060 1.00 87.62 406 ARG A CA 1
ATOM 3137 C C . ARG A 1 406 ? 21.977 6.189 -6.543 1.00 87.62 406 ARG A C 1
ATOM 3139 O O . ARG A 1 406 ? 23.067 6.460 -7.036 1.00 87.62 406 ARG A O 1
ATOM 3146 N N . THR A 1 407 ? 20.973 5.672 -7.250 1.00 87.88 407 THR A N 1
ATOM 3147 C CA . THR A 1 407 ? 21.063 5.421 -8.695 1.00 87.88 407 THR A CA 1
ATOM 3148 C C . THR A 1 407 ? 21.259 6.717 -9.482 1.00 87.88 407 THR A C 1
ATOM 3150 O O . THR A 1 407 ? 22.122 6.753 -10.355 1.00 87.88 407 THR A O 1
ATOM 3153 N N . PHE A 1 408 ? 20.540 7.789 -9.135 1.00 93.06 408 PHE A N 1
ATOM 3154 C CA . PHE A 1 408 ? 20.703 9.106 -9.750 1.00 93.06 408 PHE A CA 1
ATOM 3155 C C . PHE A 1 408 ? 22.086 9.709 -9.472 1.00 93.06 408 PHE A C 1
ATOM 3157 O O . PHE A 1 408 ? 22.788 10.087 -10.407 1.00 93.06 408 PHE A O 1
ATOM 3164 N N . CYS A 1 409 ? 22.521 9.734 -8.206 1.00 91.06 409 CYS A N 1
ATOM 3165 C CA . CYS A 1 409 ? 23.850 10.226 -7.837 1.00 91.06 409 CYS A CA 1
ATOM 3166 C C . CYS A 1 409 ? 24.967 9.424 -8.515 1.00 91.06 409 CYS A C 1
ATOM 3168 O O . CYS A 1 409 ? 25.971 9.995 -8.923 1.00 91.06 409 CYS A O 1
ATOM 3170 N N . PHE A 1 410 ? 24.801 8.110 -8.667 1.00 93.06 410 PHE A N 1
ATOM 3171 C CA . PHE A 1 410 ? 25.759 7.297 -9.405 1.00 93.06 410 PHE A CA 1
ATOM 3172 C C . PHE A 1 410 ? 25.751 7.640 -10.901 1.00 93.06 410 PHE A C 1
ATOM 3174 O O . PHE A 1 410 ? 26.809 7.862 -11.477 1.00 93.06 410 PHE A O 1
ATOM 3181 N N . ALA A 1 411 ? 24.577 7.738 -11.532 1.00 91.44 411 ALA A N 1
ATOM 3182 C CA . ALA A 1 411 ? 24.463 8.041 -12.956 1.00 91.44 411 ALA A CA 1
ATOM 3183 C C . ALA A 1 411 ? 25.014 9.433 -13.305 1.00 91.44 411 ALA A C 1
ATOM 3185 O O . ALA A 1 411 ? 25.757 9.562 -14.274 1.00 91.44 411 ALA A O 1
ATOM 3186 N N . ILE A 1 412 ? 24.722 10.464 -12.503 1.00 92.88 412 ILE A N 1
ATOM 3187 C CA . ILE A 1 412 ? 25.140 11.845 -12.791 1.00 92.88 412 ILE A CA 1
ATOM 3188 C C . ILE A 1 412 ? 26.663 12.034 -12.738 1.00 92.88 412 ILE A C 1
ATOM 3190 O O . ILE A 1 412 ? 27.211 12.786 -13.543 1.00 92.88 412 ILE A O 1
ATOM 3194 N N . VAL A 1 413 ? 27.353 11.299 -11.856 1.00 94.25 413 VAL A N 1
ATOM 3195 C CA . VAL A 1 413 ? 28.821 11.330 -11.729 1.00 94.25 413 VAL A CA 1
ATOM 3196 C C . VAL A 1 413 ? 29.512 10.944 -13.036 1.00 94.25 413 VAL A C 1
ATOM 3198 O O . VAL A 1 413 ? 30.572 11.479 -13.336 1.00 94.25 413 VAL A O 1
ATOM 3201 N N . PHE A 1 414 ? 28.905 10.068 -13.836 1.00 93.12 414 PHE A N 1
ATOM 3202 C CA . PHE A 1 414 ? 29.444 9.623 -15.124 1.00 93.12 414 PHE A CA 1
ATOM 3203 C C . PHE A 1 414 ? 28.739 10.279 -16.330 1.00 93.12 414 PHE A C 1
ATOM 3205 O O . PHE A 1 414 ? 29.353 10.458 -17.384 1.00 93.12 414 PHE A O 1
ATOM 3212 N N . ALA A 1 415 ? 27.481 10.707 -16.186 1.00 90.88 415 ALA A N 1
ATOM 3213 C CA . ALA A 1 415 ? 26.726 11.398 -17.234 1.00 90.88 415 ALA A CA 1
ATOM 3214 C C . ALA A 1 415 ? 27.243 12.825 -17.504 1.00 90.88 415 ALA A C 1
ATOM 3216 O O . ALA A 1 415 ? 27.298 13.254 -18.652 1.00 90.88 415 ALA A O 1
ATOM 3217 N N . ILE A 1 416 ? 27.666 13.565 -16.471 1.00 93.31 416 ILE A N 1
ATOM 3218 C CA . ILE A 1 416 ? 28.232 14.911 -16.669 1.00 93.31 416 ILE A CA 1
ATOM 3219 C C . ILE A 1 416 ? 29.570 14.848 -17.429 1.00 93.31 416 ILE A C 1
ATOM 3221 O O . ILE A 1 416 ? 29.705 15.565 -18.422 1.00 93.31 416 ILE A O 1
ATOM 3225 N N . PRO A 1 417 ? 30.546 13.994 -17.050 1.00 93.25 417 PRO A N 1
ATOM 3226 C CA . PRO A 1 417 ? 31.782 13.847 -17.813 1.00 93.25 417 PRO A CA 1
ATOM 3227 C C . PRO A 1 417 ? 31.563 13.414 -19.261 1.00 93.25 417 PRO A C 1
ATOM 3229 O O . PRO A 1 417 ? 32.220 13.956 -20.140 1.00 93.25 417 PRO A O 1
ATOM 3232 N N . THR A 1 418 ? 30.639 12.486 -19.532 1.00 90.31 418 THR A N 1
ATOM 3233 C CA . THR A 1 418 ? 30.335 12.061 -20.914 1.00 90.31 418 THR A CA 1
ATOM 3234 C C . THR A 1 418 ? 29.771 13.209 -21.750 1.00 90.31 418 THR A C 1
ATOM 3236 O O . THR A 1 418 ? 30.241 13.437 -22.862 1.00 90.31 418 THR A O 1
ATOM 3239 N N . MET A 1 419 ? 28.846 13.998 -21.192 1.00 89.19 419 MET A N 1
ATOM 3240 C CA . MET A 1 419 ? 28.308 15.191 -21.854 1.00 89.19 419 MET A CA 1
ATOM 3241 C C . MET A 1 419 ? 29.389 16.257 -22.099 1.00 89.19 419 MET A C 1
ATOM 3243 O O . MET A 1 419 ? 29.462 16.829 -23.186 1.00 89.19 419 MET A O 1
ATOM 3247 N N . ALA A 1 420 ? 30.252 16.509 -21.113 1.00 90.44 420 ALA A N 1
ATOM 3248 C CA . ALA A 1 420 ? 31.345 17.471 -21.237 1.00 90.44 420 ALA A CA 1
ATOM 3249 C C . ALA A 1 420 ? 32.390 17.032 -22.276 1.00 90.44 420 ALA A C 1
ATOM 3251 O O . ALA A 1 420 ? 32.874 17.860 -23.046 1.00 90.44 420 ALA A O 1
ATOM 3252 N N . LEU A 1 421 ? 32.707 15.735 -22.325 1.00 88.25 421 LEU A N 1
ATOM 3253 C CA . LEU A 1 421 ? 33.651 15.161 -23.280 1.00 88.25 421 LEU A CA 1
ATOM 3254 C C . LEU A 1 421 ? 33.146 15.316 -24.720 1.00 88.25 421 LEU A C 1
ATOM 3256 O O . LEU A 1 421 ? 33.900 15.752 -25.586 1.00 88.25 421 LEU A O 1
ATOM 3260 N N . MET A 1 422 ? 31.860 15.042 -24.954 1.00 83.56 422 MET A N 1
ATOM 3261 C CA . MET A 1 422 ? 31.225 15.229 -26.261 1.00 83.56 422 MET A CA 1
ATOM 3262 C C . MET A 1 422 ? 31.315 16.691 -26.729 1.00 83.56 422 MET A C 1
ATOM 3264 O O . MET A 1 422 ? 31.709 16.962 -27.861 1.00 83.56 422 MET A O 1
ATOM 3268 N N . ILE A 1 423 ? 31.008 17.651 -25.848 1.00 86.94 423 ILE A N 1
ATOM 3269 C CA . ILE A 1 423 ? 31.109 19.087 -26.165 1.00 86.94 423 ILE A CA 1
ATOM 3270 C C . ILE A 1 423 ? 32.562 19.480 -26.461 1.00 86.94 423 ILE A C 1
ATOM 3272 O O . ILE A 1 423 ? 32.826 20.238 -27.394 1.00 86.94 423 ILE A O 1
ATOM 3276 N N . TYR A 1 424 ? 33.514 18.961 -25.684 1.00 86.81 424 TYR A N 1
ATOM 3277 C CA . TYR A 1 424 ? 34.932 19.249 -25.868 1.00 86.81 424 TYR A CA 1
ATOM 3278 C C . TYR A 1 424 ? 35.451 18.777 -27.232 1.00 86.81 424 TYR A C 1
ATOM 3280 O O . TYR A 1 424 ? 36.073 19.565 -27.947 1.00 86.81 424 TYR A O 1
ATOM 3288 N N . PHE A 1 425 ? 35.174 17.530 -27.624 1.00 79.25 425 PHE A N 1
ATOM 3289 C CA . PHE A 1 425 ? 35.624 16.999 -28.914 1.00 79.25 425 PHE A CA 1
ATOM 3290 C C . PHE A 1 425 ? 34.931 17.676 -30.100 1.00 79.25 425 PHE A C 1
ATOM 3292 O O . PHE A 1 425 ? 35.585 17.949 -31.106 1.00 79.25 425 PHE A O 1
ATOM 3299 N N . MET A 1 426 ? 33.663 18.071 -29.944 1.00 80.06 426 MET A N 1
ATOM 3300 C CA . MET A 1 426 ? 32.957 18.881 -30.942 1.00 80.06 426 MET A CA 1
ATOM 3301 C C . MET A 1 426 ? 33.634 20.244 -31.180 1.00 80.06 426 MET A C 1
ATOM 3303 O O . MET A 1 426 ? 33.679 20.724 -32.310 1.00 80.06 426 MET A O 1
ATOM 3307 N N . LEU A 1 427 ? 34.173 20.877 -30.132 1.00 80.88 427 LEU A N 1
ATOM 3308 C CA . LEU A 1 427 ? 34.840 22.181 -30.229 1.00 80.88 427 LEU A CA 1
ATOM 3309 C C . LEU A 1 427 ? 36.294 22.071 -30.706 1.00 80.88 427 LEU A C 1
ATOM 3311 O O . LEU A 1 427 ? 36.759 22.908 -31.481 1.00 80.88 427 LEU A O 1
ATOM 3315 N N . SER A 1 428 ? 37.016 21.049 -30.245 1.00 75.06 428 SER A N 1
ATOM 3316 C CA . SER A 1 428 ? 38.468 20.934 -30.415 1.00 75.06 428 SER A CA 1
ATOM 3317 C C . SER A 1 428 ? 38.899 20.575 -31.845 1.00 75.06 428 SER A C 1
ATOM 3319 O O . SER A 1 428 ? 40.052 20.816 -32.181 1.00 75.06 428 SER A O 1
ATOM 3321 N N . HIS A 1 429 ? 38.023 20.011 -32.697 1.00 68.94 429 HIS A N 1
ATOM 3322 C CA . HIS A 1 429 ? 38.332 19.495 -34.056 1.00 68.94 429 HIS A CA 1
ATOM 3323 C C . HIS A 1 429 ? 39.515 18.492 -34.139 1.00 68.94 429 HIS A C 1
ATOM 3325 O O . HIS A 1 429 ? 39.819 17.975 -35.214 1.00 68.94 429 HIS A O 1
ATOM 3331 N N . ASN A 1 430 ? 40.180 18.192 -33.021 1.00 65.31 430 ASN A N 1
ATOM 3332 C CA . ASN A 1 430 ? 41.333 17.311 -32.921 1.00 65.31 430 ASN A CA 1
ATOM 3333 C C . ASN A 1 430 ? 40.858 15.888 -32.621 1.00 65.31 430 ASN A C 1
ATOM 3335 O O . ASN A 1 430 ? 40.681 15.505 -31.464 1.00 65.31 430 ASN A O 1
ATOM 3339 N N . HIS A 1 431 ? 40.658 15.097 -33.672 1.00 64.38 431 HIS A N 1
ATOM 3340 C CA . HIS A 1 431 ? 40.415 13.662 -33.546 1.00 64.38 431 HIS A CA 1
ATOM 3341 C C . HIS A 1 431 ? 41.755 12.927 -33.538 1.00 64.38 431 HIS A C 1
ATOM 3343 O O . HIS A 1 431 ? 42.197 12.390 -34.552 1.00 64.38 431 HIS A O 1
ATOM 3349 N N . GLU A 1 432 ? 42.437 12.937 -32.393 1.00 65.06 432 GLU A N 1
ATOM 3350 C CA . GLU A 1 432 ? 43.636 12.119 -32.229 1.00 65.06 432 GLU A CA 1
ATOM 3351 C C . GLU A 1 432 ? 43.244 10.635 -32.182 1.00 65.06 432 GLU A C 1
ATOM 3353 O O . GLU A 1 432 ? 42.490 10.170 -31.318 1.00 65.06 432 GLU A O 1
ATOM 3358 N N . VAL A 1 433 ? 43.741 9.893 -33.167 1.00 66.25 433 VAL A N 1
ATOM 3359 C CA . VAL A 1 433 ? 43.527 8.455 -33.319 1.00 66.25 433 VAL A CA 1
ATOM 3360 C C . VAL A 1 433 ? 44.652 7.731 -32.575 1.00 66.25 433 VAL A C 1
ATOM 3362 O O . VAL A 1 433 ? 45.820 7.897 -32.917 1.00 66.25 433 VAL A O 1
ATOM 3365 N N . LEU A 1 434 ? 44.312 6.944 -31.546 1.00 69.12 434 LEU A N 1
ATOM 3366 C CA . LEU A 1 434 ? 45.288 6.184 -30.747 1.00 69.12 434 LEU A CA 1
ATOM 3367 C C . LEU A 1 434 ? 45.808 4.968 -31.534 1.00 69.12 434 LEU A C 1
ATOM 3369 O O . LEU A 1 434 ? 47.001 4.676 -31.533 1.00 69.12 434 LEU A O 1
ATOM 3373 N N . VAL A 1 435 ? 44.892 4.264 -32.202 1.00 74.31 435 VAL A N 1
ATOM 3374 C CA . VAL A 1 435 ? 45.134 3.119 -33.097 1.00 74.31 435 VAL A CA 1
ATOM 3375 C C . VAL A 1 435 ? 44.191 3.280 -34.292 1.00 74.31 435 VAL A C 1
ATOM 3377 O O . VAL A 1 435 ? 43.069 3.737 -34.067 1.00 74.31 435 VAL A O 1
ATOM 3380 N N . PRO A 1 436 ? 44.573 2.920 -35.536 1.00 67.88 436 PRO A N 1
ATOM 3381 C CA . PRO A 1 436 ? 43.635 2.892 -36.662 1.00 67.88 436 PRO A CA 1
ATOM 3382 C C . PRO A 1 436 ? 42.322 2.197 -36.260 1.00 67.88 436 PRO A C 1
ATOM 3384 O O . PRO A 1 436 ? 42.347 1.075 -35.757 1.00 67.88 436 PRO A O 1
ATOM 3387 N N . GLY A 1 437 ? 41.194 2.899 -36.391 1.00 67.12 437 GLY A N 1
ATOM 3388 C CA . GLY A 1 437 ? 39.863 2.438 -35.975 1.00 67.12 437 GLY A CA 1
ATOM 3389 C C . GLY A 1 437 ? 39.414 2.804 -34.549 1.00 67.12 437 GLY A C 1
ATOM 3390 O O . GLY A 1 437 ? 38.228 2.652 -34.249 1.00 67.12 437 GLY A O 1
ATOM 3391 N N . LEU A 1 438 ? 40.298 3.318 -33.677 1.00 78.06 438 LEU A N 1
ATOM 3392 C CA . LEU A 1 438 ? 39.997 3.672 -32.278 1.00 78.06 438 LEU A CA 1
ATOM 3393 C C . LEU A 1 438 ? 40.534 5.065 -31.889 1.00 78.06 438 LEU A C 1
ATOM 3395 O O . LEU A 1 438 ? 41.735 5.269 -31.691 1.00 78.06 438 LEU A O 1
ATOM 3399 N N . SER A 1 439 ? 39.619 6.022 -31.715 1.00 83.38 439 SER A N 1
ATOM 3400 C CA . SER A 1 439 ? 39.910 7.353 -31.169 1.00 83.38 439 SER A CA 1
ATOM 3401 C C . SER A 1 439 ? 39.896 7.359 -29.637 1.00 83.38 439 SER A C 1
ATOM 3403 O O . SER A 1 439 ? 39.198 6.564 -28.998 1.00 83.38 439 SER A O 1
ATOM 3405 N N . TYR A 1 440 ? 40.639 8.295 -29.035 1.00 82.94 440 TYR A N 1
ATOM 3406 C CA . TYR A 1 440 ? 40.606 8.514 -27.583 1.00 82.94 440 TYR A CA 1
ATOM 3407 C C . TYR A 1 440 ? 39.202 8.865 -27.077 1.00 82.94 440 TYR A C 1
ATOM 3409 O O . TYR A 1 440 ? 38.804 8.417 -26.004 1.00 82.94 440 TYR A O 1
ATOM 3417 N N . GLU A 1 441 ? 38.438 9.615 -27.872 1.00 83.44 441 GLU A N 1
ATOM 3418 C CA . GLU A 1 441 ? 37.048 9.975 -27.592 1.00 83.44 441 GLU A CA 1
ATOM 3419 C C . GLU A 1 441 ? 36.177 8.734 -27.345 1.00 83.44 441 GLU A C 1
ATOM 3421 O O . GLU A 1 441 ? 35.623 8.569 -26.256 1.00 83.44 441 GLU A O 1
ATOM 3426 N N . ASN A 1 442 ? 36.122 7.818 -28.316 1.00 86.12 442 ASN A N 1
ATOM 3427 C CA . ASN A 1 442 ? 35.265 6.635 -28.241 1.00 86.12 442 ASN A CA 1
ATOM 3428 C C . ASN A 1 442 ? 35.686 5.677 -27.114 1.00 86.12 442 ASN A C 1
ATOM 3430 O O . ASN A 1 442 ? 34.830 5.079 -26.460 1.00 86.12 442 ASN A O 1
ATOM 3434 N N . LEU A 1 443 ? 36.992 5.549 -26.848 1.00 87.56 443 LEU A N 1
ATOM 3435 C CA . LEU A 1 443 ? 37.494 4.716 -25.754 1.00 87.56 443 LEU A CA 1
ATOM 3436 C C . LEU A 1 443 ? 37.075 5.270 -24.383 1.00 87.56 443 LEU A C 1
ATOM 3438 O O . LEU A 1 443 ? 36.619 4.517 -23.521 1.00 87.56 443 LEU A O 1
ATOM 3442 N N . ILE A 1 444 ? 37.205 6.583 -24.180 1.00 90.06 444 ILE A N 1
ATOM 3443 C CA . ILE A 1 444 ? 36.832 7.238 -22.921 1.00 90.06 444 ILE A CA 1
ATOM 3444 C C . ILE A 1 444 ? 35.311 7.184 -22.720 1.00 90.06 444 ILE A C 1
ATOM 3446 O O . ILE A 1 444 ? 34.856 6.847 -21.624 1.00 90.06 444 ILE A O 1
ATOM 3450 N N . LEU A 1 445 ? 34.521 7.437 -23.772 1.00 90.56 445 LEU A N 1
ATOM 3451 C CA . LEU A 1 445 ? 33.061 7.316 -23.720 1.00 90.56 445 LEU A CA 1
ATOM 3452 C C . LEU A 1 445 ? 32.616 5.887 -23.388 1.00 90.56 445 LEU A C 1
ATOM 3454 O O . LEU A 1 445 ? 31.758 5.710 -22.526 1.00 90.56 445 LEU A O 1
ATOM 3458 N N . PHE A 1 446 ? 33.234 4.863 -23.985 1.00 92.56 446 PHE A N 1
ATOM 3459 C CA . PHE A 1 446 ? 32.945 3.462 -23.666 1.00 92.56 446 PHE A CA 1
ATOM 3460 C C . PHE A 1 446 ? 33.213 3.133 -22.188 1.00 92.56 446 PHE A C 1
ATOM 3462 O O . PHE A 1 446 ? 32.373 2.520 -21.518 1.00 92.56 446 PHE A O 1
ATOM 3469 N N . ILE A 1 447 ? 34.355 3.576 -21.649 1.00 93.50 447 ILE A N 1
ATOM 3470 C CA . ILE A 1 447 ? 34.732 3.345 -20.246 1.00 93.50 447 ILE A CA 1
ATOM 3471 C C . ILE A 1 447 ? 33.761 4.044 -19.287 1.00 93.50 447 ILE A C 1
ATOM 3473 O O . ILE A 1 447 ? 33.377 3.456 -18.279 1.00 93.50 447 ILE A O 1
ATOM 3477 N N . LEU A 1 448 ? 33.335 5.271 -19.593 1.00 92.56 448 LEU A N 1
ATOM 3478 C CA . LEU A 1 448 ? 32.388 6.022 -18.763 1.00 92.56 448 LEU A CA 1
ATOM 3479 C C . LEU A 1 448 ? 30.953 5.482 -18.866 1.00 92.56 448 LEU A C 1
ATOM 3481 O O . LEU A 1 448 ? 30.225 5.476 -17.873 1.00 92.56 448 LEU A O 1
ATOM 3485 N N . ALA A 1 449 ? 30.538 5.012 -20.045 1.00 93.94 449 ALA A N 1
ATOM 3486 C CA . ALA A 1 449 ? 29.175 4.543 -20.281 1.00 93.94 449 ALA A CA 1
ATOM 3487 C C . ALA A 1 449 ? 28.895 3.167 -19.662 1.00 93.94 449 ALA A C 1
ATOM 3489 O O . ALA A 1 449 ? 27.794 2.914 -19.168 1.00 93.94 449 ALA A O 1
ATOM 3490 N N . THR A 1 450 ? 29.894 2.282 -19.643 1.00 94.88 450 THR A N 1
ATOM 3491 C CA . THR A 1 450 ? 29.743 0.885 -19.205 1.00 94.88 450 THR A CA 1
ATOM 3492 C C . THR A 1 450 ? 29.274 0.745 -17.742 1.00 94.88 450 THR A C 1
ATOM 3494 O O . THR A 1 450 ? 28.290 0.037 -17.502 1.00 94.88 450 THR A O 1
ATOM 3497 N N . PRO A 1 451 ? 29.870 1.432 -16.743 1.00 94.25 451 PRO A N 1
ATOM 3498 C CA . PRO A 1 451 ? 29.397 1.372 -15.360 1.00 94.25 451 PRO A CA 1
ATOM 3499 C C . PRO A 1 451 ? 27.964 1.879 -15.205 1.00 94.25 451 PRO A C 1
ATOM 3501 O O . PRO A 1 451 ? 27.181 1.285 -14.466 1.00 94.25 451 PRO A O 1
ATOM 3504 N N . VAL A 1 452 ? 27.589 2.948 -15.912 1.00 94.25 452 VAL A N 1
ATOM 3505 C CA . VAL A 1 452 ? 26.230 3.502 -15.825 1.00 94.25 452 VAL A CA 1
ATOM 3506 C C . VAL A 1 452 ? 25.215 2.540 -16.423 1.00 94.25 452 VAL A C 1
ATOM 3508 O O . VAL A 1 452 ? 24.180 2.298 -15.805 1.00 94.25 452 VAL A O 1
ATOM 3511 N N . GLN A 1 453 ? 25.537 1.934 -17.567 1.00 95.31 453 GLN A N 1
ATOM 3512 C CA . GLN A 1 453 ? 24.653 0.995 -18.245 1.00 95.31 453 GLN A CA 1
ATOM 3513 C C . GLN A 1 453 ? 24.360 -0.240 -17.388 1.00 95.31 453 GLN A C 1
ATOM 3515 O O . GLN A 1 453 ? 23.201 -0.625 -17.245 1.00 95.31 453 GLN A O 1
ATOM 3520 N N . PHE A 1 454 ? 25.382 -0.849 -16.781 1.00 94.56 454 PHE A N 1
ATOM 3521 C CA . PHE A 1 454 ? 25.198 -2.090 -16.026 1.00 94.56 454 PHE A CA 1
ATOM 3522 C C . PHE A 1 454 ? 24.873 -1.867 -14.548 1.00 94.56 454 PHE A C 1
ATOM 3524 O O . PHE A 1 454 ? 23.953 -2.500 -14.043 1.00 94.56 454 PHE A O 1
ATOM 3531 N N . LEU A 1 455 ? 25.579 -0.975 -13.845 1.00 93.06 455 LEU A N 1
ATOM 3532 C CA . LEU A 1 455 ? 25.366 -0.744 -12.408 1.00 93.06 455 LEU A CA 1
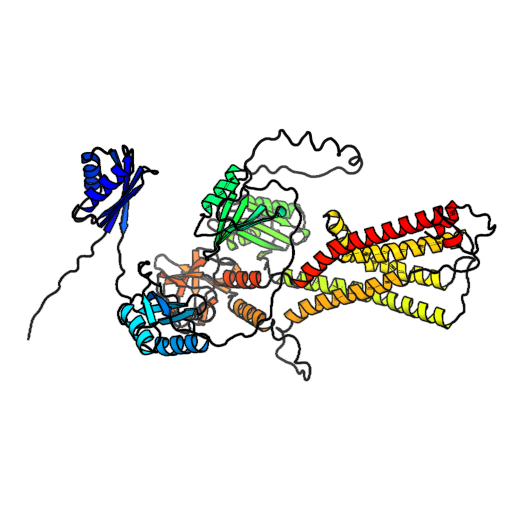ATOM 3533 C C . LEU A 1 455 ? 24.229 0.253 -12.162 1.00 93.06 455 LEU A C 1
ATOM 3535 O O . LEU A 1 455 ? 23.353 -0.001 -11.334 1.00 93.06 455 LEU A O 1
ATOM 3539 N N . GLY A 1 456 ? 24.212 1.364 -12.904 1.00 88.88 456 GLY A N 1
ATOM 3540 C CA . GLY A 1 456 ? 23.136 2.359 -12.838 1.00 88.88 456 GLY A CA 1
ATOM 3541 C C . GLY A 1 456 ? 21.819 1.830 -13.411 1.00 88.88 456 GLY A C 1
ATOM 3542 O O . GLY A 1 456 ? 20.760 2.027 -12.816 1.00 88.88 456 GLY A O 1
ATOM 3543 N N . GLY A 1 457 ? 21.891 1.090 -14.521 1.00 91.56 457 GLY A N 1
ATOM 3544 C CA . GLY A 1 457 ? 20.749 0.453 -15.178 1.00 91.56 457 GLY A CA 1
ATOM 3545 C C . GLY A 1 457 ? 20.217 -0.803 -14.476 1.00 91.56 457 GLY A C 1
ATOM 3546 O O . GLY A 1 457 ? 19.089 -1.211 -14.749 1.00 91.56 457 GLY A O 1
ATOM 3547 N N . TYR A 1 458 ? 20.966 -1.416 -13.548 1.00 92.44 458 TYR A N 1
ATOM 3548 C CA . TYR A 1 458 ? 20.582 -2.684 -12.902 1.00 92.44 458 TYR A CA 1
ATOM 3549 C C . TYR A 1 458 ? 19.144 -2.707 -12.343 1.00 92.44 458 TYR A C 1
ATOM 3551 O O . TYR A 1 458 ? 18.411 -3.659 -12.629 1.00 92.44 458 TYR A O 1
ATOM 3559 N N . PRO A 1 459 ? 18.674 -1.681 -11.598 1.00 89.50 459 PRO A N 1
ATOM 3560 C CA . PRO A 1 459 ? 17.307 -1.672 -11.081 1.00 89.50 459 PRO A CA 1
ATOM 3561 C C . PRO A 1 459 ? 16.247 -1.713 -12.184 1.00 89.50 459 PRO A C 1
ATOM 3563 O O . PRO A 1 459 ? 15.206 -2.343 -12.001 1.00 89.50 459 PRO A O 1
ATOM 3566 N N . PHE A 1 460 ? 16.518 -1.067 -13.318 1.00 91.44 460 PHE A N 1
ATOM 3567 C CA . PHE A 1 460 ? 15.615 -1.002 -14.461 1.00 91.44 460 PHE A CA 1
ATOM 3568 C C . PHE A 1 460 ? 15.573 -2.339 -15.212 1.00 91.44 460 PHE A C 1
ATOM 3570 O O . PHE A 1 460 ? 14.484 -2.821 -15.518 1.00 91.44 460 PHE A O 1
ATOM 3577 N N . TYR A 1 461 ? 16.721 -3.004 -15.404 1.00 92.12 461 TYR A N 1
ATOM 3578 C CA . TYR A 1 461 ? 16.783 -4.351 -15.993 1.00 92.12 461 TYR A CA 1
ATOM 3579 C C . TYR A 1 461 ? 15.935 -5.366 -15.219 1.00 92.12 461 TYR A C 1
ATOM 3581 O O . TYR A 1 461 ? 15.172 -6.122 -15.819 1.00 92.12 461 TYR A O 1
ATOM 3589 N N . VAL A 1 462 ? 16.036 -5.379 -13.884 1.00 89.81 462 VAL A N 1
ATOM 3590 C CA . VAL A 1 462 ? 15.286 -6.332 -13.047 1.00 89.81 462 VAL A CA 1
ATOM 3591 C C . VAL A 1 462 ? 13.777 -6.125 -13.188 1.00 89.81 462 VAL A C 1
ATOM 3593 O O . VAL A 1 462 ? 13.028 -7.101 -13.267 1.00 89.81 462 VAL A O 1
ATOM 3596 N N . VAL A 1 463 ? 13.315 -4.873 -13.221 1.00 87.19 463 VAL A N 1
ATOM 3597 C CA . VAL A 1 463 ? 11.885 -4.556 -13.355 1.00 87.19 463 VAL A CA 1
ATOM 3598 C C . VAL A 1 463 ? 11.387 -4.858 -14.770 1.00 87.19 463 VAL A C 1
ATOM 3600 O O . VAL A 1 463 ? 10.358 -5.519 -14.918 1.00 87.19 463 VAL A O 1
ATOM 3603 N N . ALA A 1 464 ? 12.141 -4.466 -15.799 1.00 89.69 464 ALA A N 1
ATOM 3604 C CA . ALA A 1 464 ? 11.814 -4.742 -17.196 1.00 89.69 464 ALA A CA 1
ATOM 3605 C C . ALA A 1 464 ? 11.713 -6.250 -17.477 1.00 89.69 464 ALA A C 1
ATOM 3607 O O . ALA A 1 464 ? 10.744 -6.709 -18.083 1.00 89.69 464 ALA A O 1
ATOM 3608 N N . TRP A 1 465 ? 12.663 -7.044 -16.973 1.00 90.06 465 TRP A N 1
ATOM 3609 C CA . TRP A 1 465 ? 12.657 -8.498 -17.144 1.00 90.06 465 TRP A CA 1
ATOM 3610 C C . TRP A 1 465 ? 11.457 -9.165 -16.464 1.00 90.06 465 TRP A C 1
ATOM 3612 O O . TRP A 1 465 ? 10.821 -10.054 -17.034 1.00 90.06 465 TRP A O 1
ATOM 3622 N N . LYS A 1 466 ? 11.105 -8.717 -15.251 1.00 85.81 466 LYS A N 1
ATOM 3623 C CA . LYS A 1 466 ? 9.901 -9.191 -14.555 1.00 85.81 466 LYS A CA 1
ATOM 3624 C C . LYS A 1 466 ? 8.635 -8.867 -15.351 1.00 85.81 466 LYS A C 1
ATOM 3626 O O . LYS A 1 466 ? 7.797 -9.749 -15.506 1.00 85.81 466 LYS A O 1
ATOM 3631 N N . ALA A 1 467 ? 8.511 -7.648 -15.880 1.00 84.56 467 ALA A N 1
ATOM 3632 C CA . ALA A 1 467 ? 7.358 -7.239 -16.685 1.00 84.56 467 ALA A CA 1
ATOM 3633 C C . ALA A 1 467 ? 7.198 -8.119 -17.938 1.00 84.56 467 ALA A C 1
ATOM 3635 O O . ALA A 1 467 ? 6.130 -8.698 -18.152 1.00 84.56 467 ALA A O 1
ATOM 3636 N N . LEU A 1 468 ? 8.290 -8.323 -18.683 1.00 86.31 468 LEU A N 1
ATOM 3637 C CA . LEU A 1 468 ? 8.310 -9.180 -19.870 1.00 86.31 468 LEU A CA 1
ATOM 3638 C C . LEU A 1 468 ? 7.917 -10.627 -19.555 1.00 86.31 468 LEU A C 1
ATOM 3640 O O . LEU A 1 468 ? 7.133 -11.222 -20.292 1.00 86.31 468 LEU A O 1
ATOM 3644 N N . LYS A 1 469 ? 8.388 -11.187 -18.431 1.00 86.44 469 LYS A N 1
ATOM 3645 C CA . LYS A 1 469 ? 8.015 -12.546 -18.000 1.00 86.44 469 LYS A CA 1
ATOM 3646 C C . LYS A 1 469 ? 6.510 -12.694 -17.748 1.00 86.44 469 LYS A C 1
ATOM 3648 O O . LYS A 1 469 ? 5.962 -13.776 -17.945 1.00 86.44 469 LYS A O 1
ATOM 3653 N N . HIS A 1 470 ? 5.845 -11.625 -17.321 1.00 80.88 470 HIS A N 1
ATOM 3654 C CA . HIS A 1 470 ? 4.399 -11.597 -17.106 1.00 80.88 470 HIS A CA 1
ATOM 3655 C C . HIS A 1 470 ? 3.595 -11.258 -18.372 1.00 80.88 470 HIS A C 1
ATOM 3657 O O . HIS A 1 470 ? 2.374 -11.152 -18.296 1.00 80.88 470 HIS A O 1
ATOM 3663 N N . GLY A 1 471 ? 4.248 -11.114 -19.530 1.00 81.38 471 GLY A N 1
ATOM 3664 C CA . GLY A 1 471 ? 3.583 -10.805 -20.796 1.00 81.38 471 GLY A CA 1
ATOM 3665 C C . GLY A 1 471 ? 3.066 -9.368 -20.886 1.00 81.38 471 GLY A C 1
ATOM 3666 O O . GLY A 1 471 ? 2.176 -9.103 -21.688 1.00 81.38 471 GLY A O 1
ATOM 3667 N N . ASN A 1 472 ? 3.597 -8.449 -20.072 1.00 78.75 472 ASN A N 1
ATOM 3668 C CA . ASN A 1 472 ? 3.236 -7.034 -20.109 1.00 78.75 472 ASN A CA 1
ATOM 3669 C C . ASN A 1 472 ? 4.464 -6.163 -20.424 1.00 78.75 472 ASN A C 1
ATOM 3671 O O . ASN A 1 472 ? 5.560 -6.421 -19.925 1.00 78.75 472 ASN A O 1
ATOM 3675 N N . ALA A 1 473 ? 4.284 -5.110 -21.222 1.00 83.50 473 ALA A N 1
ATOM 3676 C CA . ALA A 1 473 ? 5.329 -4.128 -21.496 1.00 83.50 473 ALA A CA 1
ATOM 3677 C C . ALA A 1 473 ? 5.104 -2.885 -20.627 1.00 83.50 473 ALA A C 1
ATOM 3679 O O . ALA A 1 473 ? 4.038 -2.281 -20.663 1.00 83.50 473 ALA A O 1
ATOM 3680 N N . ASN A 1 474 ? 6.107 -2.521 -19.829 1.00 85.69 474 ASN A N 1
ATOM 3681 C CA . ASN A 1 474 ? 6.069 -1.329 -18.979 1.00 85.69 474 ASN A CA 1
ATOM 3682 C C . ASN A 1 474 ? 7.014 -0.237 -19.518 1.00 85.69 474 ASN A C 1
ATOM 3684 O O . ASN A 1 474 ? 7.855 -0.521 -20.372 1.00 85.69 474 ASN A O 1
ATOM 3688 N N . MET A 1 475 ? 6.939 0.989 -18.989 1.00 85.31 475 MET A N 1
ATOM 3689 C CA . MET A 1 475 ? 7.852 2.092 -19.321 1.00 85.31 475 MET A CA 1
ATOM 3690 C C . MET A 1 475 ? 9.326 1.676 -19.174 1.00 85.31 475 MET A C 1
ATOM 3692 O O . MET A 1 475 ? 10.144 1.988 -20.035 1.00 85.31 475 MET A O 1
ATOM 3696 N N . ASP A 1 476 ? 9.652 0.883 -18.147 1.00 89.38 476 ASP A N 1
ATOM 3697 C CA . ASP A 1 476 ? 11.006 0.355 -17.928 1.00 89.38 476 ASP A CA 1
ATOM 3698 C C . ASP A 1 476 ? 11.496 -0.548 -19.070 1.00 89.38 476 ASP A C 1
ATOM 3700 O O . ASP A 1 476 ? 12.687 -0.571 -19.368 1.00 89.38 476 ASP A O 1
ATOM 3704 N N . VAL A 1 477 ? 10.595 -1.266 -19.749 1.00 90.75 477 VAL A N 1
ATOM 3705 C CA . VAL A 1 477 ? 10.951 -2.120 -20.893 1.00 90.75 477 VAL A CA 1
ATOM 3706 C C . VAL A 1 477 ? 11.402 -1.267 -22.074 1.00 90.75 477 VAL A C 1
ATOM 3708 O O . VAL A 1 477 ? 12.414 -1.585 -22.694 1.00 90.75 477 VAL A O 1
ATOM 3711 N N . LEU A 1 478 ? 10.697 -0.165 -22.351 1.00 88.56 478 LEU A N 1
ATOM 3712 C CA . LEU A 1 478 ? 11.068 0.770 -23.416 1.00 88.56 478 LEU A CA 1
ATOM 3713 C C . LEU A 1 478 ? 12.455 1.364 -23.168 1.00 88.56 478 LEU A C 1
ATOM 3715 O O . LEU A 1 478 ? 13.305 1.372 -24.055 1.00 88.56 478 LEU A O 1
ATOM 3719 N N . ILE A 1 479 ? 12.663 1.851 -21.944 1.00 90.88 479 ILE A N 1
ATOM 3720 C CA . ILE A 1 479 ? 13.907 2.498 -21.529 1.00 90.88 479 ILE A CA 1
ATOM 3721 C C . ILE A 1 479 ? 15.064 1.520 -21.673 1.00 90.88 479 ILE A C 1
ATOM 3723 O O . ILE A 1 479 ? 16.094 1.867 -22.249 1.00 90.88 479 ILE A O 1
ATOM 3727 N N . MET A 1 480 ? 14.884 0.292 -21.184 1.00 92.75 480 MET A N 1
ATOM 3728 C CA . MET A 1 480 ? 15.945 -0.697 -21.248 1.00 92.75 480 MET A CA 1
ATOM 3729 C C . MET A 1 480 ? 16.246 -1.147 -22.667 1.00 92.75 480 MET A C 1
ATOM 3731 O O . MET A 1 480 ? 17.410 -1.266 -23.026 1.00 92.75 480 MET A O 1
ATOM 3735 N N . LEU A 1 481 ? 15.224 -1.329 -23.500 1.00 92.44 481 LEU A N 1
ATOM 3736 C CA . LEU A 1 481 ? 15.420 -1.663 -24.904 1.00 92.44 481 LEU A CA 1
ATOM 3737 C C . LEU A 1 481 ? 16.223 -0.565 -25.622 1.00 92.44 481 LEU A C 1
ATOM 3739 O O . LEU A 1 481 ? 17.204 -0.875 -26.292 1.00 92.44 481 LEU A O 1
ATOM 3743 N N . ALA A 1 482 ? 15.876 0.711 -25.428 1.00 92.62 482 ALA A N 1
ATOM 3744 C CA . ALA A 1 482 ? 16.571 1.829 -26.066 1.00 92.62 482 ALA A CA 1
ATOM 3745 C C . ALA A 1 482 ? 18.046 1.940 -25.634 1.00 92.62 482 ALA A C 1
ATOM 3747 O O . ALA A 1 482 ? 18.936 2.033 -26.481 1.00 92.62 482 ALA A O 1
ATOM 3748 N N . THR A 1 483 ? 18.326 1.892 -24.327 1.00 95.00 483 THR A N 1
ATOM 3749 C CA . THR A 1 483 ? 19.698 2.033 -23.811 1.00 95.00 483 THR A CA 1
ATOM 3750 C C . THR A 1 483 ? 20.564 0.818 -24.136 1.00 95.00 483 THR A C 1
ATOM 3752 O O . THR A 1 483 ? 21.734 0.979 -24.481 1.00 95.00 483 THR A O 1
ATOM 3755 N N . SER A 1 484 ? 20.007 -0.398 -24.077 1.00 95.19 484 SER A N 1
ATOM 3756 C CA . SER A 1 484 ? 20.720 -1.618 -24.468 1.00 95.19 484 SER A CA 1
ATOM 3757 C C . SER A 1 484 ? 21.043 -1.636 -25.960 1.00 95.19 484 SER A C 1
ATOM 3759 O O . SER A 1 484 ? 22.172 -1.972 -26.303 1.00 95.19 484 SER A O 1
ATOM 3761 N N . ILE A 1 485 ? 20.110 -1.248 -26.840 1.00 93.88 485 ILE A N 1
ATOM 3762 C CA . ILE A 1 485 ? 20.366 -1.197 -28.289 1.00 93.88 485 ILE A CA 1
ATOM 3763 C C . ILE A 1 485 ? 21.450 -0.170 -28.610 1.00 93.88 485 ILE A C 1
ATOM 3765 O O . ILE A 1 485 ? 22.405 -0.512 -29.302 1.00 93.88 485 ILE A O 1
ATOM 3769 N N . ALA A 1 486 ? 21.353 1.050 -28.069 1.00 94.06 486 ALA A N 1
ATOM 3770 C CA . ALA A 1 486 ? 22.353 2.094 -28.300 1.00 94.06 486 ALA A CA 1
ATOM 3771 C C . ALA A 1 486 ? 23.755 1.654 -27.848 1.00 94.06 486 ALA A C 1
ATOM 3773 O O . ALA A 1 486 ? 24.734 1.829 -28.578 1.00 94.06 486 ALA A O 1
ATOM 3774 N N . TYR A 1 487 ? 23.851 1.026 -26.672 1.00 95.12 487 TYR A N 1
ATOM 3775 C CA . TYR A 1 487 ? 25.118 0.527 -26.145 1.00 95.12 487 TYR A CA 1
ATOM 3776 C C . TYR A 1 487 ? 25.675 -0.635 -26.981 1.00 95.12 487 TYR A C 1
ATOM 3778 O O . TYR A 1 487 ? 26.826 -0.576 -27.403 1.00 95.12 487 TYR A O 1
ATOM 3786 N N . ILE A 1 488 ? 24.862 -1.660 -27.270 1.00 95.12 488 ILE A N 1
ATOM 3787 C CA . ILE A 1 488 ? 25.288 -2.840 -28.043 1.00 95.12 488 ILE A CA 1
ATOM 3788 C C . ILE A 1 488 ? 25.715 -2.438 -29.454 1.00 95.12 488 ILE A C 1
ATOM 3790 O O . ILE A 1 488 ? 26.779 -2.862 -29.896 1.00 95.12 488 ILE A O 1
ATOM 3794 N N . TYR A 1 489 ? 24.936 -1.593 -30.135 1.00 92.31 489 TYR A N 1
ATOM 3795 C CA . TYR A 1 489 ? 25.295 -1.062 -31.450 1.00 92.31 489 TYR A CA 1
ATOM 3796 C C . TYR A 1 489 ? 26.661 -0.371 -31.404 1.00 92.31 489 TYR A C 1
ATOM 3798 O O . TYR A 1 489 ? 27.559 -0.708 -32.172 1.00 92.31 489 TYR A O 1
ATOM 3806 N N . SER A 1 490 ? 26.849 0.539 -30.446 1.00 93.31 490 SER A N 1
ATOM 3807 C CA . SER A 1 490 ? 28.093 1.298 -30.300 1.00 93.31 490 SER A CA 1
ATOM 3808 C C . SER A 1 490 ? 29.288 0.391 -30.016 1.00 93.31 490 SER A C 1
ATOM 3810 O O . SER A 1 490 ? 30.361 0.592 -30.576 1.00 93.31 490 SER A O 1
ATOM 3812 N N . THR A 1 491 ? 29.107 -0.641 -29.188 1.00 91.38 491 THR A N 1
ATOM 3813 C CA . THR A 1 491 ? 30.145 -1.639 -28.908 1.00 91.38 491 THR A CA 1
ATOM 3814 C C . THR A 1 491 ? 30.474 -2.484 -30.135 1.00 91.38 491 THR A C 1
ATOM 3816 O O . THR A 1 491 ? 31.651 -2.687 -30.414 1.00 91.38 491 THR A O 1
ATOM 3819 N N . ILE A 1 492 ? 29.474 -2.950 -30.889 1.00 91.06 492 ILE A N 1
ATOM 3820 C CA . ILE A 1 492 ? 29.695 -3.746 -32.104 1.00 91.06 492 ILE A CA 1
ATOM 3821 C C . ILE A 1 492 ? 30.450 -2.925 -33.147 1.00 91.06 492 ILE A C 1
ATOM 3823 O O . ILE A 1 492 ? 31.447 -3.407 -33.676 1.00 91.06 492 ILE A O 1
ATOM 3827 N N . VAL A 1 493 ? 30.022 -1.687 -33.402 1.00 87.19 493 VAL A N 1
ATOM 3828 C CA . VAL A 1 493 ? 30.673 -0.805 -34.378 1.00 87.19 493 VAL A CA 1
ATOM 3829 C C . VAL A 1 493 ? 32.109 -0.494 -33.958 1.00 87.19 493 VAL A C 1
ATOM 3831 O O . VAL A 1 493 ? 33.012 -0.618 -34.777 1.00 87.19 493 VAL A O 1
ATOM 3834 N N . LEU A 1 494 ? 32.347 -0.179 -32.680 1.00 87.19 494 LEU A N 1
ATOM 3835 C CA . LEU A 1 494 ? 33.694 0.067 -32.153 1.00 87.19 494 LEU A CA 1
ATOM 3836 C C . LEU A 1 494 ? 34.619 -1.147 -32.331 1.00 87.19 494 LEU A C 1
ATOM 3838 O O . LEU A 1 494 ? 35.781 -1.000 -32.706 1.00 87.19 494 LEU A O 1
ATOM 3842 N N . ILE A 1 495 ? 34.112 -2.351 -32.050 1.00 88.06 495 ILE A N 1
ATOM 3843 C CA . ILE A 1 495 ? 34.868 -3.598 -32.210 1.00 88.06 495 ILE A CA 1
ATOM 3844 C C . ILE A 1 495 ? 35.131 -3.871 -33.696 1.00 88.06 495 ILE A C 1
ATOM 3846 O O . ILE A 1 495 ? 36.250 -4.229 -34.060 1.00 88.06 495 ILE A O 1
ATOM 3850 N N . ALA A 1 496 ? 34.132 -3.680 -34.559 1.00 85.38 496 ALA A N 1
ATOM 3851 C CA . ALA A 1 496 ? 34.253 -3.901 -35.995 1.00 85.38 496 ALA A CA 1
ATOM 3852 C C . ALA A 1 496 ? 35.294 -2.968 -36.631 1.00 85.38 496 ALA A C 1
ATOM 3854 O O . ALA A 1 496 ? 36.193 -3.452 -37.317 1.00 85.38 496 ALA A O 1
ATOM 3855 N N . THR A 1 497 ? 35.250 -1.660 -36.350 1.00 82.38 497 THR A N 1
ATOM 3856 C CA . THR A 1 497 ? 36.233 -0.703 -36.891 1.00 82.38 497 THR A CA 1
ATOM 3857 C C . THR A 1 497 ? 37.632 -0.918 -36.330 1.00 82.38 497 THR A C 1
ATOM 3859 O O . THR A 1 497 ? 38.612 -0.686 -37.034 1.00 82.38 497 THR A O 1
ATOM 3862 N N . PHE A 1 498 ? 37.744 -1.400 -35.088 1.00 83.62 498 PHE A N 1
ATOM 3863 C CA . PHE A 1 498 ? 39.026 -1.793 -34.508 1.00 83.62 498 PHE A CA 1
ATOM 3864 C C . PHE A 1 498 ? 39.656 -2.977 -35.258 1.00 83.62 498 PHE A C 1
ATOM 3866 O O . PHE A 1 498 ? 40.855 -2.959 -35.534 1.00 83.62 498 PHE A O 1
ATOM 3873 N N . PHE A 1 499 ? 38.862 -3.987 -35.634 1.00 85.06 499 PHE A N 1
ATOM 3874 C CA . PHE A 1 499 ? 39.353 -5.118 -36.428 1.00 85.06 499 PHE A CA 1
ATOM 3875 C C . PHE A 1 499 ? 39.632 -4.752 -37.891 1.00 85.06 499 PHE A C 1
ATOM 3877 O O . PHE A 1 499 ? 40.594 -5.261 -38.463 1.00 85.06 499 PHE A O 1
ATOM 3884 N N . LEU A 1 500 ? 38.821 -3.871 -38.484 1.00 81.69 500 LEU A N 1
ATOM 3885 C CA . LEU A 1 500 ? 38.969 -3.415 -39.871 1.00 81.69 500 LEU A CA 1
ATOM 3886 C C . LEU A 1 500 ? 40.056 -2.339 -40.052 1.00 81.69 500 LEU A C 1
ATOM 3888 O O . LEU A 1 500 ? 40.405 -2.024 -41.185 1.00 81.69 500 LEU A O 1
ATOM 3892 N N . GLN A 1 501 ? 40.614 -1.804 -38.957 1.00 79.31 501 GLN A N 1
ATOM 3893 C CA . GLN A 1 501 ? 41.666 -0.776 -38.954 1.00 79.31 501 GLN A CA 1
ATOM 3894 C C . GLN A 1 501 ? 41.346 0.433 -39.851 1.00 79.31 501 GLN A C 1
ATOM 3896 O O . GLN A 1 501 ? 42.218 0.966 -40.541 1.00 79.31 501 GLN A O 1
ATOM 3901 N N . GLU A 1 502 ? 40.091 0.884 -39.844 1.00 74.69 502 GLU A N 1
ATOM 3902 C CA . GLU A 1 502 ? 39.663 2.017 -40.666 1.00 74.69 502 GLU A CA 1
ATOM 3903 C C . GLU A 1 502 ? 40.342 3.329 -40.236 1.00 74.69 502 GLU A C 1
ATOM 3905 O O . GLU A 1 502 ? 40.578 3.590 -39.055 1.00 74.69 502 GLU A O 1
ATOM 3910 N N . ALA A 1 503 ? 40.655 4.193 -41.207 1.00 65.38 503 ALA A N 1
ATOM 3911 C CA . ALA A 1 503 ? 41.382 5.442 -40.960 1.00 65.38 503 ALA A CA 1
ATOM 3912 C C . ALA A 1 503 ? 40.567 6.486 -40.168 1.00 65.38 503 ALA A C 1
ATOM 3914 O O . ALA A 1 503 ? 41.139 7.419 -39.607 1.00 65.38 503 ALA A O 1
ATOM 3915 N N . THR A 1 504 ? 39.242 6.335 -40.112 1.00 70.25 504 THR A N 1
ATOM 3916 C CA . THR A 1 504 ? 38.319 7.252 -39.434 1.00 70.25 504 THR A CA 1
ATOM 3917 C C . THR A 1 504 ? 37.588 6.549 -38.302 1.00 70.25 504 THR A C 1
ATOM 3919 O O . THR A 1 504 ? 37.124 5.424 -38.461 1.00 70.25 504 THR A O 1
ATOM 3922 N N . SER A 1 505 ? 37.441 7.221 -37.160 1.00 69.44 505 SER A N 1
ATOM 3923 C CA . SER A 1 505 ? 36.670 6.687 -36.038 1.00 69.44 505 SER A CA 1
ATOM 3924 C C . SER A 1 505 ? 35.168 6.673 -36.347 1.00 69.44 505 SER A C 1
ATOM 3926 O O . SER A 1 505 ? 34.651 7.676 -36.851 1.00 69.44 505 SER A O 1
ATOM 3928 N N . PRO A 1 506 ? 34.443 5.596 -35.997 1.00 77.69 506 PRO A N 1
ATOM 3929 C CA . PRO A 1 506 ? 33.007 5.530 -36.218 1.00 77.69 506 PRO A CA 1
ATOM 3930 C C . PRO A 1 506 ? 32.250 6.484 -35.296 1.00 77.69 506 PRO A C 1
ATOM 3932 O O . PRO A 1 506 ? 32.688 6.788 -34.181 1.00 77.69 506 PRO A O 1
ATOM 3935 N N . LYS A 1 507 ? 31.059 6.887 -35.743 1.00 80.88 507 LYS A N 1
ATOM 3936 C CA . LYS A 1 507 ? 30.080 7.574 -34.898 1.00 80.88 507 LYS A CA 1
ATOM 3937 C C . LYS A 1 507 ? 29.427 6.550 -33.972 1.00 80.88 507 LYS A C 1
ATOM 3939 O O . LYS A 1 507 ? 28.781 5.614 -34.442 1.00 80.88 507 LYS A O 1
ATOM 3944 N N . THR A 1 508 ? 29.615 6.724 -32.670 1.00 88.69 508 THR A N 1
ATOM 3945 C CA . THR A 1 508 ? 29.033 5.872 -31.627 1.00 88.69 508 THR A CA 1
ATOM 3946 C C . THR A 1 508 ? 27.958 6.639 -30.852 1.00 88.69 508 THR A C 1
ATOM 3948 O O . THR A 1 508 ? 27.880 7.858 -30.959 1.00 88.69 508 THR A O 1
ATOM 3951 N N . PHE A 1 509 ? 27.117 5.917 -30.108 1.00 91.12 509 PHE A N 1
ATOM 3952 C CA . PHE A 1 509 ? 26.030 6.451 -29.276 1.00 91.12 509 PHE A CA 1
ATOM 3953 C C . PHE A 1 509 ? 26.254 6.143 -27.782 1.00 91.12 509 PHE A C 1
ATOM 3955 O O . PHE A 1 509 ? 25.318 5.819 -27.041 1.00 91.12 509 PHE A O 1
ATOM 3962 N N . PHE A 1 510 ? 27.510 6.152 -27.322 1.00 92.19 510 PHE A N 1
ATOM 3963 C CA . PHE A 1 510 ? 27.857 5.820 -25.932 1.00 92.19 510 PHE A CA 1
ATOM 3964 C C . PHE A 1 510 ? 27.389 6.870 -24.911 1.00 92.19 510 PHE A C 1
ATOM 3966 O O . PHE A 1 510 ? 27.261 6.564 -23.728 1.00 92.19 510 PHE A O 1
ATOM 3973 N N . GLU A 1 511 ? 27.094 8.088 -25.349 1.00 90.69 511 GLU A N 1
ATOM 3974 C CA . GLU A 1 511 ? 26.527 9.179 -24.551 1.00 90.69 511 GLU A CA 1
ATOM 3975 C C . GLU A 1 511 ? 25.042 8.976 -24.210 1.00 90.69 511 GLU A C 1
ATOM 3977 O O . GLU A 1 511 ? 24.567 9.441 -23.169 1.00 90.69 511 GLU A O 1
ATOM 3982 N N . THR A 1 512 ? 24.311 8.238 -25.049 1.00 92.69 512 THR A N 1
ATOM 3983 C CA . THR A 1 512 ? 22.862 8.060 -24.912 1.00 92.69 512 THR A CA 1
ATOM 3984 C C . THR A 1 512 ? 22.466 7.301 -23.628 1.00 92.69 512 THR A C 1
ATOM 3986 O O . THR A 1 512 ? 21.604 7.796 -22.890 1.00 92.69 512 THR A O 1
ATOM 3989 N N . PRO A 1 513 ? 23.072 6.143 -23.274 1.00 93.94 513 PRO A N 1
ATOM 3990 C CA . PRO A 1 513 ? 22.696 5.409 -22.064 1.00 93.94 513 PRO A CA 1
ATOM 3991 C C . PRO A 1 513 ? 22.926 6.175 -20.748 1.00 93.94 513 PRO A C 1
ATOM 3993 O O . PRO A 1 513 ? 21.990 6.234 -19.944 1.00 93.94 513 PRO A O 1
ATOM 3996 N N . PRO A 1 514 ? 24.096 6.807 -20.502 1.00 94.12 514 PRO A N 1
ATOM 3997 C CA . PRO A 1 514 ? 24.313 7.591 -19.287 1.00 94.12 514 PRO A CA 1
ATOM 3998 C C . PRO A 1 514 ? 23.329 8.747 -19.130 1.00 94.12 514 PRO A C 1
ATOM 4000 O O . PRO A 1 514 ? 22.823 8.974 -18.030 1.00 94.12 514 PRO A O 1
ATOM 4003 N N . MET A 1 515 ? 23.015 9.441 -20.229 1.00 92.56 515 MET A N 1
ATOM 4004 C CA . MET A 1 515 ? 22.086 10.567 -20.224 1.00 92.56 515 MET A CA 1
ATOM 4005 C C . MET A 1 515 ? 20.657 10.110 -19.904 1.00 92.56 515 MET A C 1
ATOM 4007 O O . MET A 1 515 ? 20.042 10.631 -18.973 1.00 92.56 515 MET A O 1
ATOM 4011 N N . LEU A 1 516 ? 20.138 9.099 -20.610 1.00 93.62 516 LEU A N 1
ATOM 4012 C CA . LEU A 1 516 ? 18.778 8.597 -20.385 1.00 93.62 516 LEU A CA 1
ATOM 4013 C C . LEU A 1 516 ? 18.595 8.039 -18.968 1.00 93.62 516 LEU A C 1
ATOM 4015 O O . LEU A 1 516 ? 17.621 8.382 -18.295 1.00 93.62 516 LEU A O 1
ATOM 4019 N N . ILE A 1 517 ? 19.543 7.230 -18.483 1.00 94.00 517 ILE A N 1
ATOM 4020 C CA . ILE A 1 517 ? 19.475 6.653 -17.132 1.00 94.00 517 ILE A CA 1
ATOM 4021 C C . ILE A 1 517 ? 19.523 7.761 -16.069 1.00 94.00 517 ILE A C 1
ATOM 4023 O O . ILE A 1 517 ? 18.763 7.700 -15.099 1.00 94.00 517 ILE A O 1
ATOM 4027 N N . ALA A 1 518 ? 20.345 8.800 -16.247 1.00 93.56 518 ALA A N 1
ATOM 4028 C CA . ALA A 1 518 ? 20.394 9.938 -15.327 1.00 93.56 518 ALA A CA 1
ATOM 4029 C C . ALA A 1 518 ? 19.071 10.728 -15.298 1.00 93.56 518 ALA A C 1
ATOM 4031 O O . ALA A 1 518 ? 18.539 10.981 -14.218 1.00 93.56 518 ALA A O 1
ATOM 4032 N N . PHE A 1 519 ? 18.491 11.067 -16.454 1.00 92.94 519 PHE A N 1
ATOM 4033 C CA . PHE A 1 519 ? 17.236 11.831 -16.508 1.00 92.94 519 PHE A CA 1
ATOM 4034 C C . PHE A 1 519 ? 16.039 11.059 -15.954 1.00 92.94 519 PHE A C 1
ATOM 4036 O O . PHE A 1 519 ? 15.221 11.613 -15.219 1.00 92.94 519 PHE A O 1
ATOM 4043 N N . ILE A 1 520 ? 15.933 9.771 -16.269 1.00 91.81 520 ILE A N 1
ATOM 4044 C CA . ILE A 1 520 ? 14.812 8.954 -15.799 1.00 91.81 520 ILE A CA 1
ATOM 4045 C C . ILE A 1 520 ? 14.943 8.666 -14.301 1.00 91.81 520 ILE A C 1
ATOM 4047 O O . ILE A 1 520 ? 13.948 8.716 -13.577 1.00 91.81 520 ILE A O 1
ATOM 4051 N N . SER A 1 521 ? 16.158 8.398 -13.810 1.00 90.69 521 SER A N 1
ATOM 4052 C CA . SER A 1 521 ? 16.384 8.227 -12.370 1.00 90.69 521 SER A CA 1
ATOM 4053 C C . SER A 1 521 ? 16.120 9.514 -11.586 1.00 90.69 521 SER A C 1
ATOM 4055 O O . SER A 1 521 ? 15.554 9.426 -10.499 1.00 90.69 521 SER A O 1
ATOM 4057 N N . LEU A 1 522 ? 16.420 10.691 -12.150 1.00 91.25 522 LEU A N 1
ATOM 4058 C CA . LEU A 1 522 ? 15.995 11.980 -11.596 1.00 91.25 522 LEU A CA 1
ATOM 4059 C C . LEU A 1 522 ? 14.470 12.079 -11.527 1.00 91.25 522 LEU A C 1
ATOM 4061 O O . LEU A 1 522 ? 13.938 12.393 -10.469 1.00 91.25 522 LEU A O 1
ATOM 4065 N N . GLY A 1 523 ? 13.767 11.775 -12.622 1.00 88.56 523 GLY A N 1
ATOM 4066 C CA . GLY A 1 523 ? 12.303 11.805 -12.663 1.00 88.56 523 GLY A CA 1
ATOM 4067 C C . GLY A 1 523 ? 11.672 10.908 -11.597 1.00 88.56 523 GLY A C 1
ATOM 4068 O O . GLY A 1 523 ? 10.797 11.354 -10.861 1.00 88.56 523 GLY A O 1
ATOM 4069 N N . ARG A 1 524 ? 12.180 9.679 -11.439 1.00 85.75 524 ARG A N 1
ATOM 4070 C CA . ARG A 1 524 ? 11.722 8.747 -10.395 1.00 85.75 524 ARG A CA 1
ATOM 4071 C C . ARG A 1 524 ? 12.080 9.201 -8.989 1.00 85.75 524 ARG A C 1
ATOM 4073 O O . ARG A 1 524 ? 11.269 9.057 -8.084 1.00 85.75 524 ARG A O 1
ATOM 4080 N N . TRP A 1 525 ? 13.266 9.772 -8.797 1.00 87.06 525 TRP A N 1
ATOM 4081 C CA . TRP A 1 525 ? 13.648 10.333 -7.506 1.00 87.06 525 TRP A CA 1
ATOM 4082 C C . TRP A 1 525 ? 12.747 11.515 -7.125 1.00 87.06 525 TRP A C 1
ATOM 4084 O O . TRP A 1 525 ? 12.270 11.560 -5.994 1.00 87.06 525 TRP A O 1
ATOM 4094 N N . LEU A 1 526 ? 12.440 12.411 -8.068 1.00 83.12 526 LEU A N 1
ATOM 4095 C CA . LEU A 1 526 ? 11.489 13.510 -7.875 1.00 83.12 526 LEU A CA 1
ATOM 4096 C C . LEU A 1 526 ? 10.066 13.002 -7.625 1.00 83.12 526 LEU A C 1
ATOM 4098 O O . LEU A 1 526 ? 9.379 13.551 -6.772 1.00 83.12 526 LEU A O 1
ATOM 4102 N N . GLU A 1 527 ? 9.631 11.941 -8.307 1.00 78.19 527 GLU A N 1
ATOM 4103 C CA . GLU A 1 527 ? 8.335 11.302 -8.061 1.00 78.19 527 GLU A CA 1
ATOM 4104 C C . GLU A 1 527 ? 8.259 10.716 -6.641 1.00 78.19 527 GLU A C 1
ATOM 4106 O O . GLU A 1 527 ? 7.283 10.947 -5.928 1.00 78.19 527 GLU A O 1
ATOM 4111 N N . SER A 1 528 ? 9.298 10.003 -6.192 1.00 73.56 528 SER A N 1
ATOM 4112 C CA . SER A 1 528 ? 9.385 9.476 -4.824 1.00 73.56 528 SER A CA 1
ATOM 4113 C C . SER A 1 528 ? 9.465 10.592 -3.778 1.00 73.56 528 SER A C 1
ATOM 4115 O O . SER A 1 528 ? 8.843 10.480 -2.724 1.00 73.56 528 SER A O 1
ATOM 4117 N N . ILE A 1 529 ? 10.181 11.687 -4.066 1.00 73.19 529 ILE A N 1
ATOM 4118 C CA . ILE A 1 529 ? 10.197 12.877 -3.204 1.00 73.19 529 ILE A CA 1
ATOM 4119 C C . ILE A 1 529 ? 8.812 13.505 -3.150 1.00 73.19 529 ILE A C 1
ATOM 4121 O O . ILE A 1 529 ? 8.362 13.831 -2.063 1.00 73.19 529 ILE A O 1
ATOM 4125 N N . ALA A 1 530 ? 8.113 13.649 -4.276 1.00 67.50 530 ALA A N 1
ATOM 4126 C CA . ALA A 1 530 ? 6.762 14.192 -4.287 1.00 67.50 530 ALA A CA 1
ATOM 4127 C C . ALA A 1 530 ? 5.825 13.316 -3.446 1.00 67.50 530 ALA A C 1
ATOM 4129 O O . ALA A 1 530 ? 5.097 13.838 -2.616 1.00 67.50 530 ALA A O 1
ATOM 4130 N N . LYS A 1 531 ? 5.905 11.985 -3.553 1.00 61.81 531 LYS A N 1
ATOM 4131 C CA . LYS A 1 531 ? 5.107 11.076 -2.710 1.00 61.81 531 LYS A CA 1
ATOM 4132 C C . LYS A 1 531 ? 5.370 11.259 -1.209 1.00 61.81 531 LYS A C 1
ATOM 4134 O O . LYS A 1 531 ? 4.432 11.179 -0.424 1.00 61.81 531 LYS A O 1
ATOM 4139 N N . VAL A 1 532 ? 6.613 11.526 -0.803 1.00 56.09 532 VAL A N 1
ATOM 4140 C CA . VAL A 1 532 ? 6.987 11.652 0.619 1.00 56.09 532 VAL A CA 1
ATOM 4141 C C . VAL A 1 532 ? 6.885 13.074 1.161 1.00 56.09 532 VAL A C 1
ATOM 4143 O O . VAL A 1 532 ? 6.517 13.249 2.317 1.00 56.09 532 VAL A O 1
ATOM 4146 N N . SER A 1 533 ? 7.110 14.097 0.341 1.00 49.97 533 SER A N 1
ATOM 4147 C CA . SER A 1 533 ? 6.885 15.499 0.706 1.00 49.97 533 SER A CA 1
ATOM 4148 C C . SER A 1 533 ? 5.411 15.774 1.012 1.00 49.97 533 SER A C 1
ATOM 4150 O O . SER A 1 533 ? 5.121 16.673 1.785 1.00 49.97 533 SER A O 1
ATOM 4152 N N . TYR A 1 534 ? 4.487 14.979 0.463 1.00 49.88 534 TYR A N 1
ATOM 4153 C CA . TYR A 1 534 ? 3.072 14.993 0.849 1.00 49.88 534 TYR A CA 1
ATOM 4154 C C . TYR A 1 534 ? 2.802 14.381 2.238 1.00 49.88 534 TYR A C 1
ATOM 4156 O O . TYR A 1 534 ? 1.757 14.650 2.820 1.00 49.88 534 TYR A O 1
ATOM 4164 N N . LEU A 1 535 ? 3.707 13.548 2.762 1.00 40.81 535 LEU A N 1
ATOM 4165 C CA . LEU A 1 535 ? 3.561 12.864 4.054 1.00 40.81 535 LEU A CA 1
ATOM 4166 C C . LEU A 1 535 ? 4.314 13.559 5.198 1.00 40.81 535 LEU A C 1
ATOM 4168 O O . LEU A 1 535 ? 4.028 13.274 6.354 1.00 40.81 535 LEU A O 1
ATOM 4172 N N . PHE A 1 536 ? 5.279 14.435 4.898 1.00 37.91 536 PHE A N 1
ATOM 4173 C CA . PHE A 1 536 ? 6.199 15.011 5.890 1.00 37.91 536 PHE A CA 1
ATOM 4174 C C . PHE A 1 536 ? 5.803 16.391 6.435 1.00 37.91 536 PHE A C 1
ATOM 4176 O O . PHE A 1 536 ? 6.493 16.907 7.307 1.00 37.91 536 PHE A O 1
ATOM 4183 N N . ASP A 1 537 ? 4.681 16.964 5.995 1.00 39.09 537 ASP A N 1
ATOM 4184 C CA . ASP A 1 537 ? 4.169 18.239 6.531 1.00 39.09 537 ASP A CA 1
ATOM 4185 C C . ASP A 1 537 ? 3.528 18.096 7.933 1.00 39.09 537 ASP A C 1
ATOM 4187 O O . ASP A 1 537 ? 2.939 19.028 8.464 1.00 39.09 537 ASP A O 1
ATOM 4191 N N . SER A 1 538 ? 3.616 16.913 8.557 1.00 42.38 538 SER A N 1
ATOM 4192 C CA . SER A 1 538 ? 3.001 16.617 9.859 1.00 42.38 538 SER A CA 1
ATOM 4193 C C . SER A 1 538 ? 3.965 16.602 11.049 1.00 42.38 538 SER A C 1
ATOM 4195 O O . SER A 1 538 ? 3.557 16.214 12.142 1.00 42.38 538 SER A O 1
ATOM 4197 N N . THR A 1 539 ? 5.229 16.995 10.888 1.00 37.91 539 THR A N 1
ATOM 4198 C CA . THR A 1 539 ? 6.166 17.102 12.020 1.00 37.91 539 THR A CA 1
ATOM 4199 C C . THR A 1 539 ? 7.108 18.282 11.831 1.00 37.91 539 THR A C 1
ATOM 4201 O O . THR A 1 539 ? 8.127 18.150 11.161 1.00 37.91 539 THR A O 1
ATOM 4204 N N . ASP A 1 540 ? 6.713 19.441 12.355 1.00 32.38 540 ASP A N 1
ATOM 4205 C CA . ASP A 1 540 ? 7.522 20.301 13.234 1.00 32.38 540 ASP A CA 1
ATOM 4206 C C . ASP A 1 540 ? 6.910 21.708 13.248 1.00 32.38 540 ASP A C 1
ATOM 4208 O O . ASP A 1 540 ? 7.318 22.630 12.541 1.00 32.38 540 ASP A O 1
ATOM 4212 N N . GLU A 1 541 ? 5.900 21.878 14.101 1.00 38.28 541 GLU A N 1
ATOM 4213 C CA . GLU A 1 541 ? 5.538 23.191 14.618 1.00 38.28 541 GLU A CA 1
ATOM 4214 C C . GLU A 1 541 ? 6.621 23.585 15.630 1.00 38.28 541 GLU A C 1
ATOM 4216 O O . GLU A 1 541 ? 6.543 23.219 16.795 1.00 38.28 541 GLU A O 1
ATOM 4221 N N . GLU A 1 542 ? 7.693 24.203 15.129 1.00 36.25 542 GLU A N 1
ATOM 4222 C CA . GLU A 1 542 ? 8.539 25.218 15.780 1.00 36.25 542 GLU A CA 1
ATOM 4223 C C . GLU A 1 542 ? 9.911 25.259 15.087 1.00 36.25 542 GLU A C 1
ATOM 4225 O O . GLU A 1 542 ? 10.825 24.531 15.458 1.00 36.25 542 GLU A O 1
ATOM 4230 N N . MET A 1 543 ? 10.065 26.128 14.077 1.00 29.09 543 MET A N 1
ATOM 4231 C CA . MET A 1 543 ? 11.189 27.076 13.942 1.00 29.09 543 MET A CA 1
ATOM 4232 C C . MET A 1 543 ? 11.195 27.730 12.546 1.00 29.09 543 MET A C 1
ATOM 4234 O O . MET A 1 543 ? 11.518 27.101 11.548 1.00 29.09 543 MET A O 1
ATOM 4238 N N . ASN A 1 544 ? 10.876 29.031 12.520 1.00 31.39 544 ASN A N 1
ATOM 4239 C CA . ASN A 1 544 ? 11.205 30.039 11.498 1.00 31.39 544 ASN A CA 1
ATOM 4240 C C . ASN A 1 544 ? 11.308 29.582 10.031 1.00 31.39 544 ASN A C 1
ATOM 4242 O O . ASN A 1 544 ? 12.402 29.270 9.565 1.00 31.39 544 ASN A O 1
ATOM 4246 N N . VAL A 1 545 ? 10.239 29.761 9.247 1.00 28.03 545 VAL A N 1
ATOM 4247 C CA . VAL A 1 545 ? 10.377 29.889 7.788 1.00 28.03 545 VAL A CA 1
ATOM 4248 C C . VAL A 1 545 ? 9.478 31.001 7.257 1.00 28.03 545 VAL A C 1
ATOM 4250 O O . VAL A 1 545 ? 8.275 30.850 7.075 1.00 28.03 545 VAL A O 1
ATOM 4253 N N . SER A 1 546 ? 10.111 32.136 6.958 1.00 30.95 546 SER A N 1
ATOM 4254 C CA . SER A 1 546 ? 9.668 32.985 5.861 1.00 30.95 546 SER A CA 1
ATOM 4255 C C . SER A 1 546 ? 9.846 32.217 4.553 1.00 30.95 546 SER A C 1
ATOM 4257 O O . SER A 1 546 ? 10.939 31.714 4.293 1.00 30.95 546 SER A O 1
ATOM 4259 N N . MET A 1 547 ? 8.824 32.267 3.701 1.00 39.44 547 MET A N 1
ATOM 4260 C CA . MET A 1 547 ? 8.895 31.954 2.272 1.00 39.44 547 MET A CA 1
ATOM 4261 C C . MET A 1 547 ? 8.972 30.460 1.915 1.00 39.44 547 MET A C 1
ATOM 4263 O O . MET A 1 547 ? 10.040 29.926 1.636 1.00 39.44 547 MET A O 1
ATOM 4267 N N . ASN A 1 548 ? 7.808 29.809 1.872 1.00 28.22 548 ASN A N 1
ATOM 4268 C CA . ASN A 1 548 ? 7.339 28.994 0.738 1.00 28.22 548 ASN A CA 1
ATOM 4269 C C . ASN A 1 548 ? 5.983 28.374 1.091 1.00 28.22 548 ASN A C 1
ATOM 4271 O O . ASN A 1 548 ? 5.820 27.164 1.191 1.00 28.22 548 ASN A O 1
ATOM 4275 N N . GLU A 1 549 ? 4.992 29.236 1.280 1.00 37.84 549 GLU A N 1
ATOM 4276 C CA . GLU A 1 549 ? 3.597 28.831 1.342 1.00 37.84 549 GLU A CA 1
ATOM 4277 C C . GLU A 1 549 ? 3.006 29.122 -0.037 1.00 37.84 549 GLU A C 1
ATOM 4279 O O . GLU A 1 549 ? 2.738 30.272 -0.353 1.00 37.84 549 GLU A O 1
ATOM 4284 N N . ILE A 1 550 ? 2.977 28.106 -0.899 1.00 35.53 550 ILE A N 1
ATOM 4285 C CA . ILE A 1 550 ? 2.098 27.895 -2.064 1.00 35.53 550 ILE A CA 1
ATOM 4286 C C . ILE A 1 550 ? 2.669 26.641 -2.728 1.00 35.53 550 ILE A C 1
ATOM 4288 O O . ILE A 1 550 ? 3.662 26.726 -3.441 1.00 35.53 550 ILE A O 1
ATOM 4292 N N . VAL A 1 551 ? 2.078 25.480 -2.433 1.00 33.09 551 VAL A N 1
ATOM 4293 C CA . VAL A 1 551 ? 1.887 24.309 -3.313 1.00 33.09 551 VAL A CA 1
ATOM 4294 C C . VAL A 1 551 ? 1.436 23.144 -2.413 1.00 33.09 551 VAL A C 1
ATOM 4296 O O . VAL A 1 551 ? 2.169 22.723 -1.531 1.00 33.09 551 VAL A O 1
ATOM 4299 N N . ILE A 1 552 ? 0.224 22.630 -2.691 1.00 33.69 552 ILE A N 1
ATOM 4300 C CA . ILE A 1 552 ? -0.444 21.430 -2.123 1.00 33.69 552 ILE A CA 1
ATOM 4301 C C . ILE A 1 552 ? -1.374 21.688 -0.914 1.00 33.69 552 ILE A C 1
ATOM 4303 O O . ILE A 1 552 ? -1.108 21.290 0.209 1.00 33.69 552 ILE A O 1
ATOM 4307 N N . GLN A 1 553 ? -2.554 22.275 -1.156 1.00 33.22 553 GLN A N 1
ATOM 4308 C CA . GLN A 1 553 ? -3.606 22.438 -0.129 1.00 33.22 553 GLN A CA 1
ATOM 4309 C C . GLN A 1 553 ? -4.705 21.353 -0.121 1.00 33.22 553 GLN A C 1
ATOM 4311 O O . GLN A 1 553 ? -5.581 21.392 0.742 1.00 33.22 553 GLN A O 1
ATOM 4316 N N . HIS A 1 554 ? -4.698 20.375 -1.035 1.00 33.53 554 HIS A N 1
ATOM 4317 C CA . HIS A 1 554 ? -5.832 19.440 -1.162 1.00 33.53 554 HIS A CA 1
ATOM 4318 C C . HIS A 1 554 ? -5.661 18.067 -0.490 1.00 33.53 554 HIS A C 1
ATOM 4320 O O . HIS A 1 554 ? -6.674 17.420 -0.250 1.00 33.53 554 HIS A O 1
ATOM 4326 N N . HIS A 1 555 ? -4.445 17.642 -0.118 1.00 41.34 555 HIS A N 1
ATOM 4327 C CA . HIS A 1 555 ? -4.216 16.323 0.508 1.00 41.34 555 HIS A CA 1
ATOM 4328 C C . HIS A 1 555 ? -3.654 16.355 1.946 1.00 41.34 555 HIS A C 1
ATOM 4330 O O . HIS A 1 555 ? -3.693 15.325 2.613 1.00 41.34 555 HIS A O 1
ATOM 4336 N N . GLY A 1 556 ? -3.205 17.510 2.462 1.00 42.38 556 GLY A N 1
ATOM 4337 C CA . GLY A 1 556 ? -2.685 17.634 3.839 1.00 42.38 556 GLY A CA 1
ATOM 4338 C C . GLY A 1 556 ? -3.764 17.637 4.934 1.00 42.38 556 GLY A C 1
ATOM 4339 O O . GLY A 1 556 ? -3.544 17.152 6.037 1.00 42.38 556 GLY A O 1
ATOM 4340 N N . LYS A 1 557 ? -4.986 18.095 4.626 1.00 47.62 557 LYS A N 1
ATOM 4341 C CA . LYS A 1 557 ? -6.079 18.158 5.620 1.00 47.62 557 LYS A CA 1
ATOM 4342 C C . LYS A 1 557 ? -6.621 16.779 6.017 1.00 47.62 557 LYS A C 1
ATOM 4344 O O . LYS A 1 557 ? -7.143 16.606 7.114 1.00 47.62 557 LYS A O 1
ATOM 4349 N N . THR A 1 558 ? -6.529 15.788 5.129 1.00 51.75 558 THR A N 1
ATOM 4350 C CA . THR A 1 558 ? -7.032 14.428 5.386 1.00 51.75 558 THR A CA 1
ATOM 4351 C C . THR A 1 558 ? -6.028 13.557 6.136 1.00 51.75 558 THR A C 1
ATOM 4353 O O . THR A 1 558 ? -6.447 12.714 6.925 1.00 51.75 558 THR A O 1
ATOM 4356 N N . SER A 1 559 ? -4.722 13.769 5.941 1.00 57.38 559 SER A N 1
ATOM 4357 C CA . SER A 1 559 ? -3.683 13.108 6.743 1.00 57.38 559 SER A CA 1
ATOM 4358 C C . SER A 1 559 ? -3.651 13.656 8.171 1.00 57.38 559 SER A C 1
ATOM 4360 O O . SER A 1 559 ? -3.534 12.876 9.112 1.00 57.38 559 SER A O 1
ATOM 4362 N N . GLU A 1 560 ? -3.870 14.963 8.348 1.00 58.00 560 GLU A N 1
ATOM 4363 C CA . GLU A 1 560 ? -4.051 15.586 9.665 1.00 58.00 560 GLU A CA 1
ATOM 4364 C C . GLU A 1 560 ? -5.234 14.962 10.429 1.00 58.00 560 GLU A C 1
ATOM 4366 O O . GLU A 1 560 ? -5.112 14.601 11.601 1.00 58.00 560 GLU A O 1
ATOM 4371 N N . ALA A 1 561 ? -6.370 14.751 9.752 1.00 62.91 561 ALA A N 1
ATOM 4372 C CA . ALA A 1 561 ? -7.531 14.090 10.345 1.00 62.91 561 ALA A CA 1
ATOM 4373 C C . ALA A 1 561 ? -7.232 12.637 10.763 1.00 62.91 561 ALA A C 1
ATOM 4375 O O . ALA A 1 561 ? -7.649 12.209 11.840 1.00 62.91 561 ALA A O 1
ATOM 4376 N N . LEU A 1 562 ? -6.470 11.892 9.954 1.00 69.81 562 LEU A N 1
ATOM 4377 C CA . LEU A 1 562 ? -6.077 10.515 10.261 1.00 69.81 562 LEU A CA 1
ATOM 4378 C C . LEU A 1 562 ? -5.103 10.458 11.448 1.00 69.81 562 LEU A C 1
ATOM 4380 O O . LEU A 1 562 ? -5.319 9.682 12.377 1.00 69.81 562 LEU A O 1
ATOM 4384 N N . ALA A 1 563 ? -4.100 11.339 11.488 1.00 68.81 563 ALA A N 1
ATOM 4385 C CA . ALA A 1 563 ? -3.191 11.469 12.628 1.00 68.81 563 ALA A CA 1
ATOM 4386 C C . ALA A 1 563 ? -3.949 11.813 13.922 1.00 68.81 563 ALA A C 1
ATOM 4388 O O . ALA A 1 563 ? -3.669 11.264 14.993 1.00 68.81 563 ALA A O 1
ATOM 4389 N N . LYS A 1 564 ? -4.977 12.665 13.822 1.00 74.00 564 LYS A N 1
ATOM 4390 C CA . LYS A 1 564 ? -5.848 13.001 14.950 1.00 74.00 564 LYS A CA 1
ATOM 4391 C C . LYS A 1 564 ? -6.639 11.789 15.441 1.00 74.00 564 LYS A C 1
ATOM 4393 O O . LYS A 1 564 ? -6.685 11.583 16.650 1.00 74.00 564 LYS A O 1
ATOM 4398 N N . LEU A 1 565 ? -7.174 10.952 14.548 1.00 76.88 565 LEU A N 1
ATOM 4399 C CA . LEU A 1 565 ? -7.829 9.686 14.913 1.00 76.88 565 LEU A CA 1
ATOM 4400 C C . LEU A 1 565 ? -6.858 8.699 15.576 1.00 76.88 565 LEU A C 1
ATOM 4402 O O . LEU A 1 565 ? -7.200 8.091 16.589 1.00 76.88 565 LEU A O 1
ATOM 4406 N N . MET A 1 566 ? -5.628 8.586 15.072 1.00 75.62 566 MET A N 1
ATOM 4407 C CA . MET A 1 566 ? -4.595 7.739 15.681 1.00 75.62 566 MET A CA 1
ATOM 4408 C C . MET A 1 566 ? -4.217 8.212 17.084 1.00 75.62 566 MET A C 1
ATOM 4410 O O . MET A 1 566 ? -4.018 7.394 17.978 1.00 75.62 566 MET A O 1
ATOM 4414 N N . SER A 1 567 ? -4.191 9.527 17.322 1.00 78.56 567 SER A N 1
ATOM 4415 C CA . SER A 1 567 ? -3.932 10.074 18.657 1.00 78.56 567 SER A CA 1
ATOM 4416 C C . SER A 1 567 ? -4.993 9.662 19.687 1.00 78.56 567 SER A C 1
ATOM 4418 O O . SER A 1 567 ? -4.731 9.704 20.892 1.00 78.56 567 SER A O 1
ATOM 4420 N N . LEU A 1 568 ? -6.189 9.249 19.246 1.00 81.75 568 LEU A N 1
ATOM 4421 C CA . LEU A 1 568 ? -7.256 8.749 20.116 1.00 81.75 568 LEU A CA 1
ATOM 4422 C C . LEU A 1 568 ? -7.035 7.309 20.549 1.00 81.75 568 LEU A C 1
ATOM 4424 O O . LEU A 1 568 ? -7.606 6.916 21.565 1.00 81.75 568 LEU A O 1
ATOM 4428 N N . GLN A 1 569 ? -6.187 6.547 19.854 1.00 82.19 569 GLN A N 1
ATOM 4429 C CA . GLN A 1 569 ? -5.858 5.203 20.296 1.00 82.19 569 GLN A CA 1
ATOM 4430 C C . GLN A 1 569 ? -5.090 5.260 21.628 1.00 82.19 569 GLN A C 1
ATOM 4432 O O . GLN A 1 569 ? -4.056 5.924 21.745 1.00 82.19 569 GLN A O 1
ATOM 4437 N N . PRO A 1 570 ? -5.599 4.595 22.670 1.00 81.62 570 PRO A N 1
ATOM 4438 C CA . PRO A 1 570 ? -4.933 4.521 23.960 1.00 81.62 570 PRO A CA 1
ATOM 4439 C C . PRO A 1 570 ? -3.762 3.539 23.903 1.00 81.62 570 PRO A C 1
ATOM 4441 O O . PRO A 1 570 ? -3.863 2.457 23.338 1.00 81.62 570 PRO A O 1
ATOM 4444 N N . THR A 1 571 ? -2.649 3.894 24.539 1.00 83.69 571 THR A N 1
ATOM 4445 C CA . THR A 1 571 ? -1.450 3.045 24.640 1.00 83.69 571 THR A CA 1
ATOM 4446 C C . THR A 1 571 ? -1.522 2.032 25.782 1.00 83.69 571 THR A C 1
ATOM 4448 O O . THR A 1 571 ? -0.897 0.969 25.715 1.00 83.69 571 THR A O 1
ATOM 4451 N N . GLU A 1 572 ? -2.290 2.340 26.827 1.00 89.75 572 GLU A N 1
ATOM 4452 C CA . GLU A 1 572 ? -2.357 1.576 28.074 1.00 89.75 572 GLU A CA 1
ATOM 4453 C C . GLU A 1 572 ? -3.806 1.283 28.486 1.00 89.75 572 GLU A C 1
ATOM 4455 O O . GLU A 1 572 ? -4.725 2.059 28.225 1.00 89.75 572 GLU A O 1
ATOM 4460 N N . ALA A 1 573 ? -4.003 0.156 29.169 1.00 92.94 573 ALA A N 1
ATOM 4461 C CA . ALA A 1 573 ? -5.269 -0.302 29.720 1.00 92.94 573 ALA A CA 1
ATOM 4462 C C . ALA A 1 573 ? -5.068 -0.811 31.157 1.00 92.94 573 ALA A C 1
ATOM 4464 O O . ALA A 1 573 ? -4.084 -1.487 31.462 1.00 92.94 573 ALA A O 1
ATOM 4465 N N . THR A 1 574 ? -6.013 -0.522 32.057 1.00 93.62 574 THR A N 1
ATOM 4466 C CA . THR A 1 574 ? -5.967 -1.026 33.442 1.00 93.62 574 THR A CA 1
ATOM 4467 C C . THR A 1 574 ? -6.827 -2.278 33.571 1.00 93.62 574 THR A C 1
ATOM 4469 O O . THR A 1 574 ? -8.050 -2.187 33.656 1.00 93.62 574 THR A O 1
ATOM 4472 N N . LEU A 1 575 ? -6.188 -3.444 33.608 1.00 94.00 575 LEU A N 1
ATOM 4473 C CA . LEU A 1 575 ? -6.831 -4.737 33.830 1.00 94.00 575 LEU A CA 1
ATOM 4474 C C . LEU A 1 575 ? -7.178 -4.916 35.310 1.00 94.00 575 LEU A C 1
ATOM 4476 O O . LEU A 1 575 ? -6.349 -4.639 36.181 1.00 94.00 575 LEU A O 1
ATOM 4480 N N . VAL A 1 576 ? -8.380 -5.412 35.597 1.00 93.69 576 VAL A N 1
ATOM 4481 C CA . VAL A 1 576 ? -8.852 -5.692 36.957 1.00 93.69 576 VAL A CA 1
ATOM 4482 C C . VAL A 1 576 ? -9.458 -7.085 37.064 1.00 93.69 576 VAL A C 1
ATOM 4484 O O . VAL A 1 576 ? -10.153 -7.544 36.164 1.00 93.69 576 VAL A O 1
ATOM 4487 N N . GLN A 1 577 ? -9.245 -7.750 38.200 1.00 90.00 577 GLN A N 1
ATOM 4488 C CA . GLN A 1 577 ? -9.954 -8.987 38.526 1.00 90.00 577 GLN A CA 1
ATOM 4489 C C . GLN A 1 577 ? -11.004 -8.715 39.601 1.00 90.00 577 GLN A C 1
ATOM 4491 O O . GLN A 1 577 ? -10.685 -8.209 40.680 1.00 90.00 577 GLN A O 1
ATOM 4496 N N . LEU A 1 578 ? -12.259 -9.061 39.314 1.00 87.25 578 LEU A N 1
ATOM 4497 C CA . LEU A 1 578 ? -13.366 -8.912 40.256 1.00 87.25 578 LEU A CA 1
ATOM 4498 C C . LEU A 1 578 ? -13.477 -10.132 41.184 1.00 87.25 578 LEU A C 1
ATOM 4500 O O . LEU A 1 578 ? -13.233 -11.270 40.782 1.00 87.25 578 LEU A O 1
ATOM 4504 N N . SER A 1 579 ? -13.850 -9.887 42.438 1.00 84.19 579 SER A N 1
ATOM 4505 C CA . SER A 1 579 ? -14.319 -10.906 43.381 1.00 84.19 579 SER A CA 1
ATOM 4506 C C . SER A 1 579 ? -15.783 -11.274 43.104 1.00 84.19 579 SER A C 1
ATOM 4508 O O . SER A 1 579 ? -16.479 -10.547 42.397 1.00 84.19 579 SER A O 1
ATOM 4510 N N . GLU A 1 580 ? -16.287 -12.355 43.708 1.00 82.31 580 GLU A N 1
ATOM 4511 C CA . GLU A 1 580 ? -17.713 -12.737 43.634 1.00 82.31 580 GLU A CA 1
ATOM 4512 C C . GLU A 1 580 ? -18.636 -11.603 44.119 1.00 82.31 580 GLU A C 1
ATOM 4514 O O . GLU A 1 580 ? -19.707 -11.382 43.559 1.00 82.31 580 GLU A O 1
ATOM 4519 N N . ASN A 1 581 ? -18.154 -10.786 45.062 1.00 79.62 581 ASN A N 1
ATOM 4520 C CA . ASN A 1 581 ? -18.845 -9.601 45.578 1.00 79.62 581 ASN A CA 1
ATOM 4521 C C . ASN A 1 581 ? -18.678 -8.340 44.704 1.00 79.62 581 ASN A C 1
ATOM 4523 O O . ASN A 1 581 ? -18.984 -7.244 45.161 1.00 79.62 581 ASN A O 1
ATOM 4527 N N . LYS A 1 582 ? -18.171 -8.458 43.466 1.00 79.25 582 LYS A N 1
ATOM 4528 C CA . LYS A 1 582 ? -17.916 -7.333 42.538 1.00 79.25 582 LYS A CA 1
ATOM 4529 C C . LYS A 1 582 ? -16.898 -6.285 43.025 1.00 79.25 582 LYS A C 1
ATOM 4531 O O . LYS A 1 582 ? -16.808 -5.200 42.455 1.00 79.25 582 LYS A O 1
ATOM 4536 N N . GLU A 1 583 ? -16.083 -6.618 44.020 1.00 82.12 583 GLU A N 1
ATOM 4537 C CA . GLU A 1 583 ? -14.953 -5.794 44.461 1.00 82.12 583 GLU A CA 1
ATOM 4538 C C . GLU A 1 583 ? -13.682 -6.106 43.661 1.00 82.12 583 GLU A C 1
ATOM 4540 O O . GLU A 1 583 ? -13.469 -7.238 43.223 1.00 82.12 583 GLU A O 1
ATOM 4545 N N . VAL A 1 584 ? -12.815 -5.109 43.476 1.00 85.31 584 VAL A N 1
ATOM 4546 C CA . VAL A 1 584 ? -11.547 -5.266 42.747 1.00 85.31 584 VAL A CA 1
ATOM 4547 C C . VAL A 1 584 ? -10.526 -5.977 43.643 1.00 85.31 584 VAL A C 1
ATOM 4549 O O . VAL A 1 584 ? -10.079 -5.404 44.631 1.00 85.31 584 VAL A O 1
ATOM 4552 N N . LYS A 1 585 ? -10.126 -7.208 43.289 1.00 87.62 585 LYS A N 1
ATOM 4553 C CA . LYS A 1 585 ? -9.090 -7.974 44.013 1.00 87.62 585 LYS A CA 1
ATOM 4554 C C . LYS A 1 585 ? -7.691 -7.411 43.781 1.00 87.62 585 LYS A C 1
ATOM 4556 O O . LYS A 1 585 ? -6.908 -7.275 44.714 1.00 87.62 585 LYS A O 1
ATOM 4561 N N . TRP A 1 586 ? -7.370 -7.118 42.525 1.00 89.94 586 TRP A N 1
ATOM 4562 C CA . TRP A 1 586 ? -6.119 -6.488 42.116 1.00 89.94 586 TRP A CA 1
ATOM 4563 C C . TRP A 1 586 ? -6.315 -5.756 40.787 1.00 89.94 586 TRP A C 1
ATOM 4565 O O . TRP A 1 586 ? -7.270 -6.018 40.050 1.00 89.94 586 TRP A O 1
ATOM 4575 N N . GLN A 1 587 ? -5.400 -4.831 40.500 1.00 92.06 587 GLN A N 1
ATOM 4576 C CA . GLN A 1 587 ? -5.355 -4.057 39.262 1.00 92.06 587 GLN A CA 1
ATOM 4577 C C . GLN A 1 587 ? -3.927 -4.051 38.701 1.00 92.06 587 GLN A C 1
ATOM 4579 O O . GLN A 1 587 ? -2.967 -4.002 39.471 1.00 92.06 587 GLN A O 1
ATOM 4584 N N . LYS A 1 588 ? -3.777 -4.110 37.376 1.00 91.44 588 LYS A N 1
ATOM 4585 C CA . LYS A 1 588 ? -2.482 -4.041 36.679 1.00 91.44 588 LYS A CA 1
ATOM 4586 C C . LYS A 1 588 ? -2.625 -3.222 35.404 1.00 91.44 588 LYS A C 1
ATOM 4588 O O . LYS A 1 588 ? -3.563 -3.432 34.643 1.00 91.44 588 LYS A O 1
ATOM 4593 N N . VAL A 1 589 ? -1.669 -2.335 35.152 1.00 90.50 589 VAL A N 1
ATOM 4594 C CA . VAL A 1 589 ? -1.577 -1.613 33.878 1.00 90.50 589 VAL A CA 1
ATOM 4595 C C . VAL A 1 589 ? -0.882 -2.508 32.851 1.00 90.50 589 VAL A C 1
ATOM 4597 O O . VAL A 1 589 ? 0.170 -3.088 33.129 1.00 90.50 589 VAL A O 1
ATOM 4600 N N . ILE A 1 590 ? -1.504 -2.665 31.688 1.00 90.50 590 ILE A N 1
ATOM 4601 C CA . ILE A 1 590 ? -1.002 -3.418 30.535 1.00 90.50 590 ILE A CA 1
ATOM 4602 C C . ILE A 1 590 ? -1.080 -2.537 29.286 1.00 90.50 590 ILE A C 1
ATOM 4604 O O . ILE A 1 590 ? -1.824 -1.562 29.263 1.00 90.50 590 ILE A O 1
ATOM 4608 N N . SER A 1 591 ? -0.329 -2.867 28.238 1.00 87.81 591 SER A N 1
ATOM 4609 C CA . SER A 1 591 ? -0.497 -2.191 26.946 1.00 87.81 591 SER A CA 1
ATOM 4610 C C . SER A 1 591 ? -1.856 -2.541 26.329 1.00 87.81 591 SER A C 1
ATOM 4612 O O . SER A 1 591 ? -2.316 -3.676 26.475 1.00 87.81 591 SER A O 1
ATOM 4614 N N . ALA A 1 592 ? -2.483 -1.582 25.640 1.00 85.81 592 ALA A N 1
ATOM 4615 C CA . ALA A 1 592 ? -3.772 -1.776 24.971 1.00 85.81 592 ALA A CA 1
ATOM 4616 C C . ALA A 1 592 ? -3.742 -2.920 23.937 1.00 85.81 592 ALA A C 1
ATOM 4618 O O . ALA A 1 592 ? -4.717 -3.658 23.813 1.00 85.81 592 ALA A O 1
ATOM 4619 N N . ASP A 1 593 ? -2.595 -3.149 23.291 1.00 83.38 593 ASP A N 1
ATOM 4620 C CA . ASP A 1 593 ? -2.392 -4.236 22.319 1.00 83.38 593 ASP A CA 1
ATOM 4621 C C . ASP A 1 593 ? -2.462 -5.640 22.952 1.00 83.38 593 ASP A C 1
ATOM 4623 O O . ASP A 1 593 ? -2.680 -6.637 22.266 1.00 83.38 593 ASP A O 1
ATOM 4627 N N . LEU A 1 594 ? -2.269 -5.740 24.273 1.00 84.50 594 LEU A N 1
ATOM 4628 C CA . LEU A 1 594 ? -2.262 -7.005 25.018 1.00 84.50 594 LEU A CA 1
ATOM 4629 C C . LEU A 1 594 ? -3.620 -7.346 25.648 1.00 84.50 594 LEU A C 1
ATOM 4631 O O . LEU A 1 594 ? -3.726 -8.344 26.369 1.00 84.50 594 LEU A O 1
ATOM 4635 N N . VAL A 1 595 ? -4.635 -6.512 25.422 1.00 88.69 595 VAL A N 1
ATOM 4636 C CA . VAL A 1 595 ? -5.990 -6.710 25.938 1.00 88.69 595 VAL A CA 1
ATOM 4637 C C . VAL A 1 595 ? -6.674 -7.845 25.178 1.00 88.69 595 VAL A C 1
ATOM 4639 O O . VAL A 1 595 ? -6.629 -7.912 23.951 1.00 88.69 595 VAL A O 1
ATOM 4642 N N . GLN A 1 596 ? -7.323 -8.745 25.914 1.00 89.38 596 GLN A N 1
ATOM 4643 C CA . GLN A 1 596 ? -8.045 -9.887 25.353 1.00 89.38 596 GLN A CA 1
ATOM 4644 C C . GLN A 1 596 ? -9.562 -9.678 25.420 1.00 89.38 596 GLN A C 1
ATOM 4646 O O . GLN A 1 596 ? -10.068 -8.954 26.281 1.00 89.38 596 GLN A O 1
ATOM 4651 N N . ARG A 1 597 ? -10.314 -10.347 24.537 1.00 88.44 597 ARG A N 1
ATOM 4652 C CA . ARG A 1 597 ? -11.780 -10.382 24.628 1.00 88.44 597 ARG A CA 1
ATOM 4653 C C . ARG A 1 597 ? -12.198 -10.978 25.974 1.00 88.44 597 ARG A C 1
ATOM 4655 O O . ARG A 1 597 ? -11.657 -11.984 26.422 1.00 88.44 597 ARG A O 1
ATOM 4662 N N . GLY A 1 598 ? -13.166 -10.349 26.630 1.00 88.12 598 GLY A N 1
ATOM 4663 C CA . GLY A 1 598 ? -13.630 -10.753 27.955 1.00 88.12 598 GLY A CA 1
ATOM 4664 C C . GLY A 1 598 ? -12.805 -10.225 29.131 1.00 88.12 598 GLY A C 1
ATOM 4665 O O . GLY A 1 598 ? -13.269 -10.379 30.263 1.00 88.12 598 GLY A O 1
ATOM 4666 N N . ASP A 1 599 ? -11.666 -9.560 28.894 1.00 91.94 599 ASP A N 1
ATOM 4667 C CA . ASP A 1 599 ? -10.927 -8.864 29.950 1.00 91.94 599 ASP A CA 1
ATOM 4668 C C . ASP A 1 599 ? -11.809 -7.802 30.611 1.00 91.94 599 ASP A C 1
ATOM 4670 O O . ASP A 1 599 ? -12.602 -7.112 29.962 1.00 91.94 599 ASP A O 1
ATOM 4674 N N . ILE A 1 600 ? -11.656 -7.665 31.926 1.00 94.56 600 ILE A N 1
ATOM 4675 C CA . ILE A 1 600 ? -12.357 -6.651 32.703 1.00 94.56 600 ILE A CA 1
ATOM 4676 C C . ILE A 1 600 ? -11.395 -5.489 32.922 1.00 94.56 600 ILE A C 1
ATOM 4678 O O . ILE A 1 600 ? -10.326 -5.651 33.511 1.00 94.56 600 ILE A O 1
ATOM 4682 N N . LEU A 1 601 ? -11.777 -4.312 32.444 1.00 95.38 601 LEU A N 1
ATOM 4683 C CA . LEU A 1 601 ? -10.941 -3.122 32.428 1.00 95.38 601 LEU A CA 1
ATOM 4684 C C . LEU A 1 601 ? -11.572 -2.028 33.281 1.00 95.38 601 LEU A C 1
ATOM 4686 O O . LEU A 1 601 ? -12.781 -1.802 33.239 1.00 95.38 601 LEU A O 1
ATOM 4690 N N . LYS A 1 602 ? -10.743 -1.331 34.051 1.00 95.25 602 LYS A N 1
ATOM 4691 C CA . LYS A 1 602 ? -11.142 -0.169 34.843 1.00 95.25 602 LYS A CA 1
ATOM 4692 C C . LYS A 1 602 ? -10.770 1.101 34.092 1.00 95.25 602 LYS A C 1
ATOM 4694 O O . LYS A 1 602 ? -9.595 1.350 33.839 1.00 95.25 602 LYS A O 1
ATOM 4699 N N . VAL A 1 603 ? -11.769 1.916 33.785 1.00 95.62 603 VAL A N 1
ATOM 4700 C CA . VAL A 1 603 ? -11.619 3.214 33.125 1.00 95.62 603 VAL A CA 1
ATOM 4701 C C . VAL A 1 603 ? -11.883 4.300 34.159 1.00 95.62 603 VAL A C 1
ATOM 4703 O O . VAL A 1 603 ? -12.957 4.362 34.762 1.00 95.62 603 VAL A O 1
ATOM 4706 N N . VAL A 1 604 ? -10.880 5.138 34.410 1.00 94.00 604 VAL A N 1
ATOM 4707 C CA . VAL A 1 604 ? -10.971 6.242 35.375 1.00 94.00 604 VAL A CA 1
ATOM 4708 C C . VAL A 1 604 ? -11.501 7.516 34.702 1.00 94.00 604 VAL A C 1
ATOM 4710 O O . VAL A 1 604 ? -11.402 7.640 33.477 1.00 94.00 604 VAL A O 1
ATOM 4713 N N . PRO A 1 605 ? -12.083 8.459 35.461 1.00 95.44 605 PRO A N 1
ATOM 4714 C CA . PRO A 1 605 ? -12.386 9.809 34.984 1.00 95.44 605 PRO A CA 1
ATOM 4715 C C . PRO A 1 605 ? -11.196 10.454 34.259 1.00 95.44 605 PRO A C 1
ATOM 4717 O O . PRO A 1 605 ? -10.066 10.373 34.736 1.00 95.44 605 PRO A O 1
ATOM 4720 N N . GLY A 1 606 ? -11.439 11.062 33.101 1.00 90.38 606 GLY A N 1
ATOM 4721 C CA . GLY A 1 606 ? -10.442 11.702 32.237 1.00 90.38 606 GLY A CA 1
ATOM 4722 C C . GLY A 1 606 ? -9.609 10.754 31.366 1.00 90.38 606 GLY A C 1
ATOM 4723 O O . GLY A 1 606 ? -8.861 11.225 30.513 1.00 90.38 606 GLY A O 1
ATOM 4724 N N . SER A 1 607 ? -9.715 9.432 31.547 1.00 91.69 607 SER A N 1
ATOM 4725 C CA . SER A 1 607 ? -8.973 8.461 30.728 1.00 91.69 607 SER A CA 1
ATOM 4726 C C . SER A 1 607 ? -9.738 8.043 29.471 1.00 91.69 607 SER A C 1
ATOM 4728 O O . SER A 1 607 ? -10.972 8.032 29.442 1.00 91.69 607 SER A O 1
ATOM 4730 N N . LYS A 1 608 ? -8.984 7.679 28.429 1.00 92.50 608 LYS A N 1
ATOM 4731 C CA . LYS A 1 608 ? -9.525 7.104 27.194 1.00 92.50 608 LYS A CA 1
ATOM 4732 C C . LYS A 1 608 ? -9.961 5.662 27.428 1.00 92.50 608 LYS A C 1
ATOM 4734 O O . LYS A 1 608 ? -9.290 4.904 28.130 1.00 92.50 608 LYS A O 1
ATOM 4739 N N . VAL A 1 609 ? -11.070 5.276 26.812 1.00 94.69 609 VAL A N 1
ATOM 4740 C CA . VAL A 1 609 ? -11.561 3.899 26.819 1.00 94.69 609 VAL A CA 1
ATOM 4741 C C . VAL A 1 609 ? -10.618 3.042 25.958 1.00 94.69 609 VAL A C 1
ATOM 4743 O O . VAL A 1 609 ? -10.463 3.346 24.776 1.00 94.69 609 VAL A O 1
ATOM 4746 N N . PRO A 1 610 ? -9.979 1.991 26.513 1.00 93.50 610 PRO A N 1
ATOM 4747 C CA . PRO A 1 610 ? -8.925 1.234 25.835 1.00 93.50 610 PRO A CA 1
ATOM 4748 C C . PRO A 1 610 ? -9.391 0.491 24.577 1.00 93.50 610 PRO A C 1
ATOM 4750 O O . PRO A 1 610 ? -8.708 0.482 23.559 1.00 93.50 610 PRO A O 1
ATOM 4753 N N . VAL A 1 611 ? -10.550 -0.154 24.670 1.00 93.69 611 VAL A N 1
ATOM 4754 C CA . VAL A 1 611 ? -11.124 -1.037 23.651 1.00 93.69 611 VAL A CA 1
ATOM 4755 C C . VAL A 1 611 ? -12.646 -0.971 23.729 1.00 93.69 611 VAL A C 1
ATOM 4757 O O . VAL A 1 611 ? -13.191 -0.528 24.745 1.00 93.69 611 VAL A O 1
ATOM 4760 N N . ASP A 1 612 ? -13.331 -1.455 22.696 1.00 94.88 612 ASP A N 1
ATOM 4761 C CA . ASP A 1 612 ? -14.789 -1.534 22.713 1.00 94.88 612 ASP A CA 1
ATOM 4762 C C . ASP A 1 612 ? -15.253 -2.536 23.772 1.00 94.88 612 ASP A C 1
ATOM 4764 O O . ASP A 1 612 ? -14.657 -3.605 23.968 1.00 94.88 612 ASP A O 1
ATOM 4768 N N . GLY A 1 613 ? -16.333 -2.203 24.474 1.00 95.06 613 GLY A N 1
ATOM 4769 C CA . GLY A 1 613 ? -16.765 -3.021 25.595 1.00 95.06 613 GLY A CA 1
ATOM 4770 C C . GLY A 1 613 ? -18.175 -2.763 26.093 1.00 95.06 613 GLY A C 1
ATOM 4771 O O . GLY A 1 613 ? -18.907 -1.907 25.602 1.00 95.06 613 GLY A O 1
ATOM 4772 N N . LEU A 1 614 ? -18.548 -3.536 27.108 1.00 95.88 614 LEU A N 1
ATOM 4773 C CA . LEU A 1 614 ? -19.824 -3.447 27.810 1.00 95.88 614 LEU A CA 1
ATOM 4774 C C . LEU A 1 614 ? -19.592 -3.009 29.257 1.00 95.88 614 LEU A C 1
ATOM 4776 O O . LEU A 1 614 ? -18.796 -3.627 29.964 1.00 95.88 614 LEU A O 1
ATOM 4780 N N . VAL A 1 615 ? -20.305 -1.992 29.735 1.00 96.38 615 VAL A N 1
ATOM 4781 C CA . VAL A 1 615 ? -20.210 -1.563 31.138 1.00 96.38 615 VAL A CA 1
ATOM 4782 C C . VAL A 1 615 ? -20.795 -2.637 32.054 1.00 96.38 615 VAL A C 1
ATOM 4784 O O . VAL A 1 615 ? -21.959 -3.007 31.929 1.00 96.38 615 VAL A O 1
ATOM 4787 N N . LEU A 1 616 ? -20.006 -3.119 33.013 1.00 93.56 616 LEU A N 1
ATOM 4788 C CA . LEU A 1 616 ? -20.457 -4.041 34.056 1.00 93.56 616 LEU A CA 1
ATOM 4789 C C . LEU A 1 616 ? -20.880 -3.299 35.325 1.00 93.56 616 LEU A C 1
ATOM 4791 O O . LEU A 1 616 ? -21.892 -3.638 35.938 1.00 93.56 616 LEU A O 1
ATOM 4795 N N . ILE A 1 617 ? -20.070 -2.332 35.761 1.00 91.88 617 ILE A N 1
ATOM 4796 C CA . ILE A 1 617 ? -20.242 -1.617 37.030 1.00 91.88 617 ILE A CA 1
ATOM 4797 C C . ILE A 1 617 ? -19.856 -0.154 36.821 1.00 91.88 617 ILE A C 1
ATOM 4799 O O . ILE A 1 617 ? -18.883 0.143 36.128 1.00 91.88 617 ILE A O 1
ATOM 4803 N N . GLY A 1 618 ? -20.592 0.742 37.471 1.00 92.00 618 GLY A N 1
ATOM 4804 C CA . GLY A 1 618 ? -20.346 2.178 37.437 1.00 92.00 618 GLY A CA 1
ATOM 4805 C C . GLY A 1 618 ? -21.385 2.931 36.619 1.00 92.00 618 GLY A C 1
ATOM 4806 O O . GLY A 1 618 ? -22.194 2.348 35.897 1.00 92.00 618 GLY A O 1
ATOM 4807 N N . HIS A 1 619 ? -21.363 4.246 36.783 1.00 94.56 619 HIS A N 1
ATOM 4808 C CA . HIS A 1 619 ? -22.179 5.195 36.044 1.00 94.56 619 HIS A CA 1
ATOM 4809 C C . HIS A 1 619 ? -21.285 6.374 35.681 1.00 94.56 619 HIS A C 1
ATOM 4811 O O . HIS A 1 619 ? -20.618 6.925 36.558 1.00 94.56 619 HIS A O 1
ATOM 4817 N N . SER A 1 620 ? -21.250 6.750 34.409 1.00 95.94 620 SER A N 1
ATOM 4818 C CA . SER A 1 620 ? -20.458 7.884 33.937 1.00 95.94 620 SER A CA 1
ATOM 4819 C C . SER A 1 620 ? -21.027 8.418 32.629 1.00 95.94 620 SER A C 1
ATOM 4821 O O . SER A 1 620 ? -21.803 7.744 31.955 1.00 95.94 620 SER A O 1
ATOM 4823 N N . THR A 1 621 ? -20.620 9.625 32.275 1.00 95.19 621 THR A N 1
ATOM 4824 C CA . THR A 1 621 ? -20.789 10.202 30.944 1.00 95.19 621 THR A CA 1
ATOM 4825 C C . THR A 1 621 ? -19.521 9.966 30.131 1.00 95.19 621 THR A C 1
ATOM 4827 O O . THR A 1 621 ? -18.409 10.135 30.642 1.00 95.19 621 THR A O 1
ATOM 4830 N N . ILE A 1 622 ? -19.678 9.552 28.874 1.00 94.50 622 ILE A N 1
ATOM 4831 C CA . ILE A 1 622 ? -18.569 9.345 27.941 1.00 94.50 622 ILE A CA 1
ATOM 4832 C C . ILE A 1 622 ? -18.696 10.341 26.796 1.00 94.50 622 ILE A C 1
ATOM 4834 O O . ILE A 1 622 ? -19.760 10.499 26.204 1.00 94.50 622 ILE A O 1
ATOM 4838 N N . ASP A 1 623 ? -17.592 11.012 26.498 1.00 94.25 623 ASP A N 1
ATOM 4839 C CA . ASP A 1 623 ? -17.458 11.866 25.331 1.00 94.25 623 ASP A CA 1
ATOM 4840 C C . ASP A 1 623 ? -17.064 11.019 24.116 1.00 94.25 623 ASP A C 1
ATOM 4842 O O . ASP A 1 623 ? -15.947 10.494 24.024 1.00 94.25 623 ASP A O 1
ATOM 4846 N N . GLU A 1 624 ? -18.022 10.858 23.206 1.00 92.81 624 GLU A N 1
ATOM 4847 C CA . GLU A 1 624 ? -17.884 10.122 21.948 1.00 92.81 624 GLU A CA 1
ATOM 4848 C C . GLU A 1 624 ? -17.758 11.080 20.742 1.00 92.81 624 GLU A C 1
ATOM 4850 O O . GLU A 1 624 ? -17.683 10.617 19.603 1.00 92.81 624 GLU A O 1
ATOM 4855 N N . SER A 1 625 ? -17.658 12.399 20.978 1.00 89.56 625 SER A N 1
ATOM 4856 C CA . SER A 1 625 ? -17.741 13.456 19.953 1.00 89.56 625 SER A CA 1
ATOM 4857 C C . SER A 1 625 ? -16.740 13.309 18.811 1.00 89.56 625 SER A C 1
ATOM 4859 O O . SER A 1 625 ? -17.064 13.593 17.661 1.00 89.56 625 SER A O 1
ATOM 4861 N N . LEU A 1 626 ? -15.534 12.816 19.099 1.00 83.00 626 LEU A N 1
ATOM 4862 C CA . LEU A 1 626 ? -14.472 12.652 18.104 1.00 83.00 626 LEU A CA 1
ATOM 4863 C C . LEU A 1 626 ? -14.686 11.462 17.157 1.00 83.00 626 LEU A C 1
ATOM 4865 O O . LEU A 1 626 ? -14.018 11.391 16.129 1.00 83.00 626 LEU A O 1
ATOM 4869 N N . ILE A 1 627 ? -15.590 10.536 17.496 1.00 87.25 627 ILE A N 1
ATOM 4870 C CA . ILE A 1 627 ? -15.876 9.331 16.705 1.00 87.25 627 ILE A CA 1
ATOM 4871 C C . ILE A 1 627 ? -17.281 9.407 16.102 1.00 87.25 627 ILE A C 1
ATOM 4873 O O . ILE A 1 627 ? -17.443 9.193 14.904 1.00 87.25 627 ILE A O 1
ATOM 4877 N N . THR A 1 628 ? -18.297 9.714 16.913 1.00 85.81 628 THR A N 1
ATOM 4878 C CA . THR A 1 628 ? -19.702 9.757 16.469 1.00 85.81 628 THR A CA 1
ATOM 4879 C C . THR A 1 628 ? -20.115 11.124 15.930 1.00 85.81 628 THR A C 1
ATOM 4881 O O . THR A 1 628 ? -21.118 11.222 15.229 1.00 85.81 628 THR A O 1
ATOM 4884 N N . GLY A 1 629 ? -19.363 12.184 16.245 1.00 85.44 629 GLY A N 1
ATOM 4885 C CA . GLY A 1 629 ? -19.720 13.561 15.900 1.00 85.44 629 GLY A CA 1
ATOM 4886 C C . GLY A 1 629 ? -20.780 14.185 16.814 1.00 85.44 629 GLY A C 1
ATOM 4887 O O . GLY A 1 629 ? -21.156 15.336 16.601 1.00 85.44 629 GLY A O 1
ATOM 4888 N N . GLU A 1 630 ? -21.266 13.471 17.834 1.00 87.19 630 GLU A N 1
ATOM 4889 C CA . GLU A 1 630 ? -22.252 14.015 18.771 1.00 87.19 630 GLU A CA 1
ATOM 4890 C C . GLU A 1 630 ? -21.580 14.883 19.844 1.00 87.19 630 GLU A C 1
ATOM 4892 O O . GLU A 1 630 ? -20.730 14.419 20.599 1.00 87.19 630 GLU A O 1
ATOM 4897 N N . SER A 1 631 ? -21.969 16.159 19.937 1.00 80.44 631 SER A N 1
ATOM 4898 C CA . SER A 1 631 ? -21.326 17.131 20.839 1.00 80.44 631 SER A CA 1
ATOM 4899 C C . SER A 1 631 ? -21.628 16.925 22.327 1.00 80.44 631 SER A C 1
ATOM 4901 O O . SER A 1 631 ? -20.918 17.466 23.172 1.00 80.44 631 SER A O 1
ATOM 4903 N N . MET A 1 632 ? -22.710 16.216 22.664 1.00 90.31 632 MET A N 1
ATOM 4904 C CA . MET A 1 632 ? -23.127 16.004 24.051 1.00 90.31 632 MET A CA 1
ATOM 4905 C C . MET A 1 632 ? -22.651 14.634 24.546 1.00 90.31 632 MET A C 1
ATOM 4907 O O . MET A 1 632 ? -22.974 13.630 23.913 1.00 90.31 632 MET A O 1
ATOM 4911 N N . PRO A 1 633 ? -21.945 14.563 25.691 1.00 91.00 633 PRO A N 1
ATOM 4912 C CA . PRO A 1 633 ? -21.539 13.293 26.279 1.00 91.00 633 PRO A CA 1
ATOM 4913 C C . PRO A 1 633 ? -22.732 12.374 26.546 1.00 91.00 633 PRO A C 1
ATOM 4915 O O . PRO A 1 633 ? -23.753 12.800 27.093 1.00 91.00 633 PRO A O 1
ATOM 4918 N N . THR A 1 634 ? -22.586 11.096 26.207 1.00 92.31 634 THR A N 1
ATOM 4919 C CA . THR A 1 634 ? -23.642 10.096 26.360 1.00 92.31 634 THR A CA 1
ATOM 4920 C C . THR A 1 634 ? -23.550 9.424 27.732 1.00 92.31 634 THR A C 1
ATOM 4922 O O . THR A 1 634 ? -22.470 9.056 28.205 1.00 92.31 634 THR A O 1
ATOM 4925 N N . GLU A 1 635 ? -24.684 9.273 28.424 1.00 94.19 635 GLU A N 1
ATOM 4926 C CA . GLU A 1 635 ? -24.726 8.561 29.707 1.00 94.19 635 GLU A CA 1
ATOM 4927 C C . GLU A 1 635 ? -24.560 7.051 29.508 1.00 94.19 635 GLU A C 1
ATOM 4929 O O . GLU A 1 635 ? -25.279 6.427 28.725 1.00 94.19 635 GLU A O 1
ATOM 4934 N N . LYS A 1 636 ? -23.659 6.438 30.282 1.00 95.12 636 LYS A N 1
ATOM 4935 C CA . LYS A 1 636 ? -23.421 4.993 30.282 1.00 95.12 636 LYS A CA 1
ATOM 4936 C C . LYS A 1 636 ? -23.747 4.393 31.645 1.00 95.12 636 LYS A C 1
ATOM 4938 O O . LYS A 1 636 ? -23.233 4.814 32.685 1.00 95.12 636 LYS A O 1
ATOM 4943 N N . LYS A 1 637 ? -24.602 3.373 31.612 1.00 94.62 637 LYS A N 1
ATOM 4944 C CA . LYS A 1 637 ? -25.086 2.600 32.763 1.00 94.62 637 LYS A CA 1
ATOM 4945 C C . LYS A 1 637 ? -24.628 1.145 32.607 1.00 94.62 637 LYS A C 1
ATOM 4947 O O . LYS A 1 637 ? -24.191 0.765 31.519 1.00 94.62 637 LYS A O 1
ATOM 4952 N N . PRO A 1 638 ? -24.712 0.301 33.648 1.00 95.06 638 PRO A N 1
ATOM 4953 C CA . PRO A 1 638 ? -24.444 -1.127 33.496 1.00 95.06 638 PRO A CA 1
ATOM 4954 C C . PRO A 1 638 ? -25.290 -1.731 32.363 1.00 95.06 638 PRO A C 1
ATOM 4956 O O . PRO A 1 638 ? -26.505 -1.555 32.339 1.00 95.06 638 PRO A O 1
ATOM 4959 N N . GLY A 1 639 ? -24.643 -2.411 31.417 1.00 92.12 639 GLY A N 1
ATOM 4960 C CA . GLY A 1 639 ? -25.249 -2.932 30.187 1.00 92.12 639 GLY A CA 1
ATOM 4961 C C . GLY A 1 639 ? -25.134 -2.014 28.961 1.00 92.12 639 GLY A C 1
ATOM 4962 O O . GLY A 1 639 ? -25.426 -2.460 27.856 1.00 92.12 639 GLY A O 1
ATOM 4963 N N . SER A 1 640 ? -24.683 -0.765 29.107 1.00 94.38 640 SER A N 1
ATOM 4964 C CA . SER A 1 640 ? -24.400 0.117 27.967 1.00 94.38 640 SER A CA 1
ATOM 4965 C C . SER A 1 640 ? -23.105 -0.283 27.252 1.00 94.38 640 SER A C 1
ATOM 4967 O O . SER A 1 640 ? -22.143 -0.716 27.890 1.00 94.38 640 SER A O 1
ATOM 4969 N N . GLN A 1 641 ? -23.062 -0.101 25.930 1.00 94.06 641 GLN A N 1
ATOM 4970 C CA . GLN A 1 641 ? -21.845 -0.263 25.129 1.00 94.06 641 GLN A CA 1
ATOM 4971 C C . GLN A 1 641 ? -20.985 1.006 25.155 1.00 94.06 641 GLN A C 1
ATOM 4973 O O . GLN A 1 641 ? -21.513 2.124 25.188 1.00 94.06 641 GLN A O 1
ATOM 4978 N N . VAL A 1 642 ? -19.666 0.816 25.134 1.00 94.56 642 VAL A N 1
ATOM 4979 C CA . VAL A 1 642 ? -18.653 1.877 25.081 1.00 94.56 642 VAL A CA 1
ATOM 4980 C C . VAL A 1 642 ? -17.720 1.651 23.898 1.00 94.56 642 VAL A C 1
ATOM 4982 O O . VAL A 1 642 ? -17.387 0.505 23.590 1.00 94.56 642 VAL A O 1
ATOM 4985 N N . ILE A 1 643 ? -17.307 2.746 23.263 1.00 93.88 643 ILE A N 1
ATOM 4986 C CA . ILE A 1 643 ? -16.425 2.741 22.096 1.00 93.88 643 ILE A CA 1
ATOM 4987 C C . ILE A 1 643 ? -14.990 3.063 22.541 1.00 93.88 643 ILE A C 1
ATOM 4989 O O . ILE A 1 643 ? -14.758 3.942 23.374 1.00 93.88 643 ILE A O 1
ATOM 4993 N N . GLY A 1 644 ? -14.019 2.329 22.009 1.00 92.00 644 GLY A N 1
ATOM 4994 C CA . GLY A 1 644 ? -12.595 2.548 22.217 1.00 92.00 644 GLY A CA 1
ATOM 4995 C C . GLY A 1 644 ? -12.138 3.875 21.610 1.00 92.00 644 GLY A C 1
ATOM 4996 O O . GLY A 1 644 ? -12.509 4.228 20.494 1.00 92.00 644 GLY A O 1
ATOM 4997 N N . GLY A 1 645 ? -11.318 4.617 22.354 1.00 90.06 645 GLY A N 1
ATOM 4998 C CA . GLY A 1 645 ? -10.856 5.963 21.996 1.00 90.06 645 GLY A CA 1
ATOM 4999 C C . GLY A 1 645 ? -11.728 7.102 22.534 1.00 90.06 645 GLY A C 1
ATOM 5000 O O . GLY A 1 645 ? -11.258 8.237 22.607 1.00 90.06 645 GLY A O 1
ATOM 5001 N N . SER A 1 646 ? -12.953 6.815 22.985 1.00 93.06 646 SER A N 1
ATOM 5002 C CA . SER A 1 646 ? -13.810 7.788 23.673 1.00 93.06 646 SER A CA 1
ATOM 5003 C C . SER A 1 646 ? -13.248 8.173 25.045 1.00 93.06 646 SER A C 1
ATOM 5005 O O . SER A 1 646 ? -12.500 7.408 25.659 1.00 93.06 646 SER A O 1
ATOM 5007 N N . ILE A 1 647 ? -13.607 9.353 25.556 1.00 94.06 647 ILE A N 1
ATOM 5008 C CA . ILE A 1 647 ? -13.056 9.882 26.814 1.00 94.06 647 ILE A CA 1
ATOM 5009 C C . ILE A 1 647 ? -14.099 9.761 27.920 1.00 94.06 647 ILE A C 1
ATOM 5011 O O . ILE A 1 647 ? -15.199 10.299 27.832 1.00 94.06 647 ILE A O 1
ATOM 5015 N N . ASN A 1 648 ? -13.750 9.067 28.996 1.00 95.44 648 ASN A N 1
ATOM 5016 C CA . ASN A 1 648 ? -14.614 8.947 30.161 1.00 95.44 648 ASN A CA 1
ATOM 5017 C C . ASN A 1 648 ? -14.555 10.225 31.017 1.00 95.44 648 ASN A C 1
ATOM 5019 O O . ASN A 1 648 ? -13.457 10.684 31.316 1.00 95.44 648 ASN A O 1
ATOM 5023 N N . GLN A 1 649 ? -15.689 10.783 31.456 1.00 92.94 649 GLN A N 1
ATOM 5024 C CA . GLN A 1 649 ? -15.712 12.053 32.200 1.00 92.94 649 GLN A CA 1
ATOM 5025 C C . GLN A 1 649 ? -15.947 11.892 33.710 1.00 92.94 649 GLN A C 1
ATOM 5027 O O . GLN A 1 649 ? -15.010 12.057 34.483 1.00 92.94 649 GLN A O 1
ATOM 5032 N N . ASN A 1 650 ? -17.172 11.586 34.154 1.00 85.88 650 ASN A N 1
ATOM 5033 C CA . ASN A 1 650 ? -17.608 11.917 35.524 1.00 85.88 650 ASN A CA 1
ATOM 5034 C C . ASN A 1 650 ? -17.563 10.762 36.547 1.00 85.88 650 ASN A C 1
ATOM 5036 O O . ASN A 1 650 ? -17.740 11.001 37.740 1.00 85.88 650 ASN A O 1
ATOM 5040 N N . GLY A 1 651 ? -17.315 9.518 36.132 1.00 90.94 651 GLY A N 1
ATOM 5041 C CA . GLY A 1 651 ? -17.331 8.352 37.022 1.00 90.94 651 GLY A CA 1
ATOM 5042 C C . GLY A 1 651 ? -16.370 7.240 36.612 1.00 90.94 651 GLY A C 1
ATOM 5043 O O . GLY A 1 651 ? -15.909 7.174 35.478 1.00 90.94 651 GLY A O 1
ATOM 5044 N N . VAL A 1 652 ? -16.043 6.348 37.551 1.00 94.00 652 VAL A N 1
ATOM 5045 C CA . VAL A 1 652 ? -15.248 5.147 37.249 1.00 94.00 652 VAL A CA 1
ATOM 5046 C C . VAL A 1 652 ? -16.157 4.107 36.610 1.00 94.00 652 VAL A C 1
ATOM 5048 O O . VAL A 1 652 ? -17.213 3.781 37.156 1.00 94.00 652 VAL A O 1
ATOM 5051 N N . LEU A 1 653 ? -15.717 3.556 35.484 1.00 95.12 653 LEU A N 1
ATOM 5052 C CA . LEU A 1 653 ? -16.401 2.470 34.797 1.00 95.12 653 LEU A CA 1
ATOM 5053 C C . LEU A 1 653 ? -15.557 1.204 34.860 1.00 95.12 653 LEU A C 1
ATOM 5055 O O . LEU A 1 653 ? -14.342 1.234 34.670 1.00 95.12 653 LEU A O 1
ATOM 5059 N N . ILE A 1 654 ? -16.215 0.080 35.109 1.00 95.56 654 ILE A N 1
ATOM 5060 C CA . ILE A 1 654 ? -15.636 -1.247 34.939 1.00 95.56 654 ILE A CA 1
ATOM 5061 C C . ILE A 1 654 ? -16.317 -1.861 33.729 1.00 95.56 654 ILE A C 1
ATOM 5063 O O . ILE A 1 654 ? -17.522 -2.114 33.757 1.00 95.56 654 ILE A O 1
ATOM 5067 N N . ILE A 1 655 ? -15.549 -2.069 32.669 1.00 95.94 655 ILE A N 1
ATOM 5068 C CA . ILE A 1 655 ? -16.038 -2.526 31.371 1.00 95.94 655 ILE A CA 1
ATOM 5069 C C . ILE A 1 655 ? -15.503 -3.923 31.070 1.00 95.94 655 ILE A C 1
ATOM 5071 O O . ILE A 1 655 ? -14.409 -4.280 31.497 1.00 95.94 655 ILE A O 1
ATOM 5075 N N . LYS A 1 656 ? -16.270 -4.719 30.331 1.00 95.31 656 LYS A N 1
ATOM 5076 C CA . LYS A 1 656 ? -15.842 -5.995 29.760 1.00 95.31 656 LYS A CA 1
ATOM 5077 C C . LYS A 1 656 ? -15.503 -5.785 28.290 1.00 95.31 656 LYS A C 1
ATOM 5079 O O . LYS A 1 656 ? -16.374 -5.345 27.544 1.00 95.31 656 LYS A O 1
ATOM 5084 N N . ALA A 1 657 ? -14.282 -6.112 27.881 1.00 94.19 657 ALA A N 1
ATOM 5085 C CA . ALA A 1 657 ? -13.845 -6.005 26.493 1.00 94.19 657 ALA A CA 1
ATOM 5086 C C . ALA A 1 657 ? -14.677 -6.926 25.582 1.00 94.19 657 ALA A C 1
ATOM 5088 O O . ALA A 1 657 ? -14.805 -8.122 25.862 1.00 94.19 657 ALA A O 1
ATOM 5089 N N . THR A 1 658 ? -15.240 -6.376 24.506 1.00 91.44 658 THR A N 1
ATOM 5090 C CA . THR A 1 658 ? -15.999 -7.125 23.489 1.00 91.44 658 THR A CA 1
ATOM 5091 C C . THR A 1 658 ? -15.198 -7.263 22.199 1.00 91.44 658 THR A C 1
ATOM 5093 O O . THR A 1 658 ? -15.006 -8.387 21.744 1.00 91.44 658 THR A O 1
ATOM 5096 N N . HIS A 1 659 ? -14.664 -6.160 21.669 1.00 89.00 659 HIS A N 1
ATOM 5097 C CA . HIS A 1 659 ? -13.805 -6.136 20.481 1.00 89.00 659 HIS A CA 1
ATOM 5098 C C . HIS A 1 659 ? -12.465 -5.483 20.820 1.00 89.00 659 HIS A C 1
ATOM 5100 O O . HIS A 1 659 ? -12.424 -4.512 21.573 1.00 89.00 659 HIS A O 1
ATOM 5106 N N . VAL A 1 660 ? -11.364 -6.022 20.290 1.00 89.06 660 VAL A N 1
ATOM 5107 C CA . VAL A 1 660 ? -9.992 -5.614 20.642 1.00 89.06 660 VAL A CA 1
ATOM 5108 C C . VAL A 1 660 ? -9.112 -5.469 19.396 1.00 89.06 660 VAL A C 1
ATOM 5110 O O . VAL A 1 660 ? -9.376 -6.070 18.354 1.00 89.06 660 VAL A O 1
ATOM 5113 N N . GLY A 1 661 ? -8.045 -4.672 19.491 1.00 84.19 661 GLY A N 1
ATOM 5114 C CA . GLY A 1 661 ? -7.064 -4.501 18.415 1.00 84.19 661 GLY A CA 1
ATOM 5115 C C . GLY A 1 661 ? -7.672 -3.981 17.105 1.00 84.19 661 GLY A C 1
ATOM 5116 O O . GLY A 1 661 ? -8.291 -2.918 17.076 1.00 84.19 661 GLY A O 1
ATOM 5117 N N . LYS A 1 662 ? -7.494 -4.736 16.010 1.00 79.94 662 LYS A N 1
ATOM 5118 C CA . LYS A 1 662 ? -7.990 -4.371 14.666 1.00 79.94 662 LYS A CA 1
ATOM 5119 C C . LYS A 1 662 ? -9.516 -4.420 14.546 1.00 79.94 662 LYS A C 1
ATOM 5121 O O . LYS A 1 662 ? -10.059 -3.874 13.596 1.00 79.94 662 LYS A O 1
ATOM 5126 N N . GLU A 1 663 ? -10.208 -5.064 15.479 1.00 84.06 663 GLU A N 1
ATOM 5127 C CA . GLU A 1 663 ? -11.666 -5.221 15.441 1.00 84.06 663 GLU A CA 1
ATOM 5128 C C . GLU A 1 663 ? -12.421 -4.093 16.151 1.00 84.06 663 GLU A C 1
ATOM 5130 O O . GLU A 1 663 ? -13.647 -4.079 16.106 1.00 84.06 663 GLU A O 1
ATOM 5135 N N . THR A 1 664 ? -11.726 -3.156 16.804 1.00 89.69 664 THR A N 1
ATOM 5136 C CA . THR A 1 664 ? -12.391 -2.004 17.428 1.00 89.69 664 THR A CA 1
ATOM 5137 C C . THR A 1 664 ? -12.982 -1.073 16.372 1.00 89.69 664 THR A C 1
ATOM 5139 O O . THR A 1 664 ? -12.434 -0.934 15.276 1.00 89.69 664 THR A O 1
ATOM 5142 N N . ALA A 1 665 ? -14.067 -0.379 16.712 1.00 88.75 665 ALA A N 1
ATOM 5143 C CA . ALA A 1 665 ? -14.728 0.570 15.822 1.00 88.75 665 ALA A CA 1
ATOM 5144 C C . ALA A 1 665 ? -13.752 1.633 15.292 1.00 88.75 665 ALA A C 1
ATOM 5146 O O . ALA A 1 665 ? -13.726 1.901 14.094 1.00 88.75 665 ALA A O 1
ATOM 5147 N N . LEU A 1 666 ? -12.885 2.177 16.155 1.00 89.19 666 LEU A N 1
ATOM 5148 C CA . LEU A 1 666 ? -11.864 3.148 15.755 1.00 89.19 666 LEU A CA 1
ATOM 5149 C C . LEU A 1 666 ? -10.864 2.555 14.748 1.00 89.19 666 LEU A C 1
ATOM 5151 O O . LEU A 1 666 ? -10.576 3.190 13.738 1.00 89.19 666 LEU A O 1
ATOM 5155 N N . SER A 1 667 ? -10.367 1.334 14.977 1.00 84.56 667 SER A N 1
ATOM 5156 C CA . SER A 1 667 ? -9.454 0.664 14.038 1.00 84.56 667 SER A CA 1
ATOM 5157 C C . SER A 1 667 ? -10.122 0.361 12.695 1.00 84.56 667 SER A C 1
ATOM 5159 O O . SER A 1 667 ? -9.479 0.473 11.655 1.00 84.56 667 SER A O 1
ATOM 5161 N N . GLN A 1 668 ? -11.412 0.015 12.698 1.00 86.94 668 GLN A N 1
ATOM 5162 C CA . GLN A 1 668 ? -12.187 -0.185 11.471 1.00 86.94 668 GLN A CA 1
ATOM 5163 C C . GLN A 1 668 ? -12.373 1.126 10.702 1.00 86.94 668 GLN A C 1
ATOM 5165 O O . GLN A 1 668 ? -12.194 1.139 9.489 1.00 86.94 668 GLN A O 1
ATOM 5170 N N . ILE A 1 669 ? -12.655 2.238 11.389 1.00 86.81 669 ILE A N 1
ATOM 5171 C CA . ILE A 1 669 ? -12.736 3.566 10.763 1.00 86.81 669 ILE A CA 1
ATOM 5172 C C . ILE A 1 669 ? -11.388 3.944 10.143 1.00 86.81 669 ILE A C 1
ATOM 5174 O O . ILE A 1 669 ? -11.351 4.315 8.973 1.00 86.81 669 ILE A O 1
ATOM 5178 N N . VAL A 1 670 ? -10.284 3.808 10.888 1.00 81.81 670 VAL A N 1
ATOM 5179 C CA . VAL A 1 670 ? -8.934 4.107 10.375 1.00 81.81 670 VAL A CA 1
ATOM 5180 C C . VAL A 1 670 ? -8.636 3.269 9.134 1.00 81.81 670 VAL A C 1
ATOM 5182 O O . VAL A 1 670 ? -8.242 3.829 8.116 1.00 81.81 670 VAL A O 1
ATOM 5185 N N . LYS A 1 671 ? -8.918 1.962 9.177 1.00 79.44 671 LYS A N 1
ATOM 5186 C CA . LYS A 1 671 ? -8.725 1.066 8.035 1.00 79.44 671 LYS A CA 1
ATOM 5187 C C . LYS A 1 671 ? -9.564 1.476 6.823 1.00 79.44 671 LYS A C 1
ATOM 5189 O O . LYS A 1 671 ? -9.043 1.524 5.719 1.00 79.44 671 LYS A O 1
ATOM 5194 N N . LEU A 1 672 ? -10.845 1.791 7.012 1.00 80.19 672 LEU A N 1
ATOM 5195 C CA . LEU A 1 672 ? -11.723 2.216 5.918 1.00 80.19 672 LEU A CA 1
ATOM 5196 C C . LEU A 1 672 ? -11.246 3.526 5.278 1.00 80.19 672 LEU A C 1
ATOM 5198 O O . LEU A 1 672 ? -11.300 3.670 4.057 1.00 80.19 672 LEU A O 1
ATOM 5202 N N . VAL A 1 673 ? -10.764 4.474 6.086 1.00 77.75 673 VAL A N 1
ATOM 5203 C CA . VAL A 1 673 ? -10.196 5.733 5.587 1.00 77.75 673 VAL A CA 1
ATOM 5204 C C . VAL A 1 673 ? -8.880 5.479 4.848 1.00 77.75 673 VAL A C 1
ATOM 5206 O O . VAL A 1 673 ? -8.672 6.047 3.777 1.00 77.75 673 VAL A O 1
ATOM 5209 N N . GLU A 1 674 ? -8.014 4.614 5.372 1.00 69.06 674 GLU A N 1
ATOM 5210 C CA . GLU A 1 674 ? -6.748 4.238 4.737 1.00 69.06 674 GLU A CA 1
ATOM 5211 C C . GLU A 1 674 ? -6.972 3.517 3.398 1.00 69.06 674 GLU A C 1
ATOM 5213 O O . GLU A 1 674 ? -6.381 3.908 2.388 1.00 69.06 674 GLU A O 1
ATOM 5218 N N . ASP A 1 675 ? -7.880 2.537 3.358 1.00 67.44 675 ASP A N 1
ATOM 5219 C CA . ASP A 1 675 ? -8.254 1.777 2.158 1.00 67.44 675 ASP A CA 1
ATOM 5220 C C . ASP A 1 675 ? -8.856 2.702 1.082 1.00 67.44 675 ASP A C 1
ATOM 5222 O O . ASP A 1 675 ? -8.552 2.575 -0.108 1.00 67.44 675 ASP A O 1
ATOM 5226 N N . ALA A 1 676 ? -9.665 3.690 1.485 1.00 69.88 676 ALA A N 1
ATOM 5227 C CA . ALA A 1 676 ? -10.188 4.709 0.573 1.00 69.88 676 ALA A CA 1
ATOM 5228 C C . ALA A 1 676 ? -9.078 5.618 0.008 1.00 69.88 676 ALA A C 1
ATOM 5230 O O . ALA A 1 676 ? -9.156 6.060 -1.142 1.00 69.88 676 ALA A O 1
ATOM 5231 N N . GLN A 1 677 ? -8.027 5.886 0.791 1.00 61.75 677 GLN A N 1
ATOM 5232 C CA . GLN A 1 677 ? -6.900 6.731 0.388 1.00 61.75 677 GLN A CA 1
ATOM 5233 C C . GLN A 1 677 ? -5.853 5.994 -0.460 1.00 61.75 677 GLN A C 1
ATOM 5235 O O . GLN A 1 677 ? -5.208 6.623 -1.298 1.00 61.75 677 GLN A O 1
ATOM 5240 N N . THR A 1 678 ? -5.702 4.673 -0.321 1.00 57.91 678 THR A N 1
ATOM 5241 C CA . THR A 1 678 ? -4.679 3.883 -1.041 1.00 57.91 678 THR A CA 1
ATOM 5242 C C . THR A 1 678 ? -5.031 3.543 -2.492 1.00 57.91 678 THR A C 1
ATOM 5244 O O . THR A 1 678 ? -4.328 2.763 -3.148 1.00 57.91 678 TH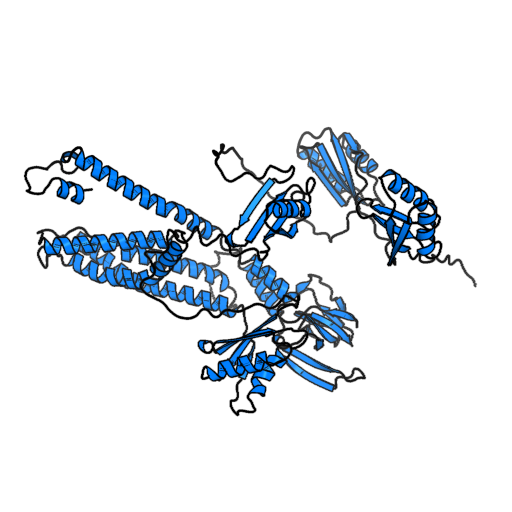R A O 1
ATOM 5247 N N . SER A 1 679 ? -6.069 4.160 -3.064 1.00 49.19 679 SER A N 1
ATOM 5248 C CA . SER A 1 679 ? -6.317 4.048 -4.501 1.00 49.19 679 SER A CA 1
ATOM 5249 C C . SER A 1 679 ? -5.114 4.601 -5.285 1.00 49.19 679 SER A C 1
ATOM 5251 O O . SER A 1 679 ? -4.764 5.779 -5.213 1.00 49.19 679 SER A O 1
ATOM 5253 N N . LYS A 1 680 ? -4.407 3.710 -5.999 1.00 51.75 680 LYS A N 1
ATOM 5254 C CA . LYS A 1 680 ? -3.229 4.064 -6.810 1.00 51.75 680 LYS A CA 1
ATOM 5255 C C . LYS A 1 680 ? -3.547 5.262 -7.701 1.00 51.75 680 LYS A C 1
ATOM 5257 O O . LYS A 1 680 ? -4.591 5.272 -8.352 1.00 51.75 680 LYS A O 1
ATOM 5262 N N . ALA A 1 681 ? -2.610 6.206 -7.805 1.00 54.22 681 ALA A N 1
ATOM 5263 C CA . ALA A 1 681 ? -2.779 7.381 -8.650 1.00 54.22 681 ALA A CA 1
ATOM 5264 C C . ALA A 1 681 ? -3.165 6.960 -10.089 1.00 54.22 681 ALA A C 1
ATOM 5266 O O . ALA A 1 681 ? -2.395 6.247 -10.746 1.00 54.22 681 ALA A O 1
ATOM 5267 N N . PRO A 1 682 ? -4.332 7.394 -10.606 1.00 53.44 682 PRO A N 1
ATOM 5268 C CA . PRO A 1 682 ? -4.860 6.943 -11.898 1.00 53.44 682 PRO A CA 1
ATOM 5269 C C . PRO A 1 682 ? -3.933 7.286 -13.074 1.00 53.44 682 PRO A C 1
ATOM 5271 O O . PRO A 1 682 ? -3.970 6.631 -14.116 1.00 53.44 682 PRO A O 1
ATOM 5274 N N . ILE A 1 683 ? -3.049 8.273 -12.898 1.00 63.84 683 ILE A N 1
ATOM 5275 C CA . ILE A 1 683 ? -2.102 8.716 -13.923 1.00 63.84 683 ILE A CA 1
ATOM 5276 C C . ILE A 1 683 ? -0.986 7.698 -14.208 1.00 63.84 683 ILE A C 1
ATOM 5278 O O . ILE A 1 683 ? -0.596 7.540 -15.363 1.00 63.84 683 ILE A O 1
ATOM 5282 N N . GLN A 1 684 ? -0.515 6.951 -13.202 1.00 64.25 684 GLN A N 1
ATOM 5283 C CA . GLN A 1 684 ? 0.540 5.948 -13.398 1.00 64.25 684 GLN A CA 1
ATOM 5284 C C . GLN A 1 684 ? 0.011 4.750 -14.197 1.00 64.25 684 GLN A C 1
ATOM 5286 O O . GLN A 1 684 ? 0.672 4.257 -15.105 1.00 64.25 684 GLN A O 1
ATOM 5291 N N . GLN A 1 685 ? -1.233 4.341 -13.933 1.00 69.69 685 GLN A N 1
ATOM 5292 C CA . GLN A 1 685 ? -1.885 3.264 -14.682 1.00 69.69 685 GLN A CA 1
ATOM 5293 C C . GLN A 1 685 ? -2.109 3.637 -16.152 1.00 69.69 685 GLN A C 1
ATOM 5295 O O . GLN A 1 685 ? -2.015 2.780 -17.032 1.00 69.69 685 GLN A O 1
ATOM 5300 N N . LEU A 1 686 ? -2.386 4.915 -16.433 1.00 73.94 686 LEU A N 1
ATOM 5301 C CA . LEU A 1 686 ? -2.485 5.414 -17.800 1.00 73.94 686 LEU A CA 1
ATOM 5302 C C . LEU A 1 686 ? -1.128 5.350 -18.513 1.00 73.94 686 LEU A C 1
ATOM 5304 O O . LEU A 1 686 ? -1.071 4.863 -19.640 1.00 73.94 686 LEU A O 1
ATOM 5308 N N . ALA A 1 687 ? -0.051 5.795 -17.859 1.00 73.00 687 ALA A N 1
ATOM 5309 C CA . ALA A 1 687 ? 1.300 5.750 -18.417 1.00 73.00 687 ALA A CA 1
ATOM 5310 C C . ALA A 1 687 ? 1.741 4.311 -18.734 1.00 73.00 687 ALA A C 1
ATOM 5312 O O . ALA A 1 687 ? 2.186 4.038 -19.849 1.00 73.00 687 ALA A O 1
ATOM 5313 N N . ASP A 1 688 ? 1.520 3.377 -17.806 1.00 73.94 688 ASP A N 1
ATOM 5314 C CA . ASP A 1 688 ? 1.844 1.960 -17.996 1.00 73.94 688 ASP A CA 1
ATOM 5315 C C . ASP A 1 688 ? 1.008 1.342 -19.133 1.00 73.94 688 ASP A C 1
ATOM 5317 O O . ASP A 1 688 ? 1.523 0.580 -19.952 1.00 73.94 688 ASP A O 1
ATOM 5321 N N . LYS A 1 689 ? -0.275 1.714 -19.252 1.00 79.25 689 LYS A N 1
ATOM 5322 C CA . LYS A 1 689 ? -1.150 1.257 -20.345 1.00 79.25 689 LYS A CA 1
ATOM 5323 C C . LYS A 1 689 ? -0.697 1.788 -21.703 1.00 79.25 689 LYS A C 1
ATOM 5325 O O . LYS A 1 689 ? -0.706 1.040 -22.679 1.00 79.25 689 LYS A O 1
ATOM 5330 N N . VAL A 1 690 ? -0.302 3.058 -21.778 1.00 84.50 690 VAL A N 1
ATOM 5331 C CA . VAL A 1 690 ? 0.245 3.651 -23.006 1.00 84.50 690 VAL A CA 1
ATOM 5332 C C . VAL A 1 690 ? 1.559 2.966 -23.377 1.00 84.50 690 VAL A C 1
ATOM 5334 O O . VAL A 1 690 ? 1.717 2.567 -24.529 1.00 84.50 690 VAL A O 1
ATOM 5337 N N . ALA A 1 691 ? 2.458 2.741 -22.412 1.00 79.25 691 ALA A N 1
ATOM 5338 C CA . ALA A 1 691 ? 3.711 2.021 -22.635 1.00 79.25 691 ALA A CA 1
ATOM 5339 C C . ALA A 1 691 ? 3.476 0.589 -23.154 1.00 79.25 691 ALA A C 1
ATOM 5341 O O . ALA A 1 691 ? 4.169 0.155 -24.076 1.00 79.25 691 ALA A O 1
ATOM 5342 N N . GLY A 1 692 ? 2.449 -0.096 -22.639 1.00 84.94 692 GLY A N 1
ATOM 5343 C CA . GLY A 1 692 ? 2.048 -1.436 -23.068 1.00 84.94 692 GLY A CA 1
ATOM 5344 C C . GLY A 1 692 ? 1.738 -1.555 -24.562 1.00 84.94 692 GLY A C 1
ATOM 5345 O O . GLY A 1 692 ? 2.112 -2.547 -25.186 1.00 84.94 692 GLY A O 1
ATOM 5346 N N . TYR A 1 693 ? 1.113 -0.535 -25.158 1.00 88.31 693 TYR A N 1
ATOM 5347 C CA . TYR A 1 693 ? 0.854 -0.484 -26.605 1.00 88.31 693 TYR A CA 1
ATOM 5348 C C . TYR A 1 693 ? 2.007 0.141 -27.396 1.00 88.31 693 TYR A C 1
ATOM 5350 O O . TYR A 1 693 ? 2.283 -0.269 -28.523 1.00 88.31 693 TYR A O 1
ATOM 5358 N N . PHE A 1 694 ? 2.688 1.128 -26.817 1.00 89.25 694 PHE A N 1
ATOM 5359 C CA . PHE A 1 694 ? 3.726 1.892 -27.498 1.00 89.25 694 PHE A CA 1
ATOM 5360 C C . PHE A 1 694 ? 4.985 1.060 -27.771 1.00 89.25 694 PHE A C 1
ATOM 5362 O O . PHE A 1 694 ? 5.524 1.114 -28.873 1.00 89.25 694 PHE A O 1
ATOM 5369 N N . VAL A 1 695 ? 5.430 0.240 -26.813 1.00 89.88 695 VAL A N 1
ATOM 5370 C CA . VAL A 1 695 ? 6.622 -0.615 -26.966 1.00 89.88 695 VAL A CA 1
ATOM 5371 C C . VAL A 1 695 ? 6.519 -1.578 -28.161 1.00 89.88 695 VAL A C 1
ATOM 5373 O O . VAL A 1 695 ? 7.407 -1.538 -29.019 1.00 89.88 695 VAL A O 1
ATOM 5376 N N . PRO A 1 696 ? 5.477 -2.429 -28.279 1.00 90.12 696 PRO A N 1
ATOM 5377 C CA . PRO A 1 696 ? 5.360 -3.329 -29.424 1.00 90.12 696 PRO A CA 1
ATOM 5378 C C . PRO A 1 696 ? 5.147 -2.567 -30.734 1.00 90.12 696 PRO A C 1
ATOM 5380 O O . PRO A 1 696 ? 5.647 -3.004 -31.767 1.00 90.12 696 PRO A O 1
ATOM 5383 N N . PHE A 1 697 ? 4.465 -1.416 -30.702 1.00 92.50 697 PHE A N 1
ATOM 5384 C CA . PHE A 1 697 ? 4.297 -0.567 -31.879 1.00 92.50 697 PHE A CA 1
ATOM 5385 C C . PHE A 1 697 ? 5.636 -0.035 -32.408 1.00 92.50 697 PHE A C 1
ATOM 5387 O O . PHE A 1 697 ? 5.901 -0.160 -33.600 1.00 92.50 697 PHE A O 1
ATOM 5394 N N . VAL A 1 698 ? 6.510 0.491 -31.542 1.00 91.50 698 VAL A N 1
ATOM 5395 C CA . VAL A 1 698 ? 7.847 0.959 -31.951 1.00 91.50 698 VAL A CA 1
ATOM 5396 C C . VAL A 1 698 ? 8.669 -0.190 -32.530 1.00 91.50 698 VAL A C 1
ATOM 5398 O O . VAL A 1 698 ? 9.244 -0.037 -33.602 1.00 91.50 698 VAL A O 1
ATOM 5401 N N . CYS A 1 699 ? 8.660 -1.361 -31.888 1.00 90.12 699 CYS A N 1
ATOM 5402 C CA . CYS A 1 699 ? 9.370 -2.534 -32.405 1.00 90.12 699 CYS A CA 1
ATOM 5403 C C . CYS A 1 699 ? 8.845 -2.964 -33.786 1.00 90.12 699 CYS A C 1
ATOM 5405 O O . CYS A 1 699 ? 9.634 -3.292 -34.670 1.00 90.12 699 CYS A O 1
ATOM 5407 N N . LEU A 1 700 ? 7.522 -2.932 -33.988 1.00 93.44 700 LEU A N 1
ATOM 5408 C CA . LEU A 1 700 ? 6.895 -3.227 -35.276 1.00 93.44 700 LEU A CA 1
ATOM 5409 C C . LEU A 1 700 ? 7.345 -2.227 -36.346 1.00 93.44 700 LEU A C 1
ATOM 5411 O O . LEU A 1 700 ? 7.764 -2.644 -37.421 1.00 93.44 700 LEU A O 1
ATOM 5415 N N . VAL A 1 701 ? 7.283 -0.925 -36.054 1.00 95.06 701 VAL A N 1
ATOM 5416 C CA . VAL A 1 701 ? 7.704 0.124 -36.994 1.00 95.06 701 VAL A CA 1
ATOM 5417 C C . VAL A 1 701 ? 9.178 -0.036 -37.345 1.00 95.06 701 VAL A C 1
ATOM 5419 O O . VAL A 1 701 ? 9.493 -0.019 -38.529 1.00 95.06 701 VAL A O 1
ATOM 5422 N N . SER A 1 702 ? 10.054 -0.279 -36.363 1.00 91.19 702 SER A N 1
ATOM 5423 C CA . SER A 1 702 ? 11.484 -0.517 -36.594 1.00 91.19 702 SER A CA 1
ATOM 5424 C C . SER A 1 702 ? 11.734 -1.700 -37.533 1.00 91.19 702 SER A C 1
ATOM 5426 O O . SER A 1 702 ? 12.520 -1.576 -38.473 1.00 91.19 702 SER A O 1
ATOM 5428 N N . LEU A 1 703 ? 11.031 -2.822 -37.334 1.00 92.06 703 LEU A N 1
ATOM 5429 C CA . LEU A 1 703 ? 11.117 -3.981 -38.228 1.00 92.06 703 LEU A CA 1
ATOM 5430 C C . LEU A 1 703 ? 10.603 -3.654 -39.631 1.00 92.06 703 LEU A C 1
ATOM 5432 O O . LEU A 1 703 ? 11.243 -4.016 -40.612 1.00 92.06 703 LEU A O 1
ATOM 5436 N N . VAL A 1 704 ? 9.474 -2.951 -39.741 1.00 95.12 704 VAL A N 1
ATOM 5437 C CA . VAL A 1 704 ? 8.906 -2.548 -41.034 1.00 95.12 704 VAL A CA 1
ATOM 5438 C C . VAL A 1 704 ? 9.872 -1.644 -41.795 1.00 95.12 704 VAL A C 1
ATOM 5440 O O . VAL A 1 704 ? 10.100 -1.885 -42.976 1.00 95.12 704 VAL A O 1
ATOM 5443 N N . THR A 1 705 ? 10.489 -0.655 -41.141 1.00 92.25 705 THR A N 1
ATOM 5444 C CA . THR A 1 705 ? 11.516 0.180 -41.782 1.00 92.25 705 THR A CA 1
ATOM 5445 C C . THR A 1 705 ? 12.703 -0.641 -42.263 1.00 92.25 705 THR A C 1
ATOM 5447 O O . THR A 1 705 ? 13.112 -0.461 -43.405 1.00 92.25 705 THR A O 1
ATOM 5450 N N . LEU A 1 706 ? 13.204 -1.577 -41.452 1.00 88.94 706 LEU A N 1
ATOM 5451 C CA . LEU A 1 706 ? 14.304 -2.461 -41.842 1.00 88.94 706 LEU A CA 1
ATOM 5452 C C . LEU A 1 706 ? 13.931 -3.307 -43.072 1.00 88.94 706 LEU A C 1
ATOM 5454 O O . LEU A 1 706 ? 14.671 -3.348 -44.049 1.00 88.94 706 LEU A O 1
ATOM 5458 N N . PHE A 1 707 ? 12.738 -3.910 -43.092 1.00 90.94 707 PHE A N 1
ATOM 5459 C CA . PHE A 1 707 ? 12.272 -4.675 -44.254 1.00 90.94 707 PHE A CA 1
ATOM 5460 C C . PHE A 1 707 ? 12.105 -3.814 -45.509 1.00 90.94 707 PHE A C 1
ATOM 5462 O O . PHE A 1 707 ? 12.442 -4.267 -46.606 1.00 90.94 707 PHE A O 1
ATOM 5469 N N . ILE A 1 708 ? 11.592 -2.589 -45.368 1.00 90.19 708 ILE A N 1
ATOM 5470 C CA . ILE A 1 708 ? 11.435 -1.654 -46.487 1.00 90.19 708 ILE A CA 1
ATOM 5471 C C . ILE A 1 708 ? 12.804 -1.304 -47.075 1.00 90.19 708 ILE A C 1
ATOM 5473 O O . ILE A 1 708 ? 12.972 -1.419 -48.287 1.00 90.19 708 ILE A O 1
ATOM 5477 N N . TRP A 1 709 ? 13.785 -0.943 -46.243 1.00 86.44 709 TRP A N 1
ATOM 5478 C CA . TRP A 1 709 ? 15.129 -0.585 -46.706 1.00 86.44 709 TRP A CA 1
ATOM 5479 C C . TRP A 1 709 ? 15.861 -1.757 -47.355 1.00 86.44 709 TRP A C 1
ATOM 5481 O O . TRP A 1 709 ? 16.402 -1.595 -48.447 1.00 86.44 709 TRP A O 1
ATOM 5491 N N . ILE A 1 710 ? 15.779 -2.954 -46.769 1.00 85.94 710 ILE A N 1
ATOM 5492 C CA . ILE A 1 710 ? 16.327 -4.170 -47.384 1.00 85.94 710 ILE A CA 1
ATOM 5493 C C . ILE A 1 710 ? 15.680 -4.420 -48.754 1.00 85.94 710 ILE A C 1
ATOM 5495 O O . ILE A 1 710 ? 16.375 -4.697 -49.728 1.00 85.94 710 ILE A O 1
ATOM 5499 N N . THR A 1 711 ? 14.353 -4.292 -48.861 1.00 87.56 711 THR A N 1
ATOM 5500 C CA . THR A 1 711 ? 13.635 -4.527 -50.126 1.00 87.56 711 THR A CA 1
ATOM 5501 C C . THR A 1 711 ? 14.011 -3.497 -51.191 1.00 87.56 711 THR A C 1
ATOM 5503 O O . THR A 1 711 ? 14.251 -3.873 -52.335 1.00 87.56 711 THR A O 1
ATOM 5506 N N . ILE A 1 712 ? 14.104 -2.213 -50.824 1.00 86.75 712 ILE A N 1
ATOM 5507 C CA . ILE A 1 712 ? 14.559 -1.146 -51.728 1.00 86.75 712 ILE A CA 1
ATOM 5508 C C . ILE A 1 712 ? 15.988 -1.430 -52.197 1.00 86.75 712 ILE A C 1
ATOM 5510 O O . ILE A 1 712 ? 16.245 -1.353 -53.395 1.00 86.75 712 ILE A O 1
ATOM 5514 N N . GLY A 1 713 ? 16.880 -1.843 -51.292 1.00 82.00 713 GLY A N 1
ATOM 5515 C CA . GLY A 1 713 ? 18.265 -2.179 -51.627 1.00 82.00 713 GLY A CA 1
ATOM 5516 C C . GLY A 1 713 ? 18.405 -3.340 -52.605 1.00 82.00 713 GLY A C 1
ATOM 5517 O O . GLY A 1 713 ? 19.273 -3.302 -53.473 1.00 82.00 713 GLY A O 1
ATOM 5518 N N . TYR A 1 714 ? 17.526 -4.344 -52.522 1.00 83.50 714 TYR A N 1
ATOM 5519 C CA . TYR A 1 714 ? 17.486 -5.438 -53.498 1.00 83.50 714 TYR A CA 1
ATOM 5520 C C . TYR A 1 714 ? 16.882 -5.038 -54.852 1.00 83.50 714 TYR A C 1
ATOM 5522 O O . TYR A 1 714 ? 17.195 -5.680 -55.854 1.00 83.50 714 TYR A O 1
ATOM 5530 N N . ILE A 1 715 ? 16.006 -4.027 -54.897 1.00 85.31 715 ILE A N 1
ATOM 5531 C CA . ILE A 1 715 ? 15.400 -3.542 -56.147 1.00 85.31 715 ILE A CA 1
ATOM 5532 C C . ILE A 1 715 ? 16.372 -2.625 -56.891 1.00 85.31 715 ILE A C 1
ATOM 5534 O O . ILE A 1 715 ? 16.554 -2.795 -58.095 1.00 85.31 715 ILE A O 1
ATOM 5538 N N . ASP A 1 716 ? 16.979 -1.663 -56.193 1.00 79.88 716 ASP A N 1
ATOM 5539 C CA . ASP A 1 716 ? 17.915 -0.712 -56.786 1.00 79.88 716 ASP A CA 1
ATOM 5540 C C . ASP A 1 716 ? 18.944 -0.216 -55.755 1.00 79.88 716 ASP A C 1
ATOM 5542 O O . ASP A 1 716 ? 18.656 0.603 -54.878 1.00 79.88 716 ASP A O 1
ATOM 5546 N N . ILE A 1 717 ? 20.175 -0.714 -55.884 1.00 76.69 717 ILE A N 1
ATOM 5547 C CA . ILE A 1 717 ? 21.298 -0.377 -55.000 1.00 76.69 717 ILE A CA 1
ATOM 5548 C C . ILE A 1 717 ? 21.745 1.084 -55.149 1.00 76.69 717 ILE A C 1
ATOM 5550 O O . ILE A 1 717 ? 22.274 1.665 -54.202 1.00 76.69 717 ILE A O 1
ATOM 5554 N N . THR A 1 718 ? 21.476 1.709 -56.302 1.00 72.31 718 THR A N 1
ATOM 5555 C CA . THR A 1 718 ? 21.883 3.096 -56.578 1.00 72.31 718 THR A CA 1
ATOM 5556 C C . THR A 1 718 ? 21.076 4.119 -55.777 1.00 72.31 718 THR A C 1
ATOM 5558 O O . THR A 1 718 ? 21.520 5.251 -55.588 1.00 72.31 718 THR A O 1
ATOM 5561 N N . ILE A 1 719 ? 19.911 3.716 -55.254 1.00 76.19 719 ILE A N 1
ATOM 5562 C CA . ILE A 1 719 ? 19.089 4.531 -54.349 1.00 76.19 719 ILE A CA 1
ATOM 5563 C C . ILE A 1 719 ? 19.736 4.627 -52.960 1.00 76.19 719 ILE A C 1
ATOM 5565 O O . ILE A 1 719 ? 19.577 5.640 -52.279 1.00 76.19 719 ILE A O 1
ATOM 5569 N N . ILE A 1 720 ? 20.452 3.580 -52.539 1.00 70.44 720 ILE A N 1
ATOM 5570 C CA . ILE A 1 720 ? 21.091 3.498 -51.222 1.00 70.44 720 ILE A CA 1
ATOM 5571 C C . ILE A 1 720 ? 22.485 4.129 -51.249 1.00 70.44 720 ILE A C 1
ATOM 5573 O O . ILE A 1 720 ? 22.799 4.939 -50.378 1.00 70.44 720 ILE A O 1
ATOM 5577 N N . ASP A 1 721 ? 23.294 3.806 -52.259 1.00 67.25 721 ASP A N 1
ATOM 5578 C CA . ASP A 1 721 ? 24.590 4.443 -52.483 1.00 67.25 721 ASP A CA 1
ATOM 5579 C C . ASP A 1 721 ? 24.679 4.974 -53.926 1.00 67.25 721 ASP A C 1
ATOM 5581 O O . ASP A 1 721 ? 24.913 4.203 -54.864 1.00 67.25 721 ASP A O 1
ATOM 5585 N N . PRO A 1 722 ? 24.517 6.296 -54.137 1.00 64.81 722 PRO A N 1
ATOM 5586 C CA . PRO A 1 722 ? 24.608 6.893 -55.466 1.00 64.81 722 PRO A CA 1
ATOM 5587 C C . PRO A 1 722 ? 26.027 6.833 -56.062 1.00 64.81 722 PRO A C 1
ATOM 5589 O O . PRO A 1 722 ? 26.191 7.108 -57.249 1.00 64.81 722 PRO A O 1
ATOM 5592 N N . ASN A 1 723 ? 27.045 6.466 -55.269 1.00 61.94 723 ASN A N 1
ATOM 5593 C CA . ASN A 1 723 ? 28.431 6.283 -55.702 1.00 61.94 723 ASN A CA 1
ATOM 5594 C C . ASN A 1 723 ? 28.834 4.802 -55.828 1.00 61.94 723 ASN A C 1
ATOM 5596 O O . ASN A 1 723 ? 30.032 4.511 -55.839 1.00 61.94 723 ASN A O 1
ATOM 5600 N N . TYR A 1 724 ? 27.873 3.874 -55.949 1.00 61.00 724 TYR A N 1
ATOM 5601 C CA . TYR A 1 724 ? 28.135 2.445 -56.154 1.00 61.00 724 TYR A CA 1
ATOM 5602 C C . TYR A 1 724 ? 28.875 2.185 -57.483 1.00 61.00 724 TYR A C 1
ATOM 5604 O O . TYR A 1 724 ? 28.277 1.886 -58.513 1.00 61.00 724 TYR A O 1
ATOM 5612 N N . ASN A 1 725 ? 30.200 2.324 -57.459 1.00 54.72 725 ASN A N 1
ATOM 5613 C CA . ASN A 1 725 ? 31.128 1.989 -58.532 1.00 54.72 725 ASN A CA 1
ATOM 5614 C C . ASN A 1 725 ? 32.321 1.231 -57.930 1.00 54.72 725 ASN A C 1
ATOM 5616 O O . ASN A 1 725 ? 33.116 1.804 -57.190 1.00 54.72 725 ASN A O 1
ATOM 5620 N N . GLU A 1 726 ? 32.423 -0.058 -58.266 1.00 54.75 726 GLU A N 1
ATOM 5621 C CA . GLU A 1 726 ? 33.617 -0.921 -58.171 1.00 54.75 726 GLU A CA 1
ATOM 5622 C C . GLU A 1 726 ? 34.478 -0.851 -56.888 1.00 54.75 726 GLU A C 1
ATOM 5624 O O . GLU A 1 726 ? 35.687 -1.082 -56.930 1.00 54.75 726 GLU A O 1
ATOM 5629 N N . THR A 1 727 ? 33.903 -0.621 -55.708 1.00 52.88 727 THR A N 1
ATOM 5630 C CA . THR A 1 727 ? 34.541 -1.100 -54.473 1.00 52.88 727 THR A CA 1
ATOM 5631 C C . THR A 1 727 ? 34.144 -2.567 -54.334 1.00 52.88 727 THR A C 1
ATOM 5633 O O . THR A 1 727 ? 32.969 -2.891 -54.440 1.00 52.88 727 THR A O 1
ATOM 5636 N N . GLY A 1 728 ? 35.111 -3.482 -54.209 1.00 58.50 728 GLY A N 1
ATOM 5637 C CA . GLY A 1 728 ? 34.935 -4.943 -54.321 1.00 58.50 728 GLY A CA 1
ATOM 5638 C C . GLY A 1 728 ? 34.039 -5.634 -53.277 1.00 58.50 728 GLY A C 1
ATOM 5639 O O . GLY A 1 728 ? 34.250 -6.811 -52.998 1.00 58.50 728 GLY A O 1
ATOM 5640 N N . TYR A 1 729 ? 33.072 -4.923 -52.702 1.00 65.06 729 TYR A N 1
ATOM 5641 C CA . TYR A 1 729 ? 32.029 -5.432 -51.829 1.00 65.06 729 TYR A CA 1
ATOM 5642 C C . TYR A 1 729 ? 30.908 -6.070 -52.640 1.00 65.06 729 TYR A C 1
ATOM 5644 O O . TYR A 1 729 ? 30.481 -5.598 -53.699 1.00 65.06 729 TYR A O 1
ATOM 5652 N N . SER A 1 730 ? 30.412 -7.179 -52.123 1.00 72.12 730 SER A N 1
ATOM 5653 C CA . SER A 1 730 ? 29.285 -7.876 -52.713 1.00 72.12 730 SER A CA 1
ATOM 5654 C C . SER A 1 730 ? 27.980 -7.087 -52.530 1.00 72.12 730 SER A C 1
ATOM 5656 O O . SER A 1 730 ? 27.799 -6.351 -51.562 1.00 72.12 730 SER A O 1
ATOM 5658 N N . HIS A 1 731 ? 27.022 -7.274 -53.445 1.00 68.75 731 HIS A N 1
ATOM 5659 C CA . HIS A 1 731 ? 25.719 -6.593 -53.379 1.00 68.75 731 HIS A CA 1
ATOM 5660 C C . HIS A 1 731 ? 24.996 -6.844 -52.044 1.00 68.75 731 HIS A C 1
ATOM 5662 O O . HIS A 1 731 ? 24.299 -5.970 -51.546 1.00 68.75 731 HIS A O 1
ATOM 5668 N N . HIS A 1 732 ? 25.182 -8.022 -51.444 1.00 75.75 732 HIS A N 1
ATOM 5669 C CA . HIS A 1 732 ? 24.576 -8.347 -50.156 1.00 75.75 732 HIS A CA 1
ATOM 5670 C C . HIS A 1 732 ? 25.239 -7.601 -48.993 1.00 75.75 732 HIS A C 1
ATOM 5672 O O . HIS A 1 732 ? 24.526 -7.129 -48.115 1.00 75.75 732 HIS A O 1
ATOM 5678 N N . GLU A 1 733 ? 26.566 -7.450 -48.991 1.00 70.94 733 GLU A N 1
ATOM 5679 C CA . GLU A 1 733 ? 27.278 -6.701 -47.946 1.00 70.94 733 GLU A CA 1
ATOM 5680 C C . GLU A 1 733 ? 26.839 -5.237 -47.906 1.00 70.94 733 GLU A C 1
ATOM 5682 O O . GLU A 1 733 ? 26.549 -4.723 -46.831 1.00 70.94 733 GLU A O 1
ATOM 5687 N N . VAL A 1 734 ? 26.695 -4.594 -49.068 1.00 68.81 734 VAL A N 1
ATOM 5688 C CA . VAL A 1 734 ? 26.267 -3.188 -49.146 1.00 68.81 734 VAL A CA 1
ATOM 5689 C C . VAL A 1 734 ? 24.820 -3.017 -48.675 1.00 68.81 734 VAL A C 1
ATOM 5691 O O . VAL A 1 734 ? 24.527 -2.110 -47.901 1.00 68.81 734 VAL A O 1
ATOM 5694 N N . ILE A 1 735 ? 23.910 -3.919 -49.059 1.00 73.56 735 ILE A N 1
ATOM 5695 C CA . ILE A 1 735 ? 22.506 -3.854 -48.620 1.00 73.56 735 ILE A CA 1
ATOM 5696 C C . ILE A 1 735 ? 22.393 -3.999 -47.096 1.00 73.56 735 ILE A C 1
ATOM 5698 O O . ILE A 1 735 ? 21.648 -3.248 -46.478 1.00 73.56 735 ILE A O 1
ATOM 5702 N N . PHE A 1 736 ? 23.141 -4.922 -46.483 1.00 70.06 736 PHE A N 1
ATOM 5703 C CA . PHE A 1 736 ? 23.126 -5.118 -45.026 1.00 70.06 736 PHE A CA 1
ATOM 5704 C C . PHE A 1 736 ? 23.914 -4.060 -44.243 1.00 70.06 736 PHE A C 1
ATOM 5706 O O . PHE A 1 736 ? 23.718 -3.922 -43.039 1.00 70.06 736 PHE A O 1
ATOM 5713 N N . GLN A 1 737 ? 24.829 -3.338 -44.888 1.00 67.12 737 GLN A N 1
ATOM 5714 C CA . GLN A 1 737 ? 25.573 -2.253 -44.252 1.00 67.12 737 GLN A CA 1
ATOM 5715 C C . GLN A 1 737 ? 24.728 -0.978 -44.116 1.00 67.12 737 GLN A C 1
ATOM 5717 O O . GLN A 1 737 ? 24.907 -0.228 -43.156 1.00 67.12 737 GLN A O 1
ATOM 5722 N N . PHE A 1 738 ? 23.822 -0.731 -45.067 1.00 63.91 738 PHE A N 1
ATOM 5723 C CA . PHE A 1 738 ? 23.014 0.490 -45.125 1.00 63.91 738 PHE A CA 1
ATOM 5724 C C . PHE A 1 738 ? 21.526 0.299 -44.777 1.00 63.91 738 PHE A C 1
ATOM 5726 O O . PHE A 1 738 ? 20.861 1.296 -44.487 1.00 63.91 738 PHE A O 1
ATOM 5733 N N . GLY A 1 739 ? 20.999 -0.930 -44.821 1.00 48.47 739 GLY A N 1
ATOM 5734 C CA . GLY A 1 739 ? 19.623 -1.283 -44.438 1.00 48.47 739 GLY A CA 1
ATOM 5735 C C . GLY A 1 739 ? 19.551 -1.979 -43.090 1.00 48.47 739 GLY A C 1
ATOM 5736 O O . GLY A 1 739 ? 18.614 -1.648 -42.325 1.00 48.47 739 GLY A O 1
#

InterPro domains:
  IPR006121 Heavy metal-associated domain, HMA [PF00403] (20-80)
  IPR006121 Heavy metal-associated domain, HMA [PF00403] (104-163)
  IPR006121 Heavy metal-associated domain, HMA [PF00403] (317-371)
  IPR006121 Heavy metal-associated domain, HMA [PS50846] (16-82)
  IPR006121 Heavy metal-associated domain, HMA [PS50846] (100-166)
  IPR006121 Heavy metal-associated domain, HMA [PS50846] (312-378)
  IPR006121 Heavy metal-associated domain, HMA [cd00371] (19-82)
  IPR006121 Heavy metal-associated domain, HMA [cd00371] (106-166)
  IPR006121 Heavy metal-associated domain, HMA [cd00371] (213-250)
  IPR006121 Heavy metal-associated domain, HMA [cd00371] (316-383)
  IPR006122 Heavy metal-associated domain, copper ion-binding [TIGR00003] (19-81)
  IPR006122 Heavy metal-associated domain, copper ion-binding [TIGR00003] (104-165)
  IPR008250 P-type ATPase, A domain superfamily [SSF81653] (588-673)
  IPR017969 Heavy-metal-associated, conserved site [PS01047] (22-51)
  IPR017969 Heavy-metal-associated, conserved site [PS01047] (106-135)
  IPR017969 Heavy-metal-associated, conserved site [PS01047] (318-348)
  IPR036163 Heavy metal-associated domain superfamily [SSF55008] (15-83)
  IPR036163 Heavy metal-associated domain superfamily [SSF55008] (102-168)
  IPR036163 Heavy metal-associated domain superfamily [SSF55008] (207-255)
  IPR036163 Heavy metal-associated domain superfamily [SSF55008] (311-383)

Sequence (739 aa):
MEFKAEMRKTEDCELTQCKLRIDGMTCQSCVKNIQGTLGTLSGIKTVKVNLAEKLGIVTYNPSLISAKEVRDRINDMGFEASLLIEETFCDNRVSQPVNLQCKVFIEGMTCMSCVRSIEEKISTLPGIVRISVNLKRKEGTVDYNSSMMTPSAVCDAIDEMGFQATLQQGFECIPILNGPAGDTKESPTKLLSSPSFPSFPSSPVKSLPSESGVYSILVSLMAAKAEVRYDASVILPAQIASGISDFGYQSFVMEDTLCCNGEIQLWKSFPNANLLNKEKIMNGFQMIFNFLFFPYFFRLCIAPPIYTTYEMQLPYTIRGMTCSSCVHGIESNLKSKKGIKDAAVALSTHSGMVWYDPDIIGPRDIISMIEVGFHVLDLGYKAGMAKDSDHRSMLDNQEEITKWRRTFCFAIVFAIPTMALMIYFMLSHNHEVLVPGLSYENLILFILATPVQFLGGYPFYVVAWKALKHGNANMDVLIMLATSIAYIYSTIVLIATFFLQEATSPKTFFETPPMLIAFISLGRWLESIAKVSYLFDSTDEEMNVSMNEIVIQHHGKTSEALAKLMSLQPTEATLVQLSENKEVKWQKVISADLVQRGDILKVVPGSKVPVDGLVLIGHSTIDESLITGESMPTEKKPGSQVIGGSINQNGVLIIKATHVGKETALSQIVKLVEDAQTSKAPIQQLADKVAGYFVPFVCLVSLVTLFIWITIGYIDITIIDPNYNETGYSHHEVIFQFG